Protein AF-A0A956ED53-F1 (afdb_monomer_lite)

Foldseek 3Di:
DDDDDDDDDDDDDDDDDDDPDPVPVVVVVVVVVVVVVVVVVVVVVVVVVVVVVVVVVVVVVVVVVVVVVVVVVVVVVVVVVVVVVVVVVVVVVVVVVVVVVVVVVVVVVVVVVVVVVVVVVVVVVVVVVVVVVVVVVVVVVVVVVVVVVVVVVVVVVVVVVVVVVVVVVVVVVVVVVVVVVVVVVVVVVVVVVVVVVVVVVVVVVVVVVVVVVVVVVVVVVVVVVVVVVVVVVVVPPPDDDPDDDDDPPPVPPPPPPVPVVVVVVVVVVVVVVVVVVVVVVVVVVVVVVVVVVVVVVVVVVVVVVVVVVVVVVVVVVVVVVVVVVVVVVVVVVVVVVVVVVVVVVVVVVVVVVVVVVVVVVVVVVVVVVVVVVVVVVVVVVVVVVVVVVVVVVVVVVVVVVVVVVVVVVVVVVVVVVVVVPPDDDDDDDDDDDDDDDDDDDDDDDDDDDDDDDDDDDDDDDDDDDDDDDDDDPDDDPDPPDPPPPPDPPPDQDPDQQSLLVVLVVLLVVDDPVLNVVVVLVVLLQQLQFLVVLVPDHDDPVLSCLLSPPVNPDDPDPVSRVVSQLSVLLSVLLVLLLVLLVPLPDADDPLNLVVSVCSNPVVCDDSVNRAWDQDDDPDPQQPAAADHQVCLVVQLVVLSCVRPDVVVVVVPDLLLNLLVSLLSQVSNLGHPPSSNVSSLSSSQSSQSSVVAHRQRQGSVCSNVVSVVSVDDSVSSSVSSVVSSVVVSVVSVVVSVVVVVVVVVVVD

Sequence (746 aa):
TTPKASKTAKVSKTAKVSKTAAKASKASANRARQAEAKAKAKAAAKEKAAKAKQAKQAKEQARAAAKAKAQLAKAAKEKAAKEKAARAKADALVKAKEKAAADRAREQERKAKAKERDRLLKEKAKVKQALLAEREKLKKLKEREKEQLAKQKEAERIAKQKAQELAKAQRDQAKLLAAKEREKLRALQAKEKEKLRLLKEKEKEKQRLIRDKERQDAARRKAAEAALKQKEKERLAKQKDKERLLKEKEKEKERLAKEKEKEKERLAKEKEKERLAKEKAKEKERQAKEREQKKLEQQKIRDQQKAAKEAERARLKAERERQKEEERKRREEERARMKAERERQKEEERKRREEERQRIKEEKERIKEELRRQKEEERRKKEAEREAYRKAKEAEQARIRAEKEAQRRALEVKIARQAGRSRGGSRPALAARAYRADAIPNQSGTSRNPDGSLANSSKFANLRLPDQLPRTEGEEIQPYRPPTVAPPPPPPPERLDERHSAIEARLAETSEEFRRDYKEKFEMSWIHHDSALEGVVYTFQELQTAIDPSITIVPDSSLQPVCEEIRRHKQAIDLVYEMAEKKRAPITLDHIKRIYLTLHPEEGDLKTVKYRKDIPQHRLYFHEYAPPDKIAYKVRQIIDWLNGPEPKKLRNPVRVAARAHYELLRVFPFPNDSGKVARLLMNLILLKSGYPPAIVHAAERQRYYEALKGNLSIIVRMVNDSITNGFQSIEKKLDEYETRKRSFNA

pLDDT: mean 77.18, std 18.73, range [29.59, 98.12]

Secondary structure (DSSP, 8-state):
--------------------SSHHHHHHHHHHHHHHHHHHHHHHHHHHHHHHHHHHHHHHHHHHHHHHHHHHHHHHHHHHHHHHHHHHHHHHHHHHHHHHHHHHHHHHHHHHHHHHHHHHHHHHHHHHHHHHHHHHHHHHHHHHHHHHHHHHHHHHHHHHHHHHHHHHHHHHHHHHHHHHHHHHHHHHHHHHHHHHHHHHHHHHHHHHHHHHHHHHHHHHHHHHHHHHHHHHHHHSSSS------S---SSSSSSSSSSHHHHHHHHHHHHHHHHHHHHHHHHHHHHHHHHHHHHHHHHHHHHHHHHHHHHHHHHHHHHHHHHHHHHHHHHHHHHHHHHHHHHHHHHHHHHHHHHHHHHHHHHHHHHHHHHHHHHHHHHHHHHHHHHHHHHHHHHHHHHHHHHHHHHHHHHHHHHHHHHTTSS--------------------------------------------------------------PPPPPPPPSSHHHHHHHHHHHHHTS-HHHHHHHHHHHHHHHHHHHHHHHT----HHHHHHHH-TT-SS-S-TTTHHHHHHHHHHHHHHHHHHHHHH-TTSPP-HHHHHHHHHHH-GGG--TTTPPPPSS----SS--S-PPPGGGHHHHHHHHHHHHHSHHHHHH--HHHHHHHHHHHHHHH--SSS-HHHHHHHHHHHHHHHTTPPP----GGGHHHHHHHHHS-HHHHHHHHHHHHHHHHHHHHHHHHHHHHHHHHHH-

Structure (mmCIF, N/CA/C/O backbone):
data_AF-A0A956ED53-F1
#
_entry.id   AF-A0A956ED53-F1
#
loop_
_atom_site.group_PDB
_atom_site.id
_atom_site.type_symbol
_atom_site.label_atom_id
_atom_site.label_alt_id
_atom_site.label_comp_id
_atom_site.label_asym_id
_atom_site.label_entity_id
_atom_site.label_seq_id
_atom_site.pdbx_PDB_ins_code
_atom_site.Cartn_x
_atom_site.Cartn_y
_atom_site.Cartn_z
_atom_site.occupancy
_atom_site.B_iso_or_equiv
_atom_site.auth_seq_id
_atom_site.auth_comp_id
_atom_site.auth_asym_id
_atom_site.auth_atom_id
_atom_site.pdbx_PDB_model_num
ATOM 1 N N . THR A 1 1 ? 37.758 38.773 -127.089 1.00 39.25 1 THR A N 1
ATOM 2 C CA . THR A 1 1 ? 38.539 39.989 -127.384 1.00 39.25 1 THR A CA 1
ATOM 3 C C . THR A 1 1 ? 39.974 39.594 -127.707 1.00 39.25 1 THR A C 1
ATOM 5 O O . THR A 1 1 ? 40.769 39.309 -126.827 1.00 39.25 1 THR A O 1
ATOM 8 N N . THR A 1 2 ? 40.288 39.446 -128.991 1.00 40.44 2 THR A N 1
ATOM 9 C CA . THR A 1 2 ? 41.670 39.428 -129.523 1.00 40.44 2 THR A CA 1
ATOM 10 C C . THR A 1 2 ? 42.233 40.872 -129.514 1.00 40.44 2 THR A C 1
ATOM 12 O O . THR A 1 2 ? 41.397 41.765 -129.368 1.00 40.44 2 THR A O 1
ATOM 15 N N . PRO A 1 3 ? 43.541 41.173 -129.746 1.00 52.25 3 PRO A N 1
ATOM 16 C CA . PRO A 1 3 ? 44.469 40.368 -130.564 1.00 52.25 3 PRO A CA 1
ATOM 17 C C . PRO A 1 3 ? 46.003 40.440 -130.268 1.00 52.25 3 PRO A C 1
ATOM 19 O O . PRO A 1 3 ? 46.458 41.299 -129.533 1.00 52.25 3 PRO A O 1
ATOM 22 N N . LYS A 1 4 ? 46.764 39.579 -130.990 1.00 36.25 4 LYS A N 1
ATOM 23 C CA . LYS A 1 4 ? 48.050 39.838 -131.721 1.00 36.25 4 LYS A CA 1
ATOM 24 C C . LYS A 1 4 ? 49.306 40.260 -130.905 1.00 36.25 4 LYS A C 1
ATOM 26 O O . LYS A 1 4 ? 49.194 40.867 -129.864 1.00 36.25 4 LYS A O 1
ATOM 31 N N . ALA A 1 5 ? 50.564 40.011 -131.294 1.00 36.94 5 ALA A N 1
ATOM 32 C CA . ALA A 1 5 ? 51.198 39.571 -132.543 1.00 36.94 5 ALA A CA 1
ATOM 33 C C . ALA A 1 5 ? 52.688 39.175 -132.291 1.00 36.94 5 ALA A C 1
ATOM 35 O O . ALA A 1 5 ? 53.310 39.670 -131.360 1.00 36.94 5 ALA A O 1
ATOM 36 N N . SER A 1 6 ? 53.213 38.231 -133.096 1.00 32.03 6 SER A N 1
ATOM 37 C CA . SER A 1 6 ? 54.400 38.308 -134.001 1.00 32.03 6 SER A CA 1
ATOM 38 C C . SER A 1 6 ? 55.787 38.067 -133.371 1.00 32.03 6 SER A C 1
ATOM 40 O O . SER A 1 6 ? 56.156 38.742 -132.424 1.00 32.03 6 SER A O 1
ATOM 42 N N . LYS A 1 7 ? 56.565 37.036 -133.774 1.00 31.48 7 LYS A N 1
ATOM 43 C CA . LYS A 1 7 ? 57.362 36.887 -135.034 1.00 31.48 7 LYS A CA 1
ATOM 44 C C . LYS A 1 7 ? 58.368 38.050 -135.197 1.00 31.48 7 LYS A C 1
ATOM 46 O O . LYS A 1 7 ? 57.955 39.181 -135.036 1.00 31.48 7 LYS A O 1
ATOM 51 N N . THR A 1 8 ? 59.652 37.937 -135.554 1.00 30.27 8 THR A N 1
ATOM 52 C CA . THR A 1 8 ? 60.545 36.901 -136.122 1.00 30.27 8 THR A CA 1
ATOM 53 C C . THR A 1 8 ? 61.928 37.563 -136.318 1.00 30.27 8 THR A C 1
ATOM 55 O O . THR A 1 8 ? 61.956 38.763 -136.541 1.00 30.27 8 THR A O 1
ATOM 58 N N . ALA A 1 9 ? 63.005 36.758 -136.308 1.00 30.14 9 ALA A N 1
ATOM 59 C CA . ALA A 1 9 ? 64.191 36.735 -137.203 1.00 30.14 9 ALA A CA 1
ATOM 60 C C . ALA A 1 9 ? 64.889 38.059 -137.635 1.00 30.14 9 ALA A C 1
ATOM 62 O O . ALA A 1 9 ? 64.239 39.022 -137.993 1.00 30.14 9 ALA A O 1
ATOM 63 N N . LYS A 1 10 ? 66.223 38.176 -137.736 1.00 29.61 10 LYS A N 1
ATOM 64 C CA . LYS A 1 10 ? 67.137 37.591 -138.755 1.00 29.61 10 LYS A CA 1
ATOM 65 C C . LYS A 1 10 ? 68.554 38.165 -138.470 1.00 29.61 10 LYS A C 1
ATOM 67 O O . LYS A 1 10 ? 68.650 39.318 -138.083 1.00 29.61 10 LYS A O 1
ATOM 72 N N . VAL A 1 11 ? 69.627 37.361 -138.425 1.00 29.59 11 VAL A N 1
ATOM 73 C CA . VAL A 1 11 ? 70.617 37.083 -139.507 1.00 29.59 11 VAL A CA 1
ATOM 74 C C . VAL A 1 11 ? 71.575 38.237 -139.850 1.00 29.59 11 VAL A C 1
ATOM 76 O O . VAL A 1 11 ? 71.117 39.224 -140.397 1.00 29.59 11 VAL A O 1
ATOM 79 N N . SER A 1 12 ? 72.892 38.009 -139.659 1.00 31.70 12 SER A N 1
ATOM 80 C CA . SER A 1 12 ? 74.006 38.111 -140.655 1.00 31.70 12 SER A CA 1
ATOM 81 C C . SER A 1 12 ? 75.367 38.256 -139.931 1.00 31.70 12 SER A C 1
ATOM 83 O O . SER A 1 12 ? 75.495 39.121 -139.076 1.00 31.70 12 SER A O 1
ATOM 85 N N . LYS A 1 13 ? 76.328 37.310 -140.033 1.00 32.25 13 LYS A N 1
ATOM 86 C CA . LYS A 1 13 ? 77.465 37.234 -141.005 1.00 32.25 13 LYS A CA 1
ATOM 87 C C . LYS A 1 13 ? 78.297 38.541 -141.032 1.00 32.25 13 LYS A C 1
ATOM 89 O O . LYS A 1 13 ? 77.709 39.577 -141.273 1.00 32.25 13 LYS A O 1
ATOM 94 N N . THR A 1 14 ? 79.612 38.576 -140.753 1.00 33.53 14 THR A N 1
ATOM 95 C CA . THR A 1 14 ? 80.738 37.967 -141.516 1.00 33.53 14 THR A CA 1
ATOM 96 C C . THR A 1 14 ? 82.118 38.102 -140.813 1.00 33.53 14 THR A C 1
ATOM 98 O O . THR A 1 14 ? 82.356 39.139 -140.214 1.00 33.53 14 THR A O 1
ATOM 101 N N . ALA A 1 15 ? 83.011 37.101 -141.017 1.00 32.97 15 ALA A N 1
ATOM 102 C CA . ALA A 1 15 ? 84.494 37.126 -141.232 1.00 32.97 15 ALA A CA 1
ATOM 103 C C . ALA A 1 15 ? 85.437 37.832 -140.201 1.00 32.97 15 ALA A C 1
ATOM 105 O O . ALA A 1 15 ? 85.071 38.833 -139.623 1.00 32.97 15 ALA A O 1
ATOM 106 N N . LYS A 1 16 ? 86.696 37.442 -139.910 1.00 33.62 16 LYS A N 1
ATOM 107 C CA . LYS A 1 16 ? 87.716 36.608 -140.584 1.00 33.62 16 LYS A CA 1
ATOM 108 C C . LYS A 1 16 ? 88.854 36.258 -139.571 1.00 33.62 16 LYS A C 1
ATOM 110 O O . LYS A 1 16 ? 89.314 37.138 -138.860 1.00 33.62 16 LYS A O 1
ATOM 115 N N . VAL A 1 17 ? 89.266 34.979 -139.527 1.00 34.56 17 VAL A N 1
ATOM 116 C CA . VAL A 1 17 ? 90.647 34.405 -139.439 1.00 34.56 17 VAL A CA 1
ATOM 117 C C . VAL A 1 17 ? 91.657 35.022 -138.435 1.00 34.56 17 VAL A C 1
ATOM 119 O O . VAL A 1 17 ? 92.123 36.135 -138.609 1.00 34.56 17 VAL A O 1
ATOM 122 N N . SER A 1 18 ? 92.106 34.311 -137.389 1.00 35.03 18 SER A N 1
ATOM 123 C CA . SER A 1 18 ? 93.326 33.467 -137.423 1.00 35.03 18 SER A CA 1
ATOM 124 C C . SER A 1 18 ? 93.526 32.688 -136.095 1.00 35.03 18 SER A C 1
ATOM 126 O O . SER A 1 18 ? 92.975 33.063 -135.063 1.00 35.03 18 SER A O 1
ATOM 128 N N . LYS A 1 19 ? 94.337 31.614 -136.116 1.00 38.78 19 LYS A N 1
ATOM 129 C CA . LYS A 1 19 ? 94.688 30.655 -135.028 1.00 38.78 19 LYS A CA 1
ATOM 130 C C . LYS A 1 19 ? 93.776 29.427 -134.867 1.00 38.78 19 LYS A C 1
ATOM 132 O O . LYS A 1 19 ? 93.128 29.195 -133.844 1.00 38.78 19 LYS A O 1
ATOM 137 N N . THR A 1 20 ? 93.811 28.572 -135.885 1.00 44.81 20 THR A N 1
ATOM 138 C CA . THR A 1 20 ? 93.318 27.188 -135.903 1.00 44.81 20 THR A CA 1
ATOM 139 C C . THR A 1 20 ? 94.485 26.206 -135.766 1.00 44.81 20 THR A C 1
ATOM 141 O O . THR A 1 20 ? 95.142 25.907 -136.751 1.00 44.81 20 THR A O 1
ATOM 144 N N . ALA A 1 21 ? 94.728 25.720 -134.542 1.00 42.47 21 ALA A N 1
ATOM 145 C CA . ALA A 1 21 ? 95.408 24.438 -134.261 1.00 42.47 21 ALA A CA 1
ATOM 146 C C . ALA A 1 21 ? 95.209 23.975 -132.795 1.00 42.47 21 ALA A C 1
ATOM 148 O O . ALA A 1 21 ? 95.173 22.784 -132.527 1.00 42.47 21 ALA A O 1
ATOM 149 N N . ALA A 1 22 ? 94.928 24.885 -131.847 1.00 47.44 22 ALA A N 1
ATOM 150 C CA . ALA A 1 22 ? 94.632 24.548 -130.438 1.00 47.44 22 ALA A CA 1
ATOM 151 C C . ALA A 1 22 ? 93.122 24.527 -130.072 1.00 47.44 22 ALA A C 1
ATOM 153 O O . ALA A 1 22 ? 92.750 24.379 -128.906 1.00 47.44 22 ALA A O 1
ATOM 154 N N . LYS A 1 23 ? 92.219 24.698 -131.054 1.00 49.03 23 LYS A N 1
ATOM 155 C CA . LYS A 1 23 ? 90.771 24.933 -130.835 1.00 49.03 23 LYS A CA 1
ATOM 156 C C . LYS A 1 23 ? 89.869 23.706 -131.073 1.00 49.03 23 LYS A C 1
ATOM 158 O O . LYS A 1 23 ? 88.719 23.723 -130.641 1.00 49.03 23 LYS A O 1
ATOM 163 N N . ALA A 1 24 ? 90.378 22.631 -131.684 1.00 49.97 24 ALA A N 1
ATOM 164 C CA . ALA A 1 24 ? 89.602 21.413 -131.969 1.00 49.97 24 ALA A CA 1
ATOM 165 C C . ALA A 1 24 ? 89.455 20.478 -130.745 1.00 49.97 24 ALA A C 1
ATOM 167 O O . ALA A 1 24 ? 88.377 19.933 -130.514 1.00 49.97 24 ALA A O 1
ATOM 168 N N . SER A 1 25 ? 90.474 20.389 -129.881 1.00 54.44 25 SER A N 1
ATOM 169 C CA . SER A 1 25 ? 90.423 19.604 -128.631 1.00 54.44 25 SER A CA 1
ATOM 170 C C . SER A 1 25 ? 89.506 20.240 -127.562 1.00 54.44 25 SER A C 1
ATOM 172 O O . SER A 1 25 ? 88.660 19.567 -126.968 1.00 54.44 25 SER A O 1
ATOM 174 N N . LYS A 1 26 ? 89.544 21.574 -127.395 1.00 54.44 26 LYS A N 1
ATOM 175 C CA . LYS A 1 26 ? 88.660 22.301 -126.454 1.00 54.44 26 LYS A CA 1
ATOM 176 C C . LYS A 1 26 ? 87.182 22.334 -126.879 1.00 54.44 26 LYS A C 1
ATOM 178 O O . LYS A 1 26 ? 86.311 22.371 -126.012 1.00 54.44 26 LYS A O 1
ATOM 183 N N . ALA A 1 27 ? 86.869 22.301 -128.178 1.00 57.34 27 ALA A N 1
ATOM 184 C CA . ALA A 1 27 ? 85.484 22.304 -128.669 1.00 57.34 27 ALA A CA 1
ATOM 185 C C . ALA A 1 27 ? 84.774 20.946 -128.485 1.00 57.34 27 ALA A C 1
ATOM 187 O O . ALA A 1 27 ? 83.581 20.918 -128.176 1.00 57.34 27 ALA A O 1
ATOM 188 N N . SER A 1 28 ? 85.512 19.836 -128.605 1.00 58.28 28 SER A N 1
ATOM 189 C CA . SER A 1 28 ? 85.033 18.480 -128.294 1.00 58.28 28 SER A CA 1
ATOM 190 C C . SER A 1 28 ? 84.739 18.319 -126.794 1.00 58.28 28 SER A C 1
ATOM 192 O O . SER A 1 28 ? 83.622 17.962 -126.409 1.00 58.28 28 SER A O 1
ATOM 194 N N . ALA A 1 29 ? 85.680 18.729 -125.934 1.00 60.97 29 ALA A N 1
ATOM 195 C CA . ALA A 1 29 ? 85.516 18.667 -124.481 1.00 60.97 29 ALA A CA 1
ATOM 196 C C . ALA A 1 29 ? 84.363 19.552 -123.958 1.00 60.97 29 ALA A C 1
ATOM 198 O O . ALA A 1 29 ? 83.630 19.146 -123.055 1.00 60.97 29 ALA A O 1
ATOM 199 N N . ASN A 1 30 ? 84.140 20.737 -124.542 1.00 62.12 30 ASN A N 1
ATOM 200 C CA . ASN A 1 30 ? 83.016 21.600 -124.156 1.00 62.12 30 ASN A CA 1
ATOM 201 C C . ASN A 1 30 ? 81.652 21.070 -124.621 1.00 62.12 30 ASN A C 1
ATOM 203 O O . ASN A 1 30 ? 80.672 21.225 -123.892 1.00 62.12 30 ASN A O 1
ATOM 207 N N . ARG A 1 31 ? 81.561 20.421 -125.790 1.00 63.47 31 ARG A N 1
ATOM 208 C CA . ARG A 1 31 ? 80.310 19.779 -126.235 1.00 63.47 31 ARG A CA 1
ATOM 209 C C . ARG A 1 31 ? 79.963 18.563 -125.375 1.00 63.47 31 ARG A C 1
ATOM 211 O O . ARG A 1 31 ? 78.801 18.419 -125.002 1.00 63.47 31 ARG A O 1
ATOM 218 N N . ALA A 1 32 ? 80.956 17.761 -124.986 1.00 63.97 32 ALA A N 1
ATOM 219 C CA . ALA A 1 32 ? 80.766 16.646 -124.058 1.00 63.97 32 ALA A CA 1
ATOM 220 C C . ALA A 1 32 ? 80.308 17.129 -122.667 1.00 63.97 32 ALA A C 1
ATOM 222 O O . ALA A 1 32 ? 79.296 16.652 -122.155 1.00 63.97 32 ALA A O 1
ATOM 223 N N . ARG A 1 33 ? 80.957 18.160 -122.102 1.00 67.38 33 ARG A N 1
ATOM 224 C CA . ARG A 1 33 ? 80.547 18.762 -120.816 1.00 67.38 33 ARG A CA 1
ATOM 225 C C . ARG A 1 33 ? 79.153 19.395 -120.865 1.00 67.38 33 ARG A C 1
ATOM 227 O O . ARG A 1 33 ? 78.397 19.270 -119.907 1.00 67.38 33 ARG A O 1
ATOM 234 N N . GLN A 1 34 ? 78.774 20.043 -121.970 1.00 66.81 34 GLN A N 1
ATOM 235 C CA . GLN A 1 34 ? 77.420 20.590 -122.133 1.00 66.81 34 GLN A CA 1
ATOM 236 C C . GLN A 1 34 ? 76.352 19.498 -122.300 1.00 66.81 34 GLN A C 1
ATOM 238 O O . GLN A 1 34 ? 75.239 19.661 -121.795 1.00 66.81 34 GLN A O 1
ATOM 243 N N . ALA A 1 35 ? 76.667 18.389 -122.974 1.00 70.50 35 ALA A N 1
ATOM 244 C CA . ALA A 1 35 ? 75.768 17.242 -123.084 1.00 70.50 35 ALA A CA 1
ATOM 245 C C . ALA A 1 35 ? 75.572 16.549 -121.725 1.00 70.50 35 ALA A C 1
ATOM 247 O O . ALA A 1 35 ? 74.437 16.278 -121.332 1.00 70.50 35 ALA A O 1
ATOM 248 N N . GLU A 1 36 ? 76.650 16.360 -120.962 1.00 70.44 36 GLU A N 1
ATOM 249 C CA . GLU A 1 36 ? 76.606 15.787 -119.615 1.00 70.44 36 GLU A CA 1
ATOM 250 C C . GLU A 1 36 ? 75.856 16.698 -118.627 1.00 70.44 36 GLU A C 1
ATOM 252 O O . GLU A 1 36 ? 75.020 16.227 -117.854 1.00 70.44 36 GLU A O 1
ATOM 257 N N . ALA A 1 37 ? 76.063 18.018 -118.700 1.00 74.06 37 ALA A N 1
ATOM 258 C CA . ALA A 1 37 ? 75.326 18.990 -117.894 1.00 74.06 37 ALA A CA 1
ATOM 259 C C . ALA A 1 37 ? 73.822 19.000 -118.225 1.00 74.06 37 ALA A C 1
ATOM 261 O O . ALA A 1 37 ? 72.991 19.031 -117.316 1.00 74.06 37 ALA A O 1
ATOM 262 N N . LYS A 1 38 ? 73.446 18.905 -119.510 1.00 73.19 38 LYS A N 1
ATOM 263 C CA . LYS A 1 38 ? 72.037 18.775 -119.924 1.00 73.19 38 LYS A CA 1
ATOM 264 C C . LYS A 1 38 ? 71.424 17.447 -119.473 1.00 73.19 38 LYS A C 1
ATOM 266 O O . LYS A 1 38 ? 70.271 17.438 -119.040 1.00 73.19 38 LYS A O 1
ATOM 271 N N . ALA A 1 39 ? 72.173 16.346 -119.523 1.00 73.94 39 ALA A N 1
ATOM 272 C CA . ALA A 1 39 ? 71.718 15.045 -119.034 1.00 73.94 39 ALA A CA 1
ATOM 273 C C . ALA A 1 39 ? 71.507 15.053 -117.509 1.00 73.94 39 ALA A C 1
ATOM 275 O O . ALA A 1 39 ? 70.443 14.646 -117.039 1.00 73.94 39 ALA A O 1
ATOM 276 N N . LYS A 1 40 ? 72.454 15.613 -116.742 1.00 74.75 40 LYS A N 1
ATOM 277 C CA . LYS A 1 40 ? 72.342 15.797 -115.284 1.00 74.75 40 LYS A CA 1
ATOM 278 C C . LYS A 1 40 ? 71.178 16.717 -114.906 1.00 74.75 40 LYS A C 1
ATOM 280 O O . LYS A 1 40 ? 70.416 16.388 -114.000 1.00 74.75 40 LYS A O 1
ATOM 285 N N . ALA A 1 41 ? 70.962 17.812 -115.637 1.00 75.06 41 ALA A N 1
ATOM 286 C CA . ALA A 1 41 ? 69.818 18.699 -115.418 1.00 75.06 41 ALA A CA 1
ATOM 287 C C . ALA A 1 41 ? 68.472 18.004 -115.702 1.00 75.06 41 ALA A C 1
ATOM 289 O O . ALA A 1 41 ? 67.520 18.155 -114.935 1.00 75.06 41 ALA A O 1
ATOM 290 N N . LYS A 1 42 ? 68.391 17.191 -116.765 1.00 73.94 42 LYS A N 1
ATOM 291 C CA . LYS A 1 42 ? 67.182 16.424 -117.109 1.00 73.94 42 LYS A CA 1
ATOM 292 C C . LYS A 1 42 ? 66.904 15.309 -116.092 1.00 73.94 42 LYS A C 1
ATOM 294 O O . LYS A 1 42 ? 65.746 15.097 -115.735 1.00 73.94 42 LYS A O 1
ATOM 299 N N . ALA A 1 43 ? 67.944 14.650 -115.577 1.00 74.62 43 ALA A N 1
ATOM 300 C CA . ALA A 1 43 ? 67.834 13.671 -114.496 1.00 74.62 43 ALA A CA 1
ATOM 301 C C . ALA A 1 43 ? 67.359 14.320 -113.183 1.00 74.62 43 ALA A C 1
ATOM 303 O O . ALA A 1 43 ? 66.390 13.851 -112.589 1.00 74.62 43 ALA A O 1
ATOM 304 N N . ALA A 1 44 ? 67.943 15.459 -112.793 1.00 75.88 44 ALA A N 1
ATOM 305 C CA . ALA A 1 44 ? 67.534 16.210 -111.605 1.00 75.88 44 ALA A CA 1
ATOM 306 C C . ALA A 1 44 ? 66.088 16.735 -111.703 1.00 75.88 44 ALA A C 1
ATOM 308 O O . ALA A 1 44 ? 65.345 16.717 -110.720 1.00 75.88 44 ALA A O 1
ATOM 309 N N . ALA A 1 45 ? 65.649 17.165 -112.891 1.00 74.62 45 ALA A N 1
ATOM 310 C CA . ALA A 1 45 ? 64.261 17.558 -113.129 1.00 74.62 45 ALA A CA 1
ATOM 311 C C . ALA A 1 45 ? 63.292 16.368 -112.998 1.00 74.62 45 ALA A C 1
ATOM 313 O O . ALA A 1 45 ? 62.226 16.501 -112.393 1.00 74.62 45 ALA A O 1
ATOM 314 N N . LYS A 1 46 ? 63.676 15.188 -113.505 1.00 75.75 46 LYS A N 1
ATOM 315 C CA . LYS A 1 46 ? 62.883 13.953 -113.396 1.00 75.75 46 LYS A CA 1
ATOM 316 C C . LYS A 1 46 ? 62.787 13.467 -111.944 1.00 75.75 46 LYS A C 1
ATOM 318 O O . LYS A 1 46 ? 61.712 13.064 -111.508 1.00 75.75 46 LYS A O 1
ATOM 323 N N . GLU A 1 47 ? 63.868 13.585 -111.175 1.00 77.62 47 GLU A N 1
ATOM 324 C CA . GLU A 1 47 ? 63.894 13.262 -109.744 1.00 77.62 47 GLU A CA 1
ATOM 325 C C . GLU A 1 47 ? 63.036 14.235 -108.917 1.00 77.62 47 GLU A C 1
ATOM 327 O O . GLU A 1 47 ? 62.243 13.802 -108.079 1.00 77.62 47 GLU A O 1
ATOM 332 N N . LYS A 1 48 ? 63.107 15.548 -109.189 1.00 77.56 48 LYS A N 1
ATOM 333 C CA . LYS A 1 48 ? 62.223 16.540 -108.549 1.00 77.56 48 LYS A CA 1
ATOM 334 C C . LYS A 1 48 ? 60.748 16.276 -108.861 1.00 77.56 48 LYS A C 1
ATOM 336 O O . LYS A 1 48 ? 59.918 16.352 -107.956 1.00 77.56 48 LYS A O 1
ATOM 341 N N . ALA A 1 49 ? 60.418 15.918 -110.103 1.00 76.94 49 ALA A N 1
ATOM 342 C CA . ALA A 1 49 ? 59.054 15.554 -110.485 1.00 76.94 49 ALA A CA 1
ATOM 343 C C . ALA A 1 49 ? 58.571 14.272 -109.777 1.00 76.94 49 ALA A C 1
ATOM 345 O O . ALA A 1 49 ? 57.433 14.220 -109.307 1.00 76.94 49 ALA A O 1
ATOM 346 N N . ALA A 1 50 ? 59.437 13.261 -109.633 1.00 77.50 50 ALA A N 1
ATOM 347 C CA . ALA A 1 50 ? 59.125 12.034 -108.900 1.00 77.50 50 ALA A CA 1
ATOM 348 C C . ALA A 1 50 ? 58.887 12.297 -107.402 1.00 77.50 50 ALA A C 1
ATOM 350 O O . ALA A 1 50 ? 57.875 11.851 -106.856 1.00 77.50 50 ALA A O 1
ATOM 351 N N . LYS A 1 51 ? 59.747 13.098 -106.756 1.00 80.00 51 LYS A N 1
ATOM 352 C CA . LYS A 1 51 ? 59.580 13.510 -105.350 1.00 80.00 51 LYS A CA 1
ATOM 353 C C . LYS A 1 51 ? 58.309 14.334 -105.136 1.00 80.00 51 LYS A C 1
ATOM 355 O O . LYS A 1 51 ? 57.599 14.114 -104.159 1.00 80.00 51 LYS A O 1
ATOM 360 N N . ALA A 1 52 ? 57.961 15.227 -106.066 1.00 79.25 52 ALA A N 1
ATOM 361 C CA . ALA A 1 52 ? 56.708 15.982 -106.006 1.00 79.25 52 ALA A CA 1
ATOM 362 C C . ALA A 1 52 ? 55.469 15.072 -106.124 1.00 79.25 52 ALA A C 1
ATOM 364 O O . ALA A 1 52 ? 54.483 15.269 -105.410 1.00 79.25 52 ALA A O 1
ATOM 365 N N . LYS A 1 53 ? 55.523 14.040 -106.979 1.00 79.69 53 LYS A N 1
ATOM 366 C CA . LYS A 1 53 ? 54.438 13.057 -107.132 1.00 79.69 53 LYS A CA 1
ATOM 367 C C . LYS A 1 53 ? 54.277 12.185 -105.879 1.00 79.69 53 LYS A C 1
ATOM 369 O O . LYS A 1 53 ? 53.152 12.017 -105.410 1.00 79.69 53 LYS A O 1
ATOM 374 N N . GLN A 1 54 ? 55.383 11.723 -105.288 1.00 78.00 54 GLN A N 1
ATOM 375 C CA . GLN A 1 54 ? 55.381 10.991 -104.014 1.00 78.00 54 GLN A CA 1
ATOM 376 C C . GLN A 1 54 ? 54.863 11.852 -102.852 1.00 78.00 54 GLN A C 1
ATOM 378 O O . GLN A 1 54 ? 54.027 11.395 -102.077 1.00 78.00 54 GLN A O 1
ATOM 383 N N . ALA A 1 55 ? 55.270 13.123 -102.762 1.00 80.44 55 ALA A N 1
ATOM 384 C CA . ALA A 1 55 ? 54.769 14.042 -101.737 1.00 80.44 55 ALA A CA 1
ATOM 385 C C . ALA A 1 55 ? 53.257 14.301 -101.871 1.00 80.44 55 ALA A C 1
ATOM 387 O O . ALA A 1 55 ? 52.545 14.383 -100.867 1.00 80.44 55 ALA A O 1
ATOM 388 N N . LYS A 1 56 ? 52.740 14.389 -103.107 1.00 81.25 56 LYS A N 1
ATOM 389 C CA . LYS A 1 56 ? 51.299 14.525 -103.363 1.00 81.25 56 LYS A CA 1
ATOM 390 C C . LYS A 1 56 ? 50.529 13.272 -102.925 1.00 81.25 56 LYS A C 1
ATOM 392 O O . LYS A 1 56 ? 49.530 13.414 -102.223 1.00 81.25 56 LYS A O 1
ATOM 397 N N . GLN A 1 57 ? 51.030 12.076 -103.248 1.00 81.25 57 GLN A N 1
ATOM 398 C CA . GLN A 1 57 ? 50.440 10.803 -102.807 1.00 81.25 57 GLN A CA 1
ATOM 399 C C . GLN A 1 57 ? 50.468 10.645 -101.278 1.00 81.25 57 GLN A C 1
ATOM 401 O O . GLN A 1 57 ? 49.450 10.299 -100.684 1.00 81.25 57 GLN A O 1
ATOM 406 N N . ALA A 1 58 ? 51.579 10.985 -100.618 1.00 81.06 58 ALA A N 1
ATOM 407 C CA . ALA A 1 58 ? 51.684 10.934 -99.158 1.00 81.06 58 ALA A CA 1
ATOM 408 C C . ALA A 1 58 ? 50.698 11.897 -98.468 1.00 81.06 58 ALA A C 1
ATOM 410 O O . ALA A 1 58 ? 50.063 11.547 -97.471 1.00 81.06 58 ALA A O 1
ATOM 411 N N . LYS A 1 59 ? 50.506 13.103 -99.021 1.00 82.81 59 LYS A N 1
ATOM 412 C CA . LYS A 1 59 ? 49.536 14.082 -98.503 1.00 82.81 59 LYS A CA 1
ATOM 413 C C . LYS A 1 59 ? 48.090 13.602 -98.657 1.00 82.81 59 LYS A C 1
ATOM 415 O O . LYS A 1 59 ? 47.253 13.881 -97.798 1.00 82.81 59 LYS A O 1
ATOM 420 N N . GLU A 1 60 ? 47.791 12.886 -99.734 1.00 83.56 60 GLU A N 1
ATOM 421 C CA . GLU A 1 60 ? 46.472 12.306 -99.987 1.00 83.56 60 GLU A CA 1
ATOM 422 C C . GLU A 1 60 ? 46.184 11.117 -99.058 1.00 83.56 60 GLU A C 1
ATOM 424 O O . GLU A 1 60 ? 45.131 11.085 -98.418 1.00 83.56 60 GLU A O 1
ATOM 429 N N . GLN A 1 61 ? 47.161 10.227 -98.858 1.00 82.44 61 GLN A N 1
ATOM 430 C CA . GLN A 1 61 ? 47.078 9.135 -97.880 1.00 82.44 61 GLN A CA 1
ATOM 431 C C . GLN A 1 61 ? 46.911 9.654 -96.443 1.00 82.44 61 GLN A C 1
ATOM 433 O O . GLN A 1 61 ? 46.066 9.154 -95.700 1.00 82.44 61 GLN A O 1
ATOM 438 N N . ALA A 1 62 ? 47.631 10.712 -96.057 1.00 82.44 62 ALA A N 1
ATOM 439 C CA . ALA A 1 62 ? 47.473 11.339 -94.744 1.00 82.44 62 ALA A CA 1
ATOM 440 C C . ALA A 1 62 ? 46.070 11.946 -94.547 1.00 82.44 62 ALA A C 1
ATOM 442 O O . ALA A 1 62 ? 45.476 11.816 -93.473 1.00 82.44 62 ALA A O 1
ATOM 443 N N . ARG A 1 63 ? 45.498 12.568 -95.590 1.00 83.81 63 ARG A N 1
ATOM 444 C CA . ARG A 1 63 ? 44.115 13.079 -95.564 1.00 83.81 63 ARG A CA 1
ATOM 445 C C . ARG A 1 63 ? 43.087 11.950 -95.454 1.00 83.81 63 ARG A C 1
ATOM 447 O O . ARG A 1 63 ? 42.121 12.098 -94.704 1.00 83.81 63 ARG A O 1
ATOM 454 N N . ALA A 1 64 ? 43.292 10.834 -96.151 1.00 84.50 64 ALA A N 1
ATOM 455 C CA . ALA A 1 64 ? 42.430 9.657 -96.051 1.00 84.50 64 ALA A CA 1
ATOM 456 C C . ALA A 1 64 ? 42.479 9.036 -94.642 1.00 84.50 64 ALA A C 1
ATOM 458 O O . ALA A 1 64 ? 41.434 8.802 -94.034 1.00 84.50 64 ALA A O 1
ATOM 459 N N . ALA A 1 65 ? 43.676 8.880 -94.068 1.00 82.06 65 ALA A N 1
ATOM 460 C CA . ALA A 1 65 ? 43.858 8.367 -92.710 1.00 82.06 65 ALA A CA 1
ATOM 461 C C . ALA A 1 65 ? 43.220 9.277 -91.641 1.00 82.06 65 ALA A C 1
ATOM 463 O O . ALA A 1 65 ? 42.608 8.789 -90.688 1.00 82.06 65 ALA A O 1
ATOM 464 N N . ALA A 1 66 ? 43.309 10.601 -91.807 1.00 83.88 66 ALA A N 1
ATOM 465 C CA . ALA A 1 66 ? 42.655 11.558 -90.915 1.00 83.88 66 ALA A CA 1
ATOM 466 C C . ALA A 1 66 ? 41.120 11.459 -90.981 1.00 83.88 66 ALA A C 1
ATOM 468 O O . ALA A 1 66 ? 40.461 11.453 -89.939 1.00 83.88 66 ALA A O 1
ATOM 469 N N . LYS A 1 67 ? 40.545 11.314 -92.186 1.00 86.38 67 LYS A N 1
ATOM 470 C CA . LYS A 1 67 ? 39.099 11.092 -92.364 1.00 86.38 67 LYS A CA 1
ATOM 471 C C . LYS A 1 67 ? 38.639 9.777 -91.726 1.00 86.38 67 LYS A C 1
ATOM 473 O O . LYS A 1 67 ? 37.636 9.782 -91.016 1.00 86.38 67 LYS A O 1
ATOM 478 N N . ALA A 1 68 ? 39.393 8.690 -91.898 1.00 84.50 68 ALA A N 1
ATOM 479 C CA . ALA A 1 68 ? 39.083 7.398 -91.282 1.00 84.50 68 ALA A CA 1
ATOM 480 C C . ALA A 1 68 ? 39.113 7.466 -89.742 1.00 84.50 68 ALA A C 1
ATOM 482 O O . ALA A 1 68 ? 38.183 7.008 -89.078 1.00 84.50 68 ALA A O 1
ATOM 483 N N . LYS A 1 69 ? 40.124 8.124 -89.154 1.00 84.12 69 LYS A N 1
ATOM 484 C CA . LYS A 1 69 ? 40.183 8.352 -87.697 1.00 84.12 69 LYS A CA 1
ATOM 485 C C . LYS A 1 69 ? 39.005 9.184 -87.185 1.00 84.12 69 LYS A C 1
ATOM 487 O O . LYS A 1 69 ? 38.456 8.869 -86.131 1.00 84.12 69 LYS A O 1
ATOM 492 N N . ALA A 1 70 ? 38.591 10.216 -87.920 1.00 84.56 70 ALA A N 1
ATOM 493 C CA . ALA A 1 70 ? 37.434 11.030 -87.549 1.00 84.56 70 ALA A CA 1
ATOM 494 C C . ALA A 1 70 ? 36.119 10.228 -87.591 1.00 84.56 70 ALA A C 1
ATOM 496 O O . ALA A 1 70 ? 35.287 10.367 -86.693 1.00 84.56 70 ALA A O 1
ATOM 497 N N . GLN A 1 71 ? 35.948 9.350 -88.586 1.00 85.31 71 GLN A N 1
ATOM 498 C CA . GLN A 1 71 ? 34.787 8.459 -88.677 1.00 85.31 71 GLN A CA 1
ATOM 499 C C . GLN A 1 71 ? 34.748 7.443 -87.527 1.00 85.31 71 GLN A C 1
ATOM 501 O O . GLN A 1 71 ? 33.707 7.298 -86.886 1.00 85.31 71 GLN A O 1
ATOM 506 N N . LEU A 1 72 ? 35.882 6.821 -87.189 1.00 81.88 72 LEU A N 1
ATOM 507 C CA . LEU A 1 72 ? 35.982 5.909 -86.042 1.00 81.88 72 LEU A CA 1
ATOM 508 C C . LEU A 1 72 ? 35.681 6.616 -84.713 1.00 81.88 72 LEU A C 1
ATOM 510 O O . LEU A 1 72 ? 34.949 6.084 -83.880 1.00 81.88 72 LEU A O 1
ATOM 514 N N . ALA A 1 73 ? 36.170 7.845 -84.527 1.00 84.12 73 ALA A N 1
ATOM 515 C CA . ALA A 1 73 ? 35.869 8.639 -83.337 1.00 84.12 73 ALA A CA 1
ATOM 516 C C . ALA A 1 73 ? 34.376 9.008 -83.238 1.00 84.12 73 ALA A C 1
ATOM 518 O O . ALA A 1 73 ? 33.810 9.006 -82.141 1.00 84.12 73 ALA A O 1
ATOM 519 N N . LYS A 1 74 ? 33.719 9.296 -84.371 1.00 85.69 74 LYS A N 1
ATOM 520 C CA . LYS A 1 74 ? 32.272 9.556 -84.420 1.00 85.69 74 LYS A CA 1
ATOM 521 C C . LYS A 1 74 ? 31.470 8.298 -84.066 1.00 85.69 74 LYS A C 1
ATOM 523 O O . LYS A 1 74 ? 30.595 8.374 -83.207 1.00 85.69 74 LYS A O 1
ATOM 528 N N . ALA A 1 75 ? 31.826 7.147 -84.639 1.00 84.94 75 ALA A N 1
ATOM 529 C CA . ALA A 1 75 ? 31.187 5.864 -84.340 1.00 84.94 75 ALA A CA 1
ATOM 530 C C . ALA A 1 75 ? 31.358 5.452 -82.865 1.00 84.94 75 ALA A C 1
ATOM 532 O O . ALA A 1 75 ? 30.406 5.002 -82.228 1.00 84.94 75 ALA A O 1
ATOM 533 N N . ALA A 1 76 ? 32.542 5.674 -82.282 1.00 83.75 76 ALA A N 1
ATOM 534 C CA . ALA A 1 76 ? 32.799 5.395 -80.869 1.00 83.75 76 ALA A CA 1
ATOM 535 C C . ALA A 1 76 ? 31.946 6.269 -79.931 1.00 83.75 76 ALA A C 1
ATOM 537 O O . ALA A 1 76 ? 31.376 5.762 -78.963 1.00 83.75 76 ALA A O 1
ATOM 538 N N . LYS A 1 77 ? 31.799 7.568 -80.235 1.00 83.56 77 LYS A N 1
ATOM 539 C CA . LYS A 1 77 ? 30.919 8.472 -79.472 1.00 83.56 77 LYS A CA 1
ATOM 540 C C . LYS A 1 77 ? 29.452 8.056 -79.561 1.00 83.56 77 LYS A C 1
ATOM 542 O O . LYS A 1 77 ? 28.752 8.085 -78.552 1.00 83.56 77 LYS A O 1
ATOM 547 N N . GLU A 1 78 ? 28.995 7.645 -80.741 1.00 87.00 78 GLU A N 1
ATOM 548 C CA . GLU A 1 78 ? 27.619 7.185 -80.934 1.00 87.00 78 GLU A CA 1
ATOM 549 C C . GLU A 1 78 ? 27.340 5.881 -80.171 1.00 87.00 78 GLU A C 1
ATOM 551 O O . GLU A 1 78 ? 26.308 5.759 -79.510 1.00 87.00 78 GLU A O 1
ATOM 556 N N . LYS A 1 79 ? 28.290 4.935 -80.173 1.00 85.44 79 LYS A N 1
ATOM 557 C CA . LYS A 1 79 ? 28.200 3.698 -79.385 1.00 85.44 79 LYS A CA 1
ATOM 558 C C . LYS A 1 79 ? 28.126 3.987 -77.881 1.00 85.44 79 LYS A C 1
ATOM 560 O O . LYS A 1 79 ? 27.242 3.463 -77.209 1.00 85.44 79 LYS A O 1
ATOM 565 N N . ALA A 1 80 ? 28.979 4.877 -77.371 1.00 84.31 80 ALA A N 1
ATOM 566 C CA . ALA A 1 80 ? 28.963 5.278 -75.963 1.00 84.31 80 ALA A CA 1
ATOM 567 C C . ALA A 1 80 ? 27.652 5.985 -75.563 1.00 84.31 80 ALA A C 1
ATOM 569 O O . ALA A 1 80 ? 27.132 5.766 -74.468 1.00 84.31 80 ALA A O 1
ATOM 570 N N . ALA A 1 81 ? 27.079 6.805 -76.452 1.00 85.38 81 ALA A N 1
ATOM 571 C CA . ALA A 1 81 ? 25.788 7.451 -76.218 1.00 85.38 81 ALA A CA 1
ATOM 572 C C . ALA A 1 81 ? 24.635 6.433 -76.156 1.00 85.38 81 ALA A C 1
ATOM 574 O O . ALA A 1 81 ? 23.801 6.510 -75.250 1.00 85.38 81 ALA A O 1
ATOM 575 N N . LYS A 1 82 ? 24.616 5.446 -77.065 1.00 85.69 82 LYS A N 1
ATOM 576 C CA . LYS A 1 82 ? 23.627 4.354 -77.061 1.00 85.69 82 LYS A CA 1
ATOM 577 C C . LYS A 1 82 ? 23.731 3.501 -75.796 1.00 85.69 82 LYS A C 1
ATOM 579 O O . LYS A 1 82 ? 22.711 3.202 -75.182 1.00 85.69 82 LYS A O 1
ATOM 584 N N . GLU A 1 83 ? 24.945 3.179 -75.357 1.00 84.94 83 GLU A N 1
ATOM 585 C CA . GLU A 1 83 ? 25.168 2.409 -74.129 1.00 84.94 83 GLU A CA 1
ATOM 586 C C . GLU A 1 83 ? 24.721 3.177 -72.874 1.00 84.94 83 GLU A C 1
ATOM 588 O O . GLU A 1 83 ? 24.040 2.623 -72.010 1.00 84.94 83 GLU A O 1
ATOM 593 N N . LYS A 1 84 ? 25.010 4.482 -72.797 1.00 84.88 84 LYS A N 1
ATOM 594 C CA . LYS A 1 84 ? 24.540 5.338 -71.697 1.00 84.88 84 LYS A CA 1
ATOM 595 C C . LYS A 1 84 ? 23.011 5.439 -71.657 1.00 84.88 84 LYS A C 1
ATOM 597 O O . LYS A 1 84 ? 22.425 5.383 -70.577 1.00 84.88 84 LYS A O 1
ATOM 602 N N . ALA A 1 85 ? 22.361 5.553 -72.817 1.00 85.12 85 ALA A N 1
ATOM 603 C CA . ALA A 1 85 ? 20.903 5.563 -72.913 1.00 85.12 85 ALA A CA 1
ATOM 604 C C . ALA A 1 85 ? 20.283 4.213 -72.508 1.00 85.12 85 ALA A C 1
ATOM 606 O O . ALA A 1 85 ? 19.250 4.192 -71.841 1.00 85.12 85 ALA A O 1
ATOM 607 N N . ALA A 1 86 ? 20.921 3.092 -72.862 1.00 85.81 86 ALA A N 1
ATOM 608 C CA . ALA A 1 86 ? 20.482 1.758 -72.456 1.00 85.81 86 ALA A CA 1
ATOM 609 C C . ALA A 1 86 ? 20.576 1.560 -70.933 1.00 85.81 86 ALA A C 1
ATOM 611 O O . ALA A 1 86 ? 19.612 1.104 -70.321 1.00 85.81 86 ALA A O 1
ATOM 612 N N . ARG A 1 87 ? 21.685 1.984 -70.308 1.00 84.06 87 ARG A N 1
ATOM 613 C CA . ARG A 1 87 ? 21.850 1.940 -68.843 1.00 84.06 87 ARG A CA 1
ATOM 614 C C . ARG A 1 87 ? 20.806 2.797 -68.121 1.00 84.06 87 ARG A C 1
ATOM 616 O O . ARG A 1 87 ? 20.139 2.306 -67.221 1.00 84.06 87 ARG A O 1
ATOM 623 N N . ALA A 1 88 ? 20.564 4.024 -68.588 1.00 85.62 88 ALA A N 1
ATOM 624 C CA . ALA A 1 88 ? 19.540 4.895 -68.003 1.00 85.62 88 ALA A CA 1
ATOM 625 C C . ALA A 1 88 ? 18.119 4.302 -68.100 1.00 85.62 88 ALA A C 1
ATOM 627 O O . ALA A 1 88 ? 17.326 4.435 -67.167 1.00 85.62 88 ALA A O 1
ATOM 628 N N . LYS A 1 89 ? 17.795 3.621 -69.209 1.00 87.25 89 LYS A N 1
ATOM 629 C CA . LYS A 1 89 ? 16.521 2.899 -69.356 1.00 87.25 89 LYS A CA 1
ATOM 630 C C . LYS A 1 89 ? 16.423 1.708 -68.401 1.00 87.25 89 LYS A C 1
ATOM 632 O O . LYS A 1 89 ? 15.361 1.511 -67.818 1.00 87.25 89 LYS A O 1
ATOM 637 N N . ALA A 1 90 ? 17.502 0.948 -68.214 1.00 83.81 90 ALA A N 1
ATOM 638 C CA . ALA A 1 90 ? 17.536 -0.165 -67.267 1.00 83.81 90 ALA A CA 1
ATOM 639 C C . ALA A 1 90 ? 17.325 0.313 -65.819 1.00 83.81 90 ALA A C 1
ATOM 641 O O . ALA A 1 90 ? 16.458 -0.216 -65.125 1.00 83.81 90 ALA A O 1
ATOM 642 N N . ASP A 1 91 ? 18.018 1.377 -65.403 1.00 85.31 91 ASP A N 1
ATOM 643 C CA . ASP A 1 91 ? 17.886 1.955 -64.059 1.00 85.31 91 ASP A CA 1
ATOM 644 C C . ASP A 1 91 ? 16.469 2.488 -63.791 1.00 85.31 91 ASP A C 1
ATOM 646 O O . ASP A 1 91 ? 15.918 2.314 -62.701 1.00 85.31 91 ASP A O 1
ATOM 650 N N . ALA A 1 92 ? 15.839 3.114 -64.792 1.00 85.81 92 ALA A N 1
ATOM 651 C CA . ALA A 1 92 ? 14.453 3.568 -64.690 1.00 85.81 92 ALA A CA 1
ATOM 652 C C . ALA A 1 92 ? 13.471 2.396 -64.516 1.00 85.81 92 ALA A C 1
ATOM 654 O O . ALA A 1 92 ? 12.506 2.498 -63.757 1.00 85.81 92 ALA A O 1
ATOM 655 N N . LEU A 1 93 ? 13.734 1.269 -65.182 1.00 87.31 93 LEU A N 1
ATOM 656 C CA . LEU A 1 93 ? 12.896 0.073 -65.130 1.00 87.31 93 LEU A CA 1
ATOM 657 C C . LEU A 1 93 ? 13.019 -0.646 -63.778 1.00 87.31 93 LEU A C 1
ATOM 659 O O . LEU A 1 93 ? 12.011 -1.097 -63.234 1.00 87.31 93 LEU A O 1
ATOM 663 N N . VAL A 1 94 ? 14.221 -0.685 -63.195 1.00 87.44 94 VAL A N 1
ATOM 664 C CA . VAL A 1 94 ? 14.446 -1.187 -61.828 1.00 87.44 94 VAL A CA 1
ATOM 665 C C . VAL A 1 94 ? 13.694 -0.326 -60.812 1.00 87.44 94 VAL A C 1
ATOM 667 O O . VAL A 1 94 ? 12.877 -0.855 -60.061 1.00 87.44 94 VAL A O 1
ATOM 670 N N . LYS A 1 95 ? 13.844 1.004 -60.869 1.00 87.31 95 LYS A N 1
ATOM 671 C CA . LYS A 1 95 ? 13.122 1.927 -59.972 1.00 87.31 95 LYS A CA 1
ATOM 672 C C . LYS A 1 95 ? 11.600 1.817 -60.102 1.00 87.31 95 LYS A C 1
ATOM 674 O O . LYS A 1 95 ? 10.882 1.908 -59.107 1.00 87.31 95 LYS A O 1
ATOM 679 N N . ALA A 1 96 ? 11.089 1.607 -61.315 1.00 86.94 96 ALA A N 1
ATOM 680 C CA . ALA A 1 96 ? 9.661 1.396 -61.542 1.00 86.94 96 ALA A CA 1
ATOM 681 C C . ALA A 1 96 ? 9.164 0.079 -60.919 1.00 86.94 96 ALA A C 1
ATOM 683 O O . ALA A 1 96 ? 8.098 0.060 -60.301 1.00 86.94 96 ALA A O 1
ATOM 684 N N . LYS A 1 97 ? 9.943 -1.006 -61.030 1.00 87.69 97 LYS A N 1
ATOM 685 C CA . LYS A 1 97 ? 9.629 -2.298 -60.399 1.00 87.69 97 LYS A CA 1
ATOM 686 C C . LYS A 1 97 ? 9.666 -2.218 -58.873 1.00 87.69 97 LYS A C 1
ATOM 688 O O . LYS A 1 97 ? 8.757 -2.734 -58.229 1.00 87.69 97 LYS A O 1
ATOM 693 N N . GLU A 1 98 ? 10.656 -1.537 -58.303 1.00 86.44 98 GLU A N 1
ATOM 694 C CA . GLU A 1 98 ? 10.758 -1.310 -56.855 1.00 86.44 98 GLU A CA 1
ATOM 695 C C . GLU A 1 98 ? 9.564 -0.513 -56.321 1.00 86.44 98 GLU A C 1
ATOM 697 O O . GLU A 1 98 ? 8.952 -0.901 -55.326 1.00 86.44 98 GLU A O 1
ATOM 702 N N . LYS A 1 99 ? 9.162 0.554 -57.024 1.00 88.38 99 LYS A N 1
ATOM 703 C CA . LYS A 1 99 ? 7.974 1.337 -56.664 1.00 88.38 99 LYS A CA 1
ATOM 704 C C . LYS A 1 99 ? 6.696 0.493 -56.722 1.00 88.38 99 LYS A C 1
ATOM 706 O O . LYS A 1 99 ? 5.915 0.507 -55.775 1.00 88.38 99 LYS A O 1
ATOM 711 N N . ALA A 1 100 ? 6.511 -0.292 -57.784 1.00 86.44 100 ALA A N 1
ATOM 712 C CA . ALA A 1 100 ? 5.354 -1.177 -57.919 1.00 86.44 100 ALA A CA 1
ATOM 713 C C . ALA A 1 100 ? 5.313 -2.271 -56.833 1.00 86.44 100 ALA A C 1
ATOM 715 O O . ALA A 1 100 ? 4.237 -2.617 -56.346 1.00 86.44 100 ALA A O 1
ATOM 716 N N . ALA A 1 101 ? 6.469 -2.802 -56.424 1.00 85.50 101 ALA A N 1
ATOM 717 C CA . ALA A 1 101 ? 6.565 -3.755 -55.320 1.00 85.50 101 ALA A CA 1
ATOM 718 C C . ALA A 1 101 ? 6.207 -3.105 -53.971 1.00 85.50 101 ALA A C 1
ATOM 720 O O . ALA A 1 101 ? 5.437 -3.679 -53.199 1.00 85.50 101 ALA A O 1
ATOM 721 N N . ALA A 1 102 ? 6.693 -1.887 -53.716 1.00 84.06 102 ALA A N 1
ATOM 722 C CA . ALA A 1 102 ? 6.371 -1.132 -52.506 1.00 84.06 102 ALA A CA 1
ATOM 723 C C . ALA A 1 102 ? 4.874 -0.788 -52.409 1.00 84.06 102 ALA A C 1
ATOM 725 O O . ALA A 1 102 ? 4.278 -0.909 -51.337 1.00 84.06 102 ALA A O 1
ATOM 726 N N . ASP A 1 103 ? 4.243 -0.412 -53.523 1.00 86.31 103 ASP A N 1
ATOM 727 C CA . ASP A 1 103 ? 2.810 -0.110 -53.558 1.00 86.31 103 ASP A CA 1
ATOM 728 C C . ASP A 1 103 ? 1.955 -1.370 -53.317 1.00 86.31 103 ASP A C 1
ATOM 730 O O . ASP A 1 103 ? 1.001 -1.324 -52.536 1.00 86.31 103 ASP A O 1
ATOM 734 N N . ARG A 1 104 ? 2.347 -2.530 -53.871 1.00 87.25 104 ARG A N 1
ATOM 735 C CA . ARG A 1 104 ? 1.694 -3.826 -53.588 1.00 87.25 104 ARG A CA 1
ATOM 736 C C . ARG A 1 104 ? 1.820 -4.239 -52.120 1.00 87.25 104 ARG A C 1
ATOM 738 O O . ARG A 1 104 ? 0.840 -4.702 -51.537 1.00 87.25 104 ARG A O 1
ATOM 745 N N . ALA A 1 105 ? 2.988 -4.042 -51.507 1.00 85.19 105 ALA A N 1
ATOM 746 C CA . ALA A 1 105 ? 3.198 -4.332 -50.088 1.00 85.19 105 ALA A CA 1
ATOM 747 C C . ALA A 1 105 ? 2.303 -3.456 -49.191 1.00 85.19 105 ALA A C 1
ATOM 749 O O . ALA A 1 105 ? 1.633 -3.963 -48.291 1.00 85.19 105 ALA A O 1
ATOM 750 N N . ARG A 1 106 ? 2.201 -2.154 -49.494 1.00 85.06 106 ARG A N 1
ATOM 751 C CA . ARG A 1 106 ? 1.306 -1.223 -48.782 1.00 85.06 106 ARG A CA 1
ATOM 752 C C . ARG A 1 106 ? -0.166 -1.606 -48.920 1.00 85.06 106 ARG A C 1
ATOM 754 O O . ARG A 1 106 ? -0.936 -1.460 -47.971 1.00 85.06 106 ARG A O 1
ATOM 761 N N . GLU A 1 107 ? -0.581 -2.092 -50.086 1.00 87.56 107 GLU A N 1
ATOM 762 C CA . GLU A 1 107 ? -1.954 -2.554 -50.301 1.00 87.56 107 GLU A CA 1
ATOM 763 C C . GLU A 1 107 ? -2.266 -3.831 -49.502 1.00 87.56 107 GLU A C 1
ATOM 765 O O . GLU A 1 107 ? -3.328 -3.929 -48.880 1.00 87.56 107 GLU A O 1
ATOM 770 N N . GLN A 1 108 ? -1.334 -4.788 -49.458 1.00 85.25 108 GLN A N 1
ATOM 771 C CA . GLN A 1 108 ? -1.467 -5.997 -48.640 1.00 85.25 108 GLN A CA 1
ATOM 772 C C . GLN A 1 108 ? -1.547 -5.664 -47.146 1.00 85.25 108 GLN A C 1
ATOM 774 O O . GLN A 1 108 ? -2.414 -6.191 -46.447 1.00 85.25 108 GLN A O 1
ATOM 779 N N . GLU A 1 109 ? -0.724 -4.729 -46.674 1.00 84.69 109 GLU A N 1
ATOM 780 C CA . GLU A 1 109 ? -0.749 -4.256 -45.289 1.00 84.69 109 GLU A CA 1
ATOM 781 C C . GLU A 1 109 ? -2.093 -3.594 -44.934 1.00 84.69 109 GLU A C 1
ATOM 783 O O . GLU A 1 109 ? -2.679 -3.879 -43.887 1.00 84.69 109 GLU A O 1
ATOM 788 N N . ARG A 1 110 ? -2.647 -2.763 -45.831 1.00 86.94 110 ARG A N 1
ATOM 789 C CA . ARG A 1 110 ? -3.982 -2.162 -45.650 1.00 86.94 110 ARG A CA 1
ATOM 790 C C . ARG A 1 110 ? -5.083 -3.220 -45.566 1.00 86.94 110 ARG A C 1
ATOM 792 O O . ARG A 1 110 ? -5.955 -3.118 -44.703 1.00 86.94 110 ARG A O 1
ATOM 799 N N . LYS A 1 111 ? -5.038 -4.249 -46.420 1.00 88.31 111 LYS A N 1
ATOM 800 C CA . LYS A 1 111 ? -6.004 -5.364 -46.399 1.00 88.31 111 LYS A CA 1
ATOM 801 C C . LYS A 1 111 ? -5.881 -6.207 -45.124 1.00 88.31 111 LYS A C 1
ATOM 803 O O . LYS A 1 111 ? -6.904 -6.605 -44.571 1.00 88.31 111 LYS A O 1
ATOM 808 N N . ALA A 1 112 ? -4.665 -6.443 -44.629 1.00 86.44 112 ALA A N 1
ATOM 809 C CA . ALA A 1 112 ? -4.435 -7.147 -43.366 1.00 86.44 112 ALA A CA 1
ATOM 810 C C . ALA A 1 112 ? -4.996 -6.360 -42.169 1.00 86.44 112 ALA A C 1
ATOM 812 O O . ALA A 1 112 ? -5.791 -6.903 -41.400 1.00 86.44 112 ALA A O 1
ATOM 813 N N . LYS A 1 113 ? -4.693 -5.057 -42.084 1.00 85.31 113 LYS A N 1
ATOM 814 C CA . LYS A 1 113 ? -5.218 -4.158 -41.040 1.00 85.31 113 LYS A CA 1
ATOM 815 C C . LYS A 1 113 ? -6.747 -4.060 -41.060 1.00 85.31 113 LYS A C 1
ATOM 817 O O . LYS A 1 113 ? -7.376 -4.019 -40.005 1.00 85.31 113 LYS A O 1
ATOM 822 N N . ALA A 1 114 ? -7.367 -4.062 -42.242 1.00 86.94 114 ALA A N 1
ATOM 823 C CA . ALA A 1 114 ? -8.825 -4.078 -42.368 1.00 86.94 114 ALA A CA 1
ATOM 824 C C . ALA A 1 114 ? -9.444 -5.380 -41.824 1.00 86.94 114 ALA A C 1
ATOM 826 O O . ALA A 1 114 ? -10.386 -5.324 -41.035 1.00 86.94 114 ALA A O 1
ATOM 827 N N . LYS A 1 115 ? -8.874 -6.546 -42.168 1.00 89.00 115 LYS A N 1
ATOM 828 C CA . LYS A 1 115 ? -9.327 -7.849 -41.645 1.00 89.00 115 LYS A CA 1
ATOM 829 C C . LYS A 1 115 ? -9.174 -7.952 -40.127 1.00 89.00 115 LYS A C 1
ATOM 831 O O . LYS A 1 115 ? -10.056 -8.482 -39.453 1.00 89.00 115 LYS A O 1
ATOM 836 N N . GLU A 1 116 ? -8.074 -7.438 -39.586 1.00 84.88 116 GLU A N 1
ATOM 837 C CA . GLU A 1 116 ? -7.833 -7.401 -38.144 1.00 84.88 116 GLU A CA 1
ATOM 838 C C . GLU A 1 116 ? -8.855 -6.510 -37.426 1.00 84.88 116 GLU A C 1
ATOM 840 O O . GLU A 1 116 ? -9.459 -6.930 -36.437 1.00 84.88 116 GLU A O 1
ATOM 845 N N . ARG A 1 117 ? -9.143 -5.321 -37.973 1.00 85.06 117 ARG A N 1
ATOM 846 C CA . ARG A 1 117 ? -10.178 -4.423 -37.446 1.00 85.06 117 ARG A CA 1
ATOM 847 C C . ARG A 1 117 ? -11.551 -5.095 -37.399 1.00 85.06 117 ARG A C 1
ATOM 849 O O . ARG A 1 117 ? -12.246 -4.986 -36.389 1.00 85.06 117 ARG A O 1
ATOM 856 N N . ASP A 1 118 ? -11.929 -5.815 -38.451 1.00 88.31 118 ASP A N 1
ATOM 857 C CA . ASP A 1 118 ? -13.214 -6.518 -38.506 1.00 88.31 118 ASP A CA 1
ATOM 858 C C . ASP A 1 118 ? -13.276 -7.690 -37.515 1.00 88.31 118 ASP A C 1
ATOM 860 O O . ASP A 1 118 ? -14.316 -7.924 -36.891 1.00 88.31 118 ASP A O 1
ATOM 864 N N . ARG A 1 119 ? -12.159 -8.399 -37.299 1.00 89.69 119 ARG A N 1
ATOM 865 C CA . ARG A 1 119 ? -12.051 -9.432 -36.255 1.00 89.69 119 ARG A CA 1
ATOM 866 C C . ARG A 1 119 ? -12.244 -8.829 -34.862 1.00 89.69 119 ARG A C 1
ATOM 868 O O . ARG A 1 119 ? -13.063 -9.338 -34.097 1.00 89.69 119 ARG A O 1
ATOM 875 N N . LEU A 1 120 ? -11.569 -7.717 -34.572 1.00 84.62 120 LEU A N 1
ATOM 876 C CA . LEU A 1 120 ? -11.687 -7.005 -33.297 1.00 84.62 120 LEU A CA 1
ATOM 877 C C . LEU A 1 120 ? -13.102 -6.459 -33.066 1.00 84.62 120 LEU A C 1
ATOM 879 O O . LEU A 1 120 ? -13.598 -6.491 -31.942 1.00 84.62 120 LEU A O 1
ATOM 883 N N . LEU A 1 121 ? -13.789 -5.987 -34.111 1.00 86.25 121 LEU A N 1
ATOM 884 C CA . LEU A 1 121 ? -15.184 -5.546 -34.010 1.00 86.25 121 LEU A CA 1
ATOM 885 C C . LEU A 1 121 ? -16.131 -6.705 -33.673 1.00 86.25 121 LEU A C 1
ATOM 887 O O . LEU A 1 121 ? -16.985 -6.558 -32.796 1.00 86.25 121 LEU A O 1
ATOM 891 N N . LYS A 1 122 ? -15.956 -7.872 -34.308 1.00 88.81 122 LYS A N 1
ATOM 892 C CA . LYS A 1 122 ? -16.739 -9.079 -33.990 1.00 88.81 122 LYS A CA 1
ATOM 893 C C . LYS A 1 122 ? -16.488 -9.559 -32.561 1.00 88.81 122 LYS A C 1
ATOM 895 O O . LYS A 1 122 ? -17.426 -9.950 -31.871 1.00 88.81 122 LYS A O 1
ATOM 900 N N . GLU A 1 123 ? -15.246 -9.502 -32.096 1.00 86.38 123 GLU A N 1
ATOM 901 C CA . GLU A 1 123 ? -14.886 -9.877 -30.728 1.00 86.38 123 GLU A CA 1
ATOM 902 C C . GLU A 1 123 ? -15.470 -8.904 -29.694 1.00 86.38 123 GLU A C 1
ATOM 904 O O . GLU A 1 123 ? -16.125 -9.333 -28.744 1.00 86.38 123 GLU A O 1
ATOM 909 N N . LYS A 1 124 ? -15.372 -7.590 -29.939 1.00 84.38 124 LYS A N 1
ATOM 910 C CA . LYS A 1 124 ? -16.027 -6.562 -29.113 1.00 84.38 124 LYS A CA 1
ATOM 911 C C . LYS A 1 124 ? -17.543 -6.757 -29.034 1.00 84.38 124 LYS A C 1
ATOM 913 O O . LYS A 1 124 ? -18.121 -6.578 -27.963 1.00 84.38 124 LYS A O 1
ATOM 918 N N . ALA A 1 125 ? -18.192 -7.149 -30.132 1.00 87.88 125 ALA A N 1
ATOM 919 C CA . ALA A 1 125 ? -19.624 -7.444 -30.138 1.00 87.88 125 ALA A CA 1
ATOM 920 C C . ALA A 1 125 ? -19.973 -8.663 -29.262 1.00 87.88 125 ALA A C 1
ATOM 922 O O . ALA A 1 125 ? -20.927 -8.596 -28.485 1.00 87.88 125 ALA A O 1
ATOM 923 N N . LYS A 1 126 ? -19.169 -9.736 -29.314 1.00 89.38 126 LYS A N 1
ATOM 924 C CA . LYS A 1 126 ? -19.337 -10.919 -28.448 1.00 89.38 126 LYS A CA 1
ATOM 925 C C . LYS A 1 126 ? -19.163 -10.576 -26.968 1.00 89.38 126 LYS A C 1
ATOM 927 O O . LYS A 1 126 ? -20.002 -10.949 -26.153 1.00 89.38 126 LYS A O 1
ATOM 932 N N . VAL A 1 127 ? -18.126 -9.810 -26.626 1.00 85.50 127 VAL A N 1
ATOM 933 C CA . VAL A 1 127 ? -17.883 -9.357 -25.245 1.00 85.50 127 VAL A CA 1
ATOM 934 C C . VAL A 1 127 ? -19.038 -8.485 -24.746 1.00 85.50 127 VAL A C 1
ATOM 936 O O . VAL A 1 127 ? -19.517 -8.672 -23.629 1.00 85.50 127 VAL A O 1
ATOM 939 N N . LYS A 1 128 ? -19.556 -7.579 -25.585 1.00 86.38 128 LYS A N 1
ATOM 940 C CA . LYS A 1 128 ? -20.719 -6.748 -25.241 1.00 86.38 128 LYS A CA 1
ATOM 941 C C . LYS A 1 128 ? -21.967 -7.591 -24.953 1.00 86.38 128 LYS A C 1
ATOM 943 O O . LYS A 1 128 ? -22.680 -7.296 -23.997 1.00 86.38 128 LYS A O 1
ATOM 948 N N . GLN A 1 129 ? -22.226 -8.638 -25.739 1.00 85.19 129 GLN A N 1
ATOM 949 C CA . GLN A 1 129 ? -23.343 -9.557 -25.485 1.00 85.19 129 GLN A CA 1
ATOM 950 C C . GLN A 1 129 ? -23.156 -10.359 -24.189 1.00 85.19 129 GLN A C 1
ATOM 952 O O . GLN A 1 129 ? -24.102 -10.479 -23.411 1.00 85.19 129 GLN A O 1
ATOM 957 N N . ALA A 1 130 ? -21.940 -10.837 -23.907 1.00 84.62 130 ALA A N 1
ATOM 958 C CA . ALA A 1 130 ? -21.632 -11.538 -22.659 1.00 84.62 130 ALA A CA 1
ATOM 959 C C . ALA A 1 130 ? -21.848 -10.643 -21.423 1.00 84.62 130 ALA A C 1
ATOM 961 O O . ALA A 1 130 ? -22.499 -11.062 -20.467 1.00 84.62 130 ALA A O 1
ATOM 962 N N . LEU A 1 131 ? -21.400 -9.383 -21.481 1.00 81.56 131 LEU A N 1
ATOM 963 C CA . LEU A 1 131 ? -21.600 -8.400 -20.408 1.00 81.56 131 LEU A CA 1
ATOM 964 C C . LEU A 1 131 ? -23.082 -8.078 -20.169 1.00 81.56 131 LEU A C 1
ATOM 966 O O . LEU A 1 131 ? -23.505 -7.909 -19.025 1.00 81.56 131 LEU A O 1
ATOM 970 N N . LEU A 1 132 ? -23.891 -8.002 -21.230 1.00 83.94 132 LEU A N 1
ATOM 971 C CA . LEU A 1 132 ? -25.338 -7.807 -21.097 1.00 83.94 132 LEU A CA 1
ATOM 972 C C . LEU A 1 132 ? -26.008 -9.010 -20.416 1.00 83.94 132 LEU A C 1
ATOM 974 O O . LEU A 1 132 ? -26.822 -8.818 -19.513 1.00 83.94 132 LEU A O 1
ATOM 978 N N . ALA A 1 133 ? -25.624 -10.235 -20.783 1.00 88.44 133 ALA A N 1
ATOM 979 C CA . ALA A 1 133 ? -26.135 -11.449 -20.149 1.00 88.44 133 ALA A CA 1
ATOM 980 C C . ALA A 1 133 ? -25.726 -11.553 -18.667 1.00 88.44 133 ALA A C 1
ATOM 982 O O . ALA A 1 133 ? -26.529 -11.949 -17.821 1.00 88.44 133 ALA A O 1
ATOM 983 N N . GLU A 1 134 ? -24.496 -11.166 -18.330 1.00 86.44 134 GLU A N 1
ATOM 984 C CA . GLU A 1 134 ? -24.013 -11.133 -16.948 1.00 86.44 134 GLU A CA 1
ATOM 985 C C . GLU A 1 134 ? -24.756 -10.085 -16.108 1.00 86.44 134 GLU A C 1
ATOM 987 O O . GLU A 1 134 ? -25.174 -10.367 -14.983 1.00 86.44 134 GLU A O 1
ATOM 992 N N . ARG A 1 135 ? -25.024 -8.903 -16.679 1.00 85.06 135 ARG A N 1
ATOM 993 C CA . ARG A 1 135 ? -25.810 -7.851 -16.020 1.00 85.06 135 ARG A CA 1
ATOM 994 C C . ARG A 1 135 ? -27.231 -8.312 -15.692 1.00 85.06 135 ARG A C 1
ATOM 996 O O . ARG A 1 135 ? -27.726 -8.005 -14.609 1.00 85.06 135 ARG A O 1
ATOM 1003 N N . GLU A 1 136 ? -27.873 -9.059 -16.586 1.00 89.44 136 GLU A N 1
ATOM 1004 C CA . GLU A 1 136 ? -29.196 -9.650 -16.343 1.00 89.44 136 GLU A CA 1
ATOM 1005 C C . GLU A 1 136 ? -29.161 -10.727 -15.246 1.00 89.44 136 GLU A C 1
ATOM 1007 O O . GLU A 1 136 ? -30.015 -10.735 -14.357 1.00 89.44 136 GLU A O 1
ATOM 1012 N N . LYS A 1 137 ? -28.132 -11.586 -15.222 1.00 87.38 137 LYS A N 1
ATOM 1013 C CA . LYS A 1 137 ? -27.934 -12.550 -14.122 1.00 87.38 137 LYS A CA 1
ATOM 1014 C C . LYS A 1 137 ? -27.754 -11.842 -12.777 1.00 87.38 137 LYS A C 1
ATOM 1016 O O . LYS A 1 137 ? -28.363 -12.246 -11.788 1.00 87.38 137 LYS A O 1
ATOM 1021 N N . LEU A 1 138 ? -26.975 -10.761 -12.748 1.00 80.94 138 LEU A N 1
ATOM 1022 C CA . LEU A 1 138 ? -26.726 -9.987 -11.534 1.00 80.94 138 LEU A CA 1
ATOM 1023 C C . LEU A 1 138 ? -27.992 -9.283 -11.025 1.00 80.94 138 LEU A C 1
ATOM 1025 O O . LEU A 1 138 ? -28.207 -9.219 -9.816 1.00 80.94 138 LEU A O 1
ATOM 1029 N N . LYS A 1 139 ? -28.853 -8.781 -11.922 1.00 85.69 139 LYS A N 1
ATOM 1030 C CA . LYS A 1 139 ? -30.162 -8.224 -11.537 1.00 85.69 139 LYS A CA 1
ATOM 1031 C C . LYS A 1 139 ? -31.025 -9.270 -10.831 1.00 85.69 139 LYS A C 1
ATOM 1033 O O . LYS A 1 139 ? -31.488 -9.007 -9.725 1.00 85.69 139 LYS A O 1
ATOM 1038 N N . LYS A 1 140 ? -31.154 -10.468 -11.414 1.00 88.62 140 LYS A N 1
ATOM 1039 C CA . LYS A 1 140 ? -31.922 -11.576 -10.816 1.00 88.62 140 LYS A CA 1
ATOM 1040 C C . LYS A 1 140 ? -31.366 -12.002 -9.455 1.00 88.62 140 LYS A C 1
ATOM 1042 O O . LYS A 1 140 ? -32.124 -12.329 -8.548 1.00 88.62 140 LYS A O 1
ATOM 1047 N N . LEU A 1 141 ? -30.043 -11.982 -9.293 1.00 83.31 141 LEU A N 1
ATOM 1048 C CA . LEU A 1 141 ? -29.391 -12.326 -8.028 1.00 83.31 141 LEU A CA 1
ATOM 1049 C C . LEU A 1 141 ? -29.679 -11.271 -6.946 1.00 83.31 141 LEU A C 1
ATOM 1051 O O . LEU A 1 141 ? -30.071 -11.626 -5.839 1.00 83.31 141 LEU A O 1
ATOM 1055 N N . LYS A 1 142 ? -29.614 -9.981 -7.298 1.00 83.75 142 LYS A N 1
ATOM 1056 C CA . LYS A 1 142 ? -29.982 -8.876 -6.397 1.00 83.75 142 LYS A CA 1
ATOM 1057 C C . LYS A 1 142 ? -31.456 -8.899 -5.990 1.00 83.75 142 LYS A C 1
ATOM 1059 O O . LYS A 1 142 ? -31.780 -8.522 -4.867 1.00 83.75 142 LYS A O 1
ATOM 1064 N N . GLU A 1 143 ? -32.356 -9.311 -6.879 1.00 86.88 143 GLU A N 1
ATOM 1065 C CA . GLU A 1 143 ? -33.774 -9.491 -6.538 1.00 86.88 143 GLU A CA 1
ATOM 1066 C C . GLU A 1 143 ? -33.973 -10.628 -5.531 1.00 86.88 143 GLU A C 1
ATOM 1068 O O . GLU A 1 143 ? -34.644 -10.426 -4.520 1.00 86.88 143 GLU A O 1
ATOM 1073 N N . ARG A 1 144 ? -33.304 -11.773 -5.728 1.00 87.44 144 ARG A N 1
ATOM 1074 C CA . ARG A 1 144 ? -33.329 -12.890 -4.767 1.00 87.44 144 ARG A CA 1
ATOM 1075 C C . ARG A 1 144 ? -32.762 -12.502 -3.401 1.00 87.44 144 ARG A C 1
ATOM 1077 O O . ARG A 1 144 ? -33.339 -12.863 -2.379 1.00 87.44 144 ARG A O 1
ATOM 1084 N N . GLU A 1 145 ? -31.669 -11.742 -3.363 1.00 85.62 145 GLU A N 1
ATOM 1085 C CA . GLU A 1 145 ? -31.095 -11.237 -2.107 1.00 85.62 145 GLU A CA 1
ATOM 1086 C C . GLU A 1 145 ? -32.049 -10.280 -1.382 1.00 85.62 145 GLU A C 1
ATOM 1088 O O . GLU A 1 145 ? -32.211 -10.372 -0.164 1.00 85.62 145 GLU A O 1
ATOM 1093 N N . LYS A 1 146 ? -32.726 -9.384 -2.115 1.00 84.88 146 LYS A N 1
ATOM 1094 C CA . LYS A 1 146 ? -33.752 -8.503 -1.535 1.00 84.88 146 LYS A CA 1
ATOM 1095 C C . LYS A 1 146 ? -34.913 -9.300 -0.945 1.00 84.88 146 LYS A C 1
ATOM 1097 O O . LYS A 1 146 ? -35.374 -8.964 0.145 1.00 84.88 146 LYS A O 1
ATOM 1102 N N . GLU A 1 147 ? -35.360 -10.347 -1.632 1.00 89.00 147 GLU A N 1
ATOM 1103 C CA . GLU A 1 147 ? -36.434 -11.219 -1.153 1.00 89.00 147 GLU A CA 1
ATOM 1104 C C . GLU A 1 147 ? -36.018 -11.993 0.110 1.00 89.00 147 GLU A C 1
ATOM 1106 O O . GLU A 1 147 ? -36.767 -12.045 1.086 1.00 89.00 147 GLU A O 1
ATOM 1111 N N . GLN A 1 148 ? -34.795 -12.532 0.148 1.00 85.00 148 GLN A N 1
ATOM 1112 C CA . GLN A 1 148 ? -34.257 -13.202 1.337 1.00 85.00 148 GLN A CA 1
ATOM 1113 C C . GLN A 1 148 ? -34.118 -12.245 2.525 1.00 85.00 148 GLN A C 1
ATOM 1115 O O . GLN A 1 148 ? -34.485 -12.598 3.646 1.00 85.00 148 GLN A O 1
ATOM 1120 N N . LEU A 1 149 ? -33.654 -11.016 2.287 1.00 80.94 149 LEU A N 1
ATOM 1121 C CA . LEU A 1 149 ? -33.546 -9.997 3.328 1.00 80.94 149 LEU A CA 1
ATOM 1122 C C . LEU A 1 149 ? -34.924 -9.579 3.863 1.00 80.94 149 LEU A C 1
ATOM 1124 O O . LEU A 1 149 ? -35.067 -9.328 5.059 1.00 80.94 149 LEU A O 1
ATOM 1128 N N . ALA A 1 150 ? -35.944 -9.513 3.002 1.00 85.19 150 ALA A N 1
ATOM 1129 C CA . ALA A 1 150 ? -37.317 -9.250 3.424 1.00 85.19 150 ALA A CA 1
ATOM 1130 C C . ALA A 1 150 ? -37.845 -10.372 4.335 1.00 85.19 150 ALA A C 1
ATOM 1132 O O . ALA A 1 150 ? -38.319 -10.079 5.433 1.00 85.19 150 ALA A O 1
ATOM 1133 N N . LYS A 1 151 ? -37.651 -11.642 3.946 1.00 89.44 151 LYS A N 1
ATOM 1134 C CA . LYS A 1 151 ? -38.027 -12.814 4.760 1.00 89.44 151 LYS A CA 1
ATOM 1135 C C . LYS A 1 151 ? -37.302 -12.844 6.111 1.00 89.44 151 LYS A C 1
ATOM 1137 O O . LYS A 1 151 ? -37.915 -13.139 7.133 1.00 89.44 151 LYS A O 1
ATOM 1142 N N . GLN A 1 152 ? -36.016 -12.485 6.147 1.00 82.25 152 GLN A N 1
ATOM 1143 C CA . GLN A 1 152 ? -35.251 -12.392 7.397 1.00 82.25 152 GLN A CA 1
ATOM 1144 C C . GLN A 1 152 ? -35.785 -11.299 8.329 1.00 82.25 152 GLN A C 1
ATOM 1146 O O . GLN A 1 152 ? -35.969 -11.545 9.519 1.00 82.25 152 GLN A O 1
ATOM 1151 N N . LYS A 1 153 ? -36.083 -10.107 7.796 1.00 87.38 153 LYS A N 1
ATOM 1152 C CA . LYS A 1 153 ? -36.655 -9.004 8.586 1.00 87.38 153 LYS A CA 1
ATOM 1153 C C . LYS A 1 153 ? -38.041 -9.338 9.133 1.00 87.38 153 LYS A C 1
ATOM 1155 O O . LYS A 1 153 ? -38.382 -8.924 10.239 1.00 87.38 153 LYS A O 1
ATOM 1160 N N . GLU A 1 154 ? -38.845 -10.068 8.370 1.00 87.88 154 GLU A N 1
ATOM 1161 C CA . GLU A 1 154 ? -40.154 -10.537 8.818 1.00 87.88 154 GLU A CA 1
ATOM 1162 C C . GLU A 1 154 ? -40.028 -11.568 9.949 1.00 87.88 154 GLU A C 1
ATOM 1164 O O . GLU A 1 154 ? -40.654 -11.406 10.997 1.00 87.88 154 GLU A O 1
ATOM 1169 N N . ALA A 1 155 ? -39.133 -12.550 9.805 1.00 84.75 155 ALA A N 1
ATOM 1170 C CA . ALA A 1 155 ? -38.834 -13.517 10.861 1.00 84.75 155 ALA A CA 1
ATOM 1171 C C . ALA A 1 155 ? -38.321 -12.839 12.147 1.00 84.75 155 ALA A C 1
ATOM 1173 O O . ALA A 1 155 ? -38.737 -13.197 13.249 1.00 84.75 155 ALA A O 1
ATOM 1174 N N . GLU A 1 156 ? -37.472 -11.816 12.019 1.00 86.25 156 GLU A N 1
ATOM 1175 C CA . GLU A 1 156 ? -36.970 -11.032 13.153 1.00 86.25 156 GLU A CA 1
ATOM 1176 C C . GLU A 1 156 ? -38.094 -10.258 13.863 1.00 86.25 156 GLU A C 1
ATOM 1178 O O . GLU A 1 156 ? -38.158 -10.243 15.096 1.00 86.25 156 GLU A O 1
ATOM 1183 N N . ARG A 1 157 ? -39.030 -9.658 13.110 1.00 88.38 157 ARG A N 1
ATOM 1184 C CA . ARG A 1 157 ? -40.210 -8.992 13.691 1.00 88.38 157 ARG A CA 1
ATOM 1185 C C . ARG A 1 157 ? -41.070 -9.968 14.490 1.00 88.38 157 ARG A C 1
ATOM 1187 O O . ARG A 1 157 ? -41.450 -9.638 15.613 1.00 88.38 157 ARG A O 1
ATOM 1194 N N . ILE A 1 158 ? -41.324 -11.158 13.946 1.00 88.06 158 ILE A N 1
ATOM 1195 C CA . ILE A 1 158 ? -42.099 -12.209 14.620 1.00 88.06 158 ILE A CA 1
ATOM 1196 C C . ILE A 1 158 ? -41.375 -12.679 15.891 1.00 88.06 158 ILE A C 1
ATOM 1198 O O . ILE A 1 158 ? -41.991 -12.797 16.950 1.00 88.06 158 ILE A O 1
ATOM 1202 N N . ALA A 1 159 ? -40.057 -12.890 15.828 1.00 83.75 159 ALA A N 1
ATOM 1203 C CA . ALA A 1 159 ? -39.259 -13.280 16.991 1.00 83.75 159 ALA A CA 1
ATOM 1204 C C . ALA A 1 159 ? -39.288 -12.210 18.097 1.00 83.75 159 ALA A C 1
ATOM 1206 O O . ALA A 1 159 ? -39.448 -12.533 19.276 1.00 83.75 159 ALA A O 1
ATOM 1207 N N . LYS A 1 160 ? -39.205 -10.928 17.724 1.00 85.75 160 LYS A N 1
ATOM 1208 C CA . LYS A 1 160 ? -39.274 -9.806 18.667 1.00 85.75 160 LYS A CA 1
ATOM 1209 C C . LYS A 1 160 ? -40.642 -9.699 19.346 1.00 85.75 160 LYS A C 1
ATOM 1211 O O . LYS A 1 160 ? -40.689 -9.433 20.545 1.00 85.75 160 LYS A O 1
ATOM 1216 N N . GLN A 1 161 ? -41.732 -9.938 18.615 1.00 88.31 161 GLN A N 1
ATOM 1217 C CA . GLN A 1 161 ? -43.084 -9.981 19.187 1.00 88.31 161 GLN A CA 1
ATOM 1218 C C . GLN A 1 161 ? -43.228 -11.130 20.191 1.00 88.31 161 GLN A C 1
ATOM 1220 O O . GLN A 1 161 ? -43.621 -10.889 21.332 1.00 88.31 161 GLN A O 1
ATOM 1225 N N . LYS A 1 162 ? -42.791 -12.344 19.830 1.00 89.88 162 LYS A N 1
ATOM 1226 C CA . LYS A 1 162 ? -42.802 -13.499 20.746 1.00 89.88 162 LYS A CA 1
ATOM 1227 C C . LYS A 1 162 ? -41.972 -13.256 22.011 1.00 89.88 162 LYS A C 1
ATOM 1229 O O . LYS A 1 162 ? -42.399 -13.605 23.108 1.00 89.88 162 LYS A O 1
ATOM 1234 N N . ALA A 1 163 ? -40.808 -12.617 21.886 1.00 82.56 163 ALA A N 1
ATOM 1235 C CA . ALA A 1 163 ? -39.974 -12.269 23.036 1.00 82.56 163 ALA A CA 1
ATOM 1236 C C . ALA A 1 163 ? -40.645 -11.237 23.963 1.00 82.56 163 ALA A C 1
ATOM 1238 O O . ALA A 1 163 ? -40.539 -11.339 25.186 1.00 82.56 163 ALA A O 1
ATOM 1239 N N . GLN A 1 164 ? -41.360 -10.257 23.400 1.00 84.31 164 GLN A N 1
ATOM 1240 C CA . GLN A 1 164 ? -42.121 -9.278 24.180 1.00 84.31 164 GLN A CA 1
ATOM 1241 C C . GLN A 1 164 ? -43.299 -9.919 24.923 1.00 84.31 164 GLN A C 1
ATOM 1243 O O . GLN A 1 164 ? -43.528 -9.593 26.089 1.00 84.31 164 GLN A O 1
ATOM 1248 N N . GLU A 1 165 ? -44.011 -10.851 24.288 1.00 87.56 165 GLU A N 1
ATOM 1249 C CA . GLU A 1 165 ? -45.089 -11.610 24.929 1.00 87.56 165 GLU A CA 1
ATOM 1250 C C . GLU A 1 165 ? -44.568 -12.498 26.061 1.00 87.56 165 GLU A C 1
ATOM 1252 O O . GLU A 1 165 ? -45.123 -12.471 27.161 1.00 87.56 165 GLU A O 1
ATOM 1257 N N . LEU A 1 166 ? -43.450 -13.199 25.847 1.00 85.56 166 LEU A N 1
ATOM 1258 C CA . LEU A 1 166 ? -42.815 -14.018 26.882 1.00 85.56 166 LEU A CA 1
ATOM 1259 C C . LEU A 1 166 ? -42.376 -13.169 28.085 1.00 85.56 166 LEU A C 1
ATOM 1261 O O . LEU A 1 166 ? -42.632 -13.531 29.233 1.00 85.56 166 LEU A O 1
ATOM 1265 N N . ALA A 1 167 ? -41.776 -12.002 27.837 1.00 83.81 167 ALA A N 1
ATOM 1266 C CA . ALA A 1 167 ? -41.375 -11.079 28.896 1.00 83.81 167 ALA A CA 1
ATOM 1267 C C . ALA A 1 167 ? -42.580 -10.519 29.674 1.00 83.81 167 ALA A C 1
ATOM 1269 O O . ALA A 1 167 ? -42.494 -10.302 30.886 1.00 83.81 167 ALA A O 1
ATOM 1270 N N . LYS A 1 168 ? -43.716 -10.288 29.000 1.00 88.00 168 LYS A N 1
ATOM 1271 C CA . LYS A 1 168 ? -44.968 -9.882 29.652 1.00 88.00 168 LYS A CA 1
ATOM 1272 C C . LYS A 1 168 ? -45.512 -11.009 30.537 1.00 88.00 168 LYS A C 1
ATOM 1274 O O . LYS A 1 168 ? -45.779 -10.761 31.711 1.00 88.00 168 LYS A O 1
ATOM 1279 N N . ALA A 1 169 ? -45.565 -12.239 30.025 1.00 85.94 169 ALA A N 1
ATOM 1280 C CA . ALA A 1 169 ? -46.013 -13.411 30.777 1.00 85.94 169 ALA A CA 1
ATOM 1281 C C . ALA A 1 169 ? -45.159 -13.659 32.035 1.00 85.94 169 ALA A C 1
ATOM 1283 O O . ALA A 1 169 ? -45.701 -13.856 33.121 1.00 85.94 169 ALA A O 1
ATOM 1284 N N . GLN A 1 170 ? -43.830 -13.552 31.924 1.00 85.19 170 GLN A N 1
ATOM 1285 C CA . GLN A 1 170 ? -42.917 -13.686 33.066 1.00 85.19 170 GLN A CA 1
ATOM 1286 C C . GLN A 1 170 ? -43.146 -12.604 34.133 1.00 85.19 170 GLN A C 1
ATOM 1288 O O . GLN A 1 170 ? -43.139 -12.898 35.330 1.00 85.19 170 GLN A O 1
ATOM 1293 N N . ARG A 1 171 ? -43.392 -11.350 33.726 1.00 83.81 171 ARG A N 1
ATOM 1294 C CA . ARG A 1 171 ? -43.710 -10.256 34.661 1.00 83.81 171 ARG A CA 1
ATOM 1295 C C . ARG A 1 171 ? -45.031 -10.487 35.385 1.00 83.81 171 ARG A C 1
ATOM 1297 O O . ARG A 1 171 ? -45.117 -10.213 36.581 1.00 83.81 171 ARG A O 1
ATOM 1304 N N . ASP A 1 172 ? -46.045 -10.971 34.683 1.00 86.00 172 ASP A N 1
ATOM 1305 C CA . ASP A 1 172 ? -47.358 -11.220 35.275 1.00 86.00 172 ASP A CA 1
ATOM 1306 C C . ASP A 1 172 ? -47.322 -12.435 36.219 1.00 86.00 172 ASP A C 1
ATOM 1308 O O . ASP A 1 172 ? -47.876 -12.375 37.319 1.00 86.00 172 ASP A O 1
ATOM 1312 N N . GLN A 1 173 ? -46.548 -13.474 35.885 1.00 84.94 173 GLN A N 1
ATOM 1313 C CA . GLN A 1 173 ? -46.281 -14.602 36.781 1.00 84.94 173 GLN A CA 1
ATOM 1314 C C . GLN A 1 173 ? -45.531 -14.166 38.053 1.00 84.94 173 GLN A C 1
ATOM 1316 O O . GLN A 1 173 ? -45.905 -14.564 39.158 1.00 84.94 173 GLN A O 1
ATOM 1321 N N . ALA A 1 174 ? -44.526 -13.293 37.929 1.00 82.75 174 ALA A N 1
ATOM 1322 C CA . ALA A 1 174 ? -43.797 -12.748 39.076 1.00 82.75 174 ALA A CA 1
ATOM 1323 C C . ALA A 1 174 ? -44.696 -11.898 39.993 1.00 82.75 174 ALA A C 1
ATOM 1325 O O . ALA A 1 174 ? -44.619 -12.011 41.218 1.00 82.75 174 ALA A O 1
ATOM 1326 N N . LYS A 1 175 ? -45.599 -11.086 39.423 1.00 85.81 175 LYS A N 1
ATOM 1327 C CA . LYS A 1 175 ? -46.590 -10.322 40.203 1.00 85.81 175 LYS A CA 1
ATOM 1328 C C . LYS A 1 175 ? -47.546 -11.236 40.966 1.00 85.81 175 LYS A C 1
ATOM 1330 O O . LYS A 1 175 ? -47.853 -10.950 42.122 1.00 85.81 175 LYS A O 1
ATOM 1335 N N . LEU A 1 176 ? -47.998 -12.326 40.343 1.00 85.75 176 LEU A N 1
ATOM 1336 C CA . LEU A 1 176 ? -48.890 -13.292 40.981 1.00 85.75 176 LEU A CA 1
ATOM 1337 C C . LEU A 1 176 ? -48.208 -13.995 42.164 1.00 85.75 176 LEU A C 1
ATOM 1339 O O . LEU A 1 176 ? -48.813 -14.136 43.226 1.00 85.75 176 LEU A O 1
ATOM 1343 N N . LEU A 1 177 ? -46.944 -14.398 42.006 1.00 83.31 177 LEU A N 1
ATOM 1344 C CA . LEU A 1 177 ? -46.159 -14.997 43.089 1.00 83.31 177 LEU A CA 1
ATOM 1345 C C . LEU A 1 177 ? -45.953 -14.010 44.246 1.00 83.31 177 LEU A C 1
ATOM 1347 O O . LEU A 1 177 ? -46.239 -14.351 45.393 1.00 83.31 177 LEU A O 1
ATOM 1351 N N . ALA A 1 178 ? -45.588 -12.760 43.948 1.00 82.19 178 ALA A N 1
ATOM 1352 C CA . ALA A 1 178 ? -45.432 -11.717 44.961 1.00 82.19 178 ALA A CA 1
ATOM 1353 C C . ALA A 1 178 ? -46.749 -11.392 45.698 1.00 82.19 178 ALA A C 1
ATOM 1355 O O . ALA A 1 178 ? -46.741 -11.089 46.893 1.00 82.19 178 ALA A O 1
ATOM 1356 N N . ALA A 1 179 ? -47.896 -11.460 45.014 1.00 85.12 179 ALA A N 1
ATOM 1357 C CA . ALA A 1 179 ? -49.206 -11.287 45.643 1.00 85.12 179 ALA A CA 1
ATOM 1358 C C . ALA A 1 179 ? -49.519 -12.428 46.628 1.00 85.12 179 ALA A C 1
ATOM 1360 O O . ALA A 1 179 ? -49.906 -12.155 47.766 1.00 85.12 179 ALA A O 1
ATOM 1361 N N . LYS A 1 180 ? -49.264 -13.684 46.232 1.00 87.19 180 LYS A N 1
ATOM 1362 C CA . LYS A 1 180 ? -49.436 -14.864 47.098 1.00 87.19 180 LYS A CA 1
ATOM 1363 C C . LYS A 1 180 ? -48.531 -14.816 48.332 1.00 87.19 180 LYS A C 1
ATOM 1365 O O . LYS A 1 180 ? -48.959 -15.174 49.426 1.00 87.19 180 LYS A O 1
ATOM 1370 N N . GLU A 1 181 ? -47.291 -14.350 48.191 1.00 83.06 181 GLU A N 1
ATOM 1371 C CA . GLU A 1 181 ? -46.377 -14.176 49.329 1.00 83.06 181 GLU A CA 1
ATOM 1372 C C . GLU A 1 181 ? -46.854 -13.096 50.305 1.00 83.06 181 GLU A C 1
ATOM 1374 O O . GLU A 1 181 ? -46.841 -13.305 51.520 1.00 83.06 181 GLU A O 1
ATOM 1379 N N . ARG A 1 182 ? -47.346 -11.961 49.793 1.00 84.06 182 ARG A N 1
ATOM 1380 C CA . ARG A 1 182 ? -47.923 -10.894 50.628 1.00 84.06 182 ARG A CA 1
ATOM 1381 C C . ARG A 1 182 ? -49.148 -11.370 51.404 1.00 84.06 182 ARG A C 1
ATOM 1383 O O . ARG A 1 182 ? -49.326 -10.975 52.554 1.00 84.06 182 ARG A O 1
ATOM 1390 N N . GLU A 1 183 ? -49.981 -12.206 50.796 1.00 85.56 183 GLU A N 1
ATOM 1391 C CA . GLU A 1 183 ? -51.148 -12.795 51.451 1.00 85.56 183 GLU A CA 1
ATOM 1392 C C . GLU A 1 183 ? -50.742 -13.762 52.573 1.00 85.56 183 GLU A C 1
ATOM 1394 O O . GLU A 1 183 ? -51.226 -13.633 53.699 1.00 85.56 183 GLU A O 1
ATOM 1399 N N . LYS A 1 184 ? -49.769 -14.648 52.317 1.00 85.62 184 LYS A N 1
ATOM 1400 C CA . LYS A 1 184 ? -49.200 -15.537 53.345 1.00 85.62 184 LYS A CA 1
ATOM 1401 C C . LYS A 1 184 ? -48.617 -14.757 54.525 1.00 85.62 184 LYS A C 1
ATOM 1403 O O . LYS A 1 184 ? -48.866 -15.112 55.676 1.00 85.62 184 LYS A O 1
ATOM 1408 N N . LEU A 1 185 ? -47.889 -13.670 54.257 1.00 81.94 185 LEU A N 1
ATOM 1409 C CA . LEU A 1 185 ? -47.316 -12.822 55.304 1.00 81.94 185 LEU A CA 1
ATOM 1410 C C . LEU A 1 185 ? -48.405 -12.140 56.148 1.00 81.94 185 LEU A C 1
ATOM 1412 O O . LEU A 1 185 ? -48.306 -12.107 57.373 1.00 81.94 185 LEU A O 1
ATOM 1416 N N . ARG A 1 186 ? -49.476 -11.645 55.514 1.00 83.50 186 ARG A N 1
ATOM 1417 C CA . ARG A 1 186 ? -50.632 -11.069 56.223 1.00 83.50 186 ARG A CA 1
ATOM 1418 C C . ARG A 1 186 ? -51.335 -12.101 57.105 1.00 83.50 186 ARG A C 1
ATOM 1420 O O . ARG A 1 186 ? -51.696 -11.775 58.233 1.00 83.50 186 ARG A O 1
ATOM 1427 N N . ALA A 1 187 ? -51.487 -13.336 56.627 1.00 81.06 187 ALA A N 1
ATOM 1428 C CA . ALA A 1 187 ? -52.083 -14.421 57.403 1.00 81.06 187 ALA A CA 1
ATOM 1429 C C . ALA A 1 187 ? -51.235 -14.787 58.636 1.00 81.06 187 ALA A C 1
ATOM 1431 O O . ALA A 1 187 ? -51.782 -14.980 59.721 1.00 81.06 187 ALA A O 1
ATOM 1432 N N . LEU A 1 188 ? -49.904 -14.822 58.504 1.00 80.94 188 LEU A N 1
ATOM 1433 C CA . LEU A 1 188 ? -48.995 -15.037 59.639 1.00 80.94 188 LEU A CA 1
ATOM 1434 C C . LEU A 1 188 ? -49.092 -13.906 60.672 1.00 80.94 188 LEU A C 1
ATOM 1436 O O . LEU A 1 188 ? -49.260 -14.174 61.860 1.00 80.94 188 LEU A O 1
ATOM 1440 N N . GLN A 1 189 ? -49.089 -12.650 60.221 1.00 79.75 189 GLN A N 1
ATOM 1441 C CA . GLN A 1 189 ? -49.241 -11.488 61.104 1.00 79.75 189 GLN A CA 1
ATOM 1442 C C . GLN A 1 189 ? -50.599 -11.462 61.822 1.00 79.75 189 GLN A C 1
ATOM 1444 O O . GLN A 1 189 ? -50.689 -11.003 62.962 1.00 79.75 189 GLN A O 1
ATOM 1449 N N . ALA A 1 190 ? -51.667 -11.947 61.182 1.00 82.81 190 ALA A N 1
ATOM 1450 C CA . ALA A 1 190 ? -52.977 -12.082 61.815 1.00 82.81 190 ALA A CA 1
ATOM 1451 C C . ALA A 1 190 ? -52.954 -13.132 62.939 1.00 82.81 190 ALA A C 1
ATOM 1453 O O . ALA A 1 190 ? -53.399 -12.836 64.049 1.00 82.81 190 ALA A O 1
ATOM 1454 N N . LYS A 1 191 ? -52.347 -14.303 62.691 1.00 84.75 191 LYS A N 1
ATOM 1455 C CA . LYS A 1 191 ? -52.179 -15.364 63.700 1.00 84.75 191 LYS A CA 1
ATOM 1456 C C . LYS A 1 191 ? -51.341 -14.905 64.898 1.00 84.75 191 LYS A C 1
ATOM 1458 O O . LYS A 1 191 ? -51.686 -15.197 66.041 1.00 84.75 191 LYS A O 1
ATOM 1463 N N . GLU A 1 192 ? -50.268 -14.147 64.669 1.00 82.31 192 GLU A N 1
ATOM 1464 C CA . GLU A 1 192 ? -49.461 -13.579 65.760 1.00 82.31 192 GLU A CA 1
ATOM 1465 C C . GLU A 1 192 ? -50.246 -12.567 66.605 1.00 82.31 192 GLU A C 1
ATOM 1467 O O . GLU A 1 192 ? -50.185 -12.603 67.837 1.00 82.31 192 GLU A O 1
ATOM 1472 N N . LYS A 1 193 ? -51.029 -11.689 65.963 1.00 82.56 193 LYS A N 1
ATOM 1473 C CA . LYS A 1 193 ? -51.893 -10.728 66.668 1.00 82.56 193 LYS A CA 1
ATOM 1474 C C . LYS A 1 193 ? -52.959 -11.423 67.514 1.00 82.56 193 LYS A C 1
ATOM 1476 O O . LYS A 1 193 ? -53.236 -10.970 68.625 1.00 82.56 193 LYS A O 1
ATOM 1481 N N . GLU A 1 194 ? -53.540 -12.506 67.011 1.00 84.31 194 GLU A N 1
ATOM 1482 C CA . GLU A 1 194 ? -54.522 -13.316 67.733 1.00 84.31 194 GLU A CA 1
ATOM 1483 C C . GLU A 1 194 ? -53.897 -14.007 68.954 1.00 84.31 194 GLU A C 1
ATOM 1485 O O . GLU A 1 194 ? -54.408 -13.881 70.069 1.00 84.31 194 GLU A O 1
ATOM 1490 N N . LYS A 1 195 ? -52.718 -14.622 68.783 1.00 83.38 195 LYS A N 1
ATOM 1491 C CA . LYS A 1 195 ? -51.949 -15.232 69.881 1.00 83.38 195 LYS A CA 1
ATOM 1492 C C . LYS A 1 195 ? -51.611 -14.216 70.979 1.00 83.38 195 LYS A C 1
ATOM 1494 O O . LYS A 1 195 ? -51.733 -14.520 72.166 1.00 83.38 195 LYS A O 1
ATOM 1499 N N . LEU A 1 196 ? -51.235 -12.992 70.598 1.00 81.94 196 LEU A N 1
ATOM 1500 C CA . LEU A 1 196 ? -50.956 -11.907 71.542 1.00 81.94 196 LEU A CA 1
ATOM 1501 C C . LEU A 1 196 ? -52.216 -11.439 72.290 1.00 81.94 196 LEU A C 1
ATOM 1503 O O . LEU A 1 196 ? -52.137 -11.084 73.467 1.00 81.94 196 LEU A O 1
ATOM 1507 N N . ARG A 1 197 ? -53.381 -11.436 71.631 1.00 83.69 197 ARG A N 1
ATOM 1508 C CA . ARG A 1 197 ? -54.672 -11.125 72.268 1.00 83.69 197 ARG A CA 1
ATOM 1509 C C . ARG A 1 197 ? -55.026 -12.149 73.346 1.00 83.69 197 ARG A C 1
ATOM 1511 O O . ARG A 1 197 ? -55.300 -11.744 74.473 1.00 83.69 197 ARG A O 1
ATOM 1518 N N . LEU A 1 198 ? -54.929 -13.438 73.022 1.00 81.44 198 LEU A N 1
ATOM 1519 C CA . LEU A 1 198 ? -55.177 -14.548 73.950 1.00 81.44 198 LEU A CA 1
ATOM 1520 C C . LEU A 1 198 ? -54.253 -14.506 75.176 1.00 81.44 198 LEU A C 1
ATOM 1522 O O . LEU A 1 198 ? -54.700 -14.733 76.298 1.00 81.44 198 LEU A O 1
ATOM 1526 N N . LEU A 1 199 ? -52.975 -14.164 74.988 1.00 78.56 199 LEU A N 1
ATOM 1527 C CA . LEU A 1 199 ? -52.032 -13.985 76.100 1.00 78.56 199 LEU A CA 1
ATOM 1528 C C . LEU A 1 199 ? -52.457 -12.852 77.043 1.00 78.56 199 LEU A C 1
ATOM 1530 O O . LEU A 1 199 ? -52.486 -13.047 78.257 1.00 78.56 199 LEU A O 1
ATOM 1534 N N . LYS A 1 200 ? -52.849 -11.696 76.494 1.00 83.00 200 LYS A N 1
ATOM 1535 C CA . LYS A 1 200 ? -53.326 -10.553 77.292 1.00 83.00 200 LYS A CA 1
ATOM 1536 C C . LYS A 1 200 ? -54.620 -10.858 78.045 1.00 83.00 200 LYS A C 1
ATOM 1538 O O . LYS A 1 200 ? -54.856 -10.294 79.110 1.00 83.00 200 LYS A O 1
ATOM 1543 N N . GLU A 1 201 ? -55.478 -11.706 77.492 1.00 83.19 201 GLU A N 1
ATOM 1544 C CA . GLU A 1 201 ? -56.730 -12.109 78.131 1.00 83.19 201 GLU A CA 1
ATOM 1545 C C . GLU A 1 201 ? -56.484 -13.056 79.311 1.00 83.19 201 GLU A C 1
ATOM 1547 O O . GLU A 1 201 ? -56.946 -12.773 80.416 1.00 83.19 201 GLU A O 1
ATOM 1552 N N . LYS A 1 202 ? -55.630 -14.074 79.127 1.00 82.56 202 LYS A N 1
ATOM 1553 C CA . LYS A 1 202 ? -55.170 -14.957 80.215 1.00 82.56 202 LYS A CA 1
ATOM 1554 C C . LYS A 1 202 ? -54.482 -14.187 81.343 1.00 82.56 202 LYS A C 1
ATOM 1556 O O . LYS A 1 202 ? -54.657 -14.497 82.520 1.00 82.56 202 LYS A O 1
ATOM 1561 N N . GLU A 1 203 ? -53.709 -13.159 81.002 1.00 79.50 203 GLU A N 1
ATOM 1562 C CA . GLU A 1 203 ? -53.042 -12.308 81.988 1.00 79.50 203 GLU A CA 1
ATOM 1563 C C . GLU A 1 203 ? -54.047 -11.477 82.805 1.00 79.50 203 GLU A C 1
ATOM 1565 O O . GLU A 1 203 ? -53.945 -11.404 84.033 1.00 79.50 203 GLU A O 1
ATOM 1570 N N . LYS A 1 204 ? -55.076 -10.919 82.153 1.00 81.62 204 LYS A N 1
ATOM 1571 C CA . LYS A 1 204 ? -56.177 -10.222 82.838 1.00 81.62 204 LYS A CA 1
ATOM 1572 C C . LYS A 1 204 ? -56.974 -11.154 83.746 1.00 81.62 204 LYS A C 1
ATOM 1574 O O . LYS A 1 204 ? -57.362 -10.737 84.835 1.00 81.62 204 LYS A O 1
ATOM 1579 N N . GLU A 1 205 ? -57.222 -12.385 83.316 1.00 80.88 205 GLU A N 1
ATOM 1580 C CA . GLU A 1 205 ? -57.931 -13.397 84.102 1.00 80.88 205 GLU A CA 1
ATOM 1581 C C . GLU A 1 205 ? -57.136 -13.794 85.353 1.00 80.88 205 GLU A C 1
ATOM 1583 O O . GLU A 1 205 ? -57.665 -13.755 86.465 1.00 80.88 205 GLU A O 1
ATOM 1588 N N . LYS A 1 206 ? -55.824 -14.018 85.211 1.00 78.62 206 LYS A N 1
ATOM 1589 C CA . LYS A 1 206 ? -54.917 -14.263 86.343 1.00 78.62 206 LYS A CA 1
ATOM 1590 C C . LYS A 1 206 ? -54.935 -13.108 87.353 1.00 78.62 206 LYS A C 1
ATOM 1592 O O . LYS A 1 206 ? -54.990 -13.341 88.558 1.00 78.62 206 LYS A O 1
ATOM 1597 N N . GLN A 1 207 ? -54.955 -11.859 86.880 1.00 75.38 207 GLN A N 1
ATOM 1598 C CA . GLN A 1 207 ? -55.065 -10.673 87.742 1.00 75.38 207 GLN A CA 1
ATOM 1599 C C . GLN A 1 207 ? -56.432 -10.519 88.431 1.00 75.38 207 GLN A C 1
ATOM 1601 O O . GLN A 1 207 ? -56.519 -9.835 89.454 1.00 75.38 207 GLN A O 1
ATOM 1606 N N . ARG A 1 208 ? -57.509 -11.093 87.880 1.00 78.38 208 ARG A N 1
ATOM 1607 C CA . ARG A 1 208 ? -58.820 -11.142 88.551 1.00 78.38 208 ARG A CA 1
ATOM 1608 C C . ARG A 1 208 ? -58.802 -12.171 89.676 1.00 78.38 208 ARG A C 1
ATOM 1610 O O . ARG A 1 208 ? -59.146 -11.825 90.798 1.00 78.38 208 ARG A O 1
ATOM 1617 N N . LEU A 1 209 ? -58.270 -13.363 89.406 1.00 76.12 209 LEU A N 1
ATOM 1618 C CA . LEU A 1 209 ? -58.152 -14.438 90.395 1.00 76.12 209 LEU A CA 1
ATOM 1619 C C . LEU A 1 209 ? -57.315 -14.029 91.619 1.00 76.12 209 LEU A C 1
ATOM 1621 O O . LEU A 1 209 ? -57.672 -14.349 92.750 1.00 76.12 209 LEU A O 1
ATOM 1625 N N . ILE A 1 210 ? -56.227 -13.280 91.402 1.00 75.56 210 ILE A N 1
ATOM 1626 C CA . ILE A 1 210 ? -55.403 -12.728 92.491 1.00 75.56 210 ILE A CA 1
ATOM 1627 C C . ILE A 1 210 ? -56.221 -11.753 93.351 1.00 75.56 210 ILE A C 1
ATOM 1629 O O . ILE A 1 210 ? -56.236 -11.885 94.572 1.00 75.56 210 ILE A O 1
ATOM 1633 N N . ARG A 1 211 ? -56.959 -10.826 92.725 1.00 75.19 211 ARG A N 1
ATOM 1634 C CA . ARG A 1 211 ? -57.806 -9.857 93.442 1.00 75.19 211 ARG A CA 1
ATOM 1635 C C . ARG A 1 211 ? -58.934 -10.518 94.232 1.00 75.19 211 ARG A C 1
ATOM 1637 O O . ARG A 1 211 ? -59.262 -10.055 95.322 1.00 75.19 211 ARG A O 1
ATOM 1644 N N . ASP A 1 212 ? -59.522 -11.587 93.707 1.00 75.75 212 ASP A N 1
ATOM 1645 C CA . ASP A 1 212 ? -60.585 -12.315 94.403 1.00 75.75 212 ASP A CA 1
ATOM 1646 C C . ASP A 1 212 ? -60.037 -13.115 95.594 1.00 75.75 212 ASP A C 1
ATOM 1648 O O . ASP A 1 212 ? -60.660 -13.128 96.659 1.00 75.75 212 ASP A O 1
ATOM 1652 N N . LYS A 1 213 ? -58.827 -13.680 95.476 1.00 76.56 213 LYS A N 1
ATOM 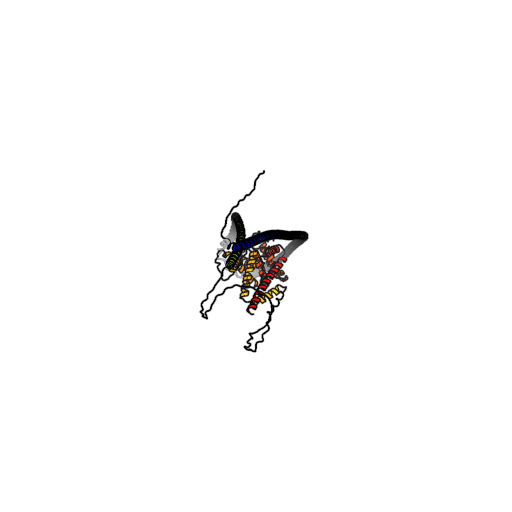1653 C CA . LYS A 1 213 ? -58.123 -14.324 96.595 1.00 76.56 213 LYS A CA 1
ATOM 1654 C C . LYS A 1 213 ? -57.773 -13.324 97.703 1.00 76.56 213 LYS A C 1
ATOM 1656 O O . LYS A 1 213 ? -58.075 -13.571 98.867 1.00 76.56 213 LYS A O 1
ATOM 1661 N N . GLU A 1 214 ? -57.241 -12.154 97.345 1.00 75.12 214 GLU A N 1
ATOM 1662 C CA . GLU A 1 214 ? -56.957 -11.069 98.299 1.00 75.12 214 GLU A CA 1
ATOM 1663 C C . GLU A 1 214 ? -58.223 -10.584 99.024 1.00 75.12 214 GLU A C 1
ATOM 1665 O O . GLU A 1 214 ? -58.192 -10.309 100.226 1.00 75.12 214 GLU A O 1
ATOM 1670 N N . ARG A 1 215 ? -59.364 -10.521 98.322 1.00 74.00 215 ARG A N 1
ATOM 1671 C CA . ARG A 1 215 ? -60.665 -10.189 98.925 1.00 74.00 215 ARG A CA 1
ATOM 1672 C C . ARG A 1 215 ? -61.143 -11.255 99.911 1.00 74.00 215 ARG A C 1
ATOM 1674 O O . ARG A 1 215 ? -61.640 -10.894 100.979 1.00 74.00 215 ARG A O 1
ATOM 1681 N N . GLN A 1 216 ? -60.987 -12.540 99.591 1.00 68.69 216 GLN A N 1
ATOM 1682 C CA . GLN A 1 216 ? -61.344 -13.639 100.496 1.00 68.69 216 GLN A CA 1
ATOM 1683 C C . GLN A 1 216 ? -60.454 -13.670 101.747 1.00 68.69 216 GLN A C 1
ATOM 1685 O O . GLN A 1 216 ? -60.962 -13.831 102.859 1.00 68.69 216 GLN A O 1
ATOM 1690 N N . ASP A 1 217 ? -59.151 -13.431 101.595 1.00 69.44 217 ASP A N 1
ATOM 1691 C CA . ASP A 1 217 ? -58.211 -13.371 102.718 1.00 69.44 217 ASP A CA 1
ATOM 1692 C C . ASP A 1 217 ? -58.475 -12.150 103.619 1.00 69.44 217 ASP A C 1
ATOM 1694 O O . ASP A 1 217 ? -58.437 -12.254 104.849 1.00 69.44 217 ASP A O 1
ATOM 1698 N N . ALA A 1 218 ? -58.839 -11.001 103.037 1.00 71.69 218 ALA A N 1
ATOM 1699 C CA . ALA A 1 218 ? -59.263 -9.821 103.790 1.00 71.69 218 ALA A CA 1
ATOM 1700 C C . ALA A 1 218 ? -60.577 -10.050 104.564 1.00 71.69 218 ALA A C 1
ATOM 1702 O O . ALA A 1 218 ? -60.712 -9.585 105.698 1.00 71.69 218 ALA A O 1
ATOM 1703 N N . ALA A 1 219 ? -61.533 -10.789 103.990 1.00 71.19 219 ALA A N 1
ATOM 1704 C CA . ALA A 1 219 ? -62.777 -11.153 104.669 1.00 71.19 219 ALA A CA 1
ATOM 1705 C C . ALA A 1 219 ? -62.529 -12.100 105.858 1.00 71.19 219 ALA A C 1
ATOM 1707 O O . ALA A 1 219 ? -63.083 -11.885 106.937 1.00 71.19 219 ALA A O 1
ATOM 1708 N N . ARG A 1 220 ? -61.630 -13.086 105.708 1.00 67.94 220 ARG A N 1
ATOM 1709 C CA . ARG A 1 220 ? -61.216 -13.990 106.799 1.00 67.94 220 ARG A CA 1
ATOM 1710 C C . ARG A 1 220 ? -60.530 -13.246 107.947 1.00 67.94 220 ARG A C 1
ATOM 1712 O O . ARG A 1 220 ? -60.829 -13.515 109.107 1.00 67.94 220 ARG A O 1
ATOM 1719 N N . ARG A 1 221 ? -59.670 -12.267 107.639 1.00 67.75 221 ARG A N 1
ATOM 1720 C CA . ARG A 1 221 ? -59.027 -11.406 108.651 1.00 67.75 221 ARG A CA 1
ATOM 1721 C C . ARG A 1 221 ? -60.042 -10.565 109.426 1.00 67.75 221 ARG A C 1
ATOM 1723 O O . ARG A 1 221 ? -59.970 -10.515 110.649 1.00 67.75 221 ARG A O 1
ATOM 1730 N N . LYS A 1 222 ? -61.026 -9.971 108.739 1.00 68.38 222 LYS A N 1
ATOM 1731 C CA . LYS A 1 222 ? -62.106 -9.209 109.391 1.00 68.38 222 LYS A CA 1
ATOM 1732 C C . LYS A 1 222 ? -62.995 -10.083 110.284 1.00 68.38 222 LYS A C 1
ATOM 1734 O O . LYS A 1 222 ? -63.382 -9.637 111.360 1.00 68.38 222 LYS A O 1
ATOM 1739 N N . ALA A 1 223 ? -63.286 -11.320 109.878 1.00 65.38 223 ALA A N 1
ATOM 1740 C CA . ALA A 1 223 ? -64.043 -12.267 110.699 1.00 65.38 223 ALA A CA 1
ATOM 1741 C C . ALA A 1 223 ? -63.271 -12.699 111.964 1.00 65.38 223 ALA A C 1
ATOM 1743 O O . ALA A 1 223 ? -63.855 -12.780 113.044 1.00 65.38 223 ALA A O 1
ATOM 1744 N N . ALA A 1 224 ? -61.953 -12.902 111.859 1.00 62.81 224 ALA A N 1
ATOM 1745 C CA . ALA A 1 224 ? -61.095 -13.220 113.003 1.00 62.81 224 ALA A CA 1
ATOM 1746 C C . ALA A 1 224 ? -60.969 -12.047 113.997 1.00 62.81 224 ALA A C 1
ATOM 1748 O O . ALA A 1 224 ? -61.019 -12.253 115.209 1.00 62.81 224 ALA A O 1
ATOM 1749 N N . GLU A 1 225 ? -60.869 -10.810 113.497 1.00 65.69 225 GLU A N 1
ATOM 1750 C CA . GLU A 1 225 ? -60.809 -9.601 114.331 1.00 65.69 225 GLU A CA 1
ATOM 1751 C C . GLU A 1 225 ? -62.137 -9.341 115.072 1.00 65.69 225 GLU A C 1
ATOM 1753 O O . GLU A 1 225 ? -62.139 -8.928 116.234 1.00 65.69 225 GLU A O 1
ATOM 1758 N N . ALA A 1 226 ? -63.276 -9.634 114.434 1.00 64.25 226 ALA A N 1
ATOM 1759 C CA . ALA A 1 226 ? -64.593 -9.547 115.066 1.00 64.25 226 ALA A CA 1
ATOM 1760 C C . ALA A 1 226 ? -64.764 -10.573 116.204 1.00 64.25 226 ALA A C 1
ATOM 1762 O O . ALA A 1 226 ? -65.272 -10.220 117.269 1.00 64.25 226 ALA A O 1
ATOM 1763 N N . ALA A 1 227 ? -64.266 -11.802 116.029 1.00 61.94 227 ALA A N 1
ATOM 1764 C CA . ALA A 1 227 ? -64.299 -12.841 117.063 1.00 61.94 227 ALA A CA 1
ATOM 1765 C C . ALA A 1 227 ? -63.411 -12.510 118.283 1.00 61.94 227 ALA A C 1
ATOM 1767 O O . ALA A 1 227 ? -63.753 -12.859 119.414 1.00 61.94 227 ALA A O 1
ATOM 1768 N N . LEU A 1 228 ? -62.299 -11.793 118.077 1.00 59.34 228 LEU A N 1
ATOM 1769 C CA . LEU A 1 228 ? -61.419 -11.302 119.148 1.00 59.34 228 LEU A CA 1
ATOM 1770 C C . LEU A 1 228 ? -62.079 -10.180 119.967 1.00 59.34 228 LEU A C 1
ATOM 1772 O O . LEU A 1 228 ? -62.079 -10.236 121.197 1.00 59.34 228 LEU A O 1
ATOM 1776 N N . LYS A 1 229 ? -62.751 -9.229 119.303 1.00 61.28 229 LYS A N 1
ATOM 1777 C CA . LYS A 1 229 ? -63.502 -8.144 119.970 1.00 61.28 229 LYS A CA 1
ATOM 1778 C C . LYS A 1 229 ? -64.725 -8.641 120.748 1.00 61.28 229 LYS A C 1
ATOM 1780 O O . LYS A 1 229 ? -65.143 -7.991 121.705 1.00 61.28 229 LYS A O 1
ATOM 1785 N N . GLN A 1 230 ? -65.295 -9.784 120.366 1.00 53.97 230 GLN A N 1
ATOM 1786 C CA . GLN A 1 230 ? -66.413 -10.408 121.079 1.00 53.97 230 GLN A CA 1
ATOM 1787 C C . GLN A 1 230 ? -65.947 -11.126 122.362 1.00 53.97 230 GLN A C 1
ATOM 1789 O O . GLN A 1 230 ? -66.655 -11.079 123.361 1.00 53.97 230 GLN A O 1
ATOM 1794 N N . LYS A 1 231 ? -64.714 -11.663 122.382 1.00 56.44 231 LYS A N 1
ATOM 1795 C CA . LYS A 1 231 ? -64.072 -12.244 123.580 1.00 56.44 231 LYS A CA 1
ATOM 1796 C C . LYS A 1 231 ? -63.521 -11.201 124.567 1.00 56.44 231 LYS A C 1
ATOM 1798 O O . LYS A 1 231 ? -63.476 -11.465 125.765 1.00 56.44 231 LYS A O 1
ATOM 1803 N N . GLU A 1 232 ? -63.124 -10.013 124.103 1.00 56.16 232 GLU A N 1
ATOM 1804 C CA . GLU A 1 232 ? -62.686 -8.913 124.986 1.00 56.16 232 GLU A CA 1
ATOM 1805 C C . GLU A 1 232 ? -63.855 -8.189 125.672 1.00 56.16 232 GLU A C 1
ATOM 1807 O O . GLU A 1 232 ? -63.746 -7.818 126.841 1.00 56.16 232 GLU A O 1
ATOM 1812 N N . LYS A 1 233 ? -65.005 -8.055 124.994 1.00 54.03 233 LYS A N 1
ATOM 1813 C CA . LYS A 1 233 ? -66.224 -7.454 125.571 1.00 54.03 233 LYS A CA 1
ATOM 1814 C C . LYS A 1 233 ? -66.869 -8.291 126.684 1.00 54.03 233 LYS A C 1
ATOM 1816 O O . LYS A 1 233 ? -67.645 -7.747 127.461 1.00 54.03 233 LYS A O 1
ATOM 1821 N N . GLU A 1 234 ? -66.516 -9.569 126.803 1.00 49.78 234 GLU A N 1
ATOM 1822 C CA . GLU A 1 234 ? -67.020 -10.481 127.840 1.00 49.78 234 GLU A CA 1
ATOM 1823 C C . GLU A 1 234 ? -66.113 -10.528 129.094 1.00 49.78 234 GLU A C 1
ATOM 1825 O O . GLU A 1 234 ? -66.565 -10.893 130.177 1.00 49.78 234 GLU A O 1
ATOM 1830 N N . ARG A 1 235 ? -64.846 -10.079 128.997 1.00 47.25 235 ARG A N 1
ATOM 1831 C CA . ARG A 1 235 ? -63.896 -10.021 130.134 1.00 47.25 235 ARG A CA 1
ATOM 1832 C C . ARG A 1 235 ? -63.902 -8.696 130.902 1.00 47.25 235 ARG A C 1
ATOM 1834 O O . ARG A 1 235 ? -63.387 -8.655 132.015 1.00 47.25 235 ARG A O 1
ATOM 1841 N N . LEU A 1 236 ? -64.505 -7.636 130.360 1.00 47.44 236 LEU A N 1
ATOM 1842 C CA . LEU A 1 236 ? -64.492 -6.288 130.949 1.00 47.44 236 LEU A CA 1
ATOM 1843 C C . LEU A 1 236 ? -65.876 -5.839 131.466 1.00 47.44 236 LEU A C 1
ATOM 1845 O O . LEU A 1 236 ? -66.244 -4.676 131.343 1.00 47.44 236 LEU A O 1
ATOM 1849 N N . ALA A 1 237 ? -66.653 -6.770 132.033 1.00 46.31 237 ALA A N 1
ATOM 1850 C CA . ALA A 1 237 ? -67.977 -6.518 132.623 1.00 46.31 237 ALA A CA 1
ATOM 1851 C C . ALA A 1 237 ? -68.108 -7.027 134.078 1.00 46.31 237 ALA A C 1
ATOM 1853 O O . ALA A 1 237 ? -69.203 -7.342 134.541 1.00 46.31 237 ALA A O 1
ATOM 1854 N N . LYS A 1 238 ? -66.990 -7.107 134.819 1.00 45.34 238 LYS A N 1
ATOM 1855 C CA . LYS A 1 238 ? -66.953 -7.361 136.274 1.00 45.34 238 LYS A CA 1
ATOM 1856 C C . LYS A 1 238 ? -65.807 -6.607 136.965 1.00 45.34 238 LYS A C 1
ATOM 1858 O O . LYS A 1 238 ? -64.947 -7.228 137.572 1.00 45.34 238 LYS A O 1
ATOM 1863 N N . GLN A 1 239 ? -65.804 -5.276 136.919 1.00 33.88 239 GLN A N 1
ATOM 1864 C CA . GLN A 1 239 ? -65.311 -4.475 138.049 1.00 33.88 239 GLN A CA 1
ATOM 1865 C C . GLN A 1 239 ? -65.745 -3.014 137.913 1.00 33.88 239 GLN A C 1
ATOM 1867 O O . GLN A 1 239 ? -65.325 -2.278 137.029 1.00 33.88 239 GLN A O 1
ATOM 1872 N N . LYS A 1 240 ? -66.669 -2.696 138.812 1.00 34.94 240 LYS A N 1
ATOM 1873 C CA . LYS A 1 240 ? -67.344 -1.444 139.132 1.00 34.94 240 LYS A CA 1
ATOM 1874 C C . LYS A 1 240 ? -66.511 -0.170 138.970 1.00 34.94 240 LYS A C 1
ATOM 1876 O O . LYS A 1 240 ? -65.400 -0.073 139.476 1.00 34.94 240 LYS A O 1
ATOM 1881 N N . ASP A 1 241 ? -67.171 0.839 138.409 1.00 31.34 241 ASP A N 1
ATOM 1882 C CA . ASP A 1 241 ? -67.586 2.050 139.129 1.00 31.34 241 ASP A CA 1
ATOM 1883 C C . ASP A 1 241 ? -66.799 2.392 140.404 1.00 31.34 241 ASP A C 1
ATOM 1885 O O . ASP A 1 241 ? -67.161 2.008 141.518 1.00 31.34 241 ASP A O 1
ATOM 1889 N N . LYS A 1 242 ? -65.763 3.205 140.214 1.00 31.16 242 LYS A N 1
ATOM 1890 C CA . LYS A 1 242 ? -65.289 4.254 141.125 1.00 31.16 242 LYS A CA 1
ATOM 1891 C C . LYS A 1 242 ? -64.414 5.133 140.230 1.00 31.16 242 LYS A C 1
ATOM 1893 O O . LYS A 1 242 ? -63.338 4.731 139.831 1.00 31.16 242 LYS A O 1
ATOM 1898 N N . GLU A 1 243 ? -64.883 6.232 139.671 1.00 31.48 243 GLU A N 1
ATOM 1899 C CA . GLU A 1 243 ? -65.238 7.427 140.404 1.00 31.48 243 GLU A CA 1
ATOM 1900 C C . GLU A 1 243 ? -65.803 8.398 139.369 1.00 31.48 243 GLU A C 1
ATOM 1902 O O . GLU A 1 243 ? -65.173 8.732 138.363 1.00 31.48 243 GLU A O 1
ATOM 1907 N N . ARG A 1 244 ? -67.045 8.814 139.602 1.00 31.55 244 ARG A N 1
ATOM 1908 C CA . ARG A 1 244 ? -67.557 10.026 138.991 1.00 31.55 244 ARG A CA 1
ATOM 1909 C C . ARG A 1 244 ? -66.693 11.184 139.482 1.00 31.55 244 ARG A C 1
ATOM 1911 O O . ARG A 1 244 ? -66.407 11.264 140.669 1.00 31.55 244 ARG A O 1
ATOM 1918 N N . LEU A 1 245 ? -66.486 12.132 138.571 1.00 30.31 245 LEU A N 1
ATOM 1919 C CA . LEU A 1 245 ? -66.352 13.562 138.848 1.00 30.31 245 LEU A CA 1
ATOM 1920 C C . LEU A 1 245 ? -64.936 14.155 138.814 1.00 30.31 245 LEU A C 1
ATOM 1922 O O . LEU A 1 245 ? -64.485 14.748 139.780 1.00 30.31 245 LEU A O 1
ATOM 1926 N N . LEU A 1 246 ? -64.333 14.215 137.625 1.00 35.03 246 LEU A N 1
ATOM 1927 C CA . LEU A 1 246 ? -63.687 15.461 137.205 1.00 35.03 246 LEU A CA 1
ATOM 1928 C C . LEU A 1 246 ? -64.027 15.767 135.743 1.00 35.03 246 LEU A C 1
ATOM 1930 O O . LEU A 1 246 ? -63.399 15.292 134.804 1.00 35.03 246 LEU A O 1
ATOM 1934 N N . LYS A 1 247 ? -65.007 16.663 135.611 1.00 37.09 247 LYS A N 1
ATOM 1935 C CA . LYS A 1 247 ? -65.082 17.679 134.558 1.00 37.09 247 LYS A CA 1
ATOM 1936 C C . LYS A 1 247 ? -65.453 17.172 133.167 1.00 37.09 247 LYS A C 1
ATOM 1938 O O . LYS A 1 247 ? -64.677 17.133 132.221 1.00 37.09 247 LYS A O 1
ATOM 1943 N N . GLU A 1 248 ? -66.758 17.011 133.024 1.00 45.84 248 GLU A N 1
ATOM 1944 C CA . GLU A 1 248 ? -67.594 17.916 132.222 1.00 45.84 248 GLU A CA 1
ATOM 1945 C C . GLU A 1 248 ? -66.972 19.316 131.949 1.00 45.84 248 GLU A C 1
ATOM 1947 O O . GLU A 1 248 ? -67.439 20.328 132.459 1.00 45.84 248 GLU A O 1
ATOM 1952 N N . LYS A 1 249 ? -65.878 19.392 131.171 1.00 43.91 249 LYS A N 1
ATOM 1953 C CA . LYS A 1 249 ? -65.365 20.641 130.567 1.00 43.91 249 LYS A CA 1
ATOM 1954 C C . LYS A 1 249 ? -64.754 20.496 129.163 1.00 43.91 249 LYS A C 1
ATOM 1956 O O . LYS A 1 249 ? -64.143 21.443 128.683 1.00 43.91 249 LYS A O 1
ATOM 1961 N N . GLU A 1 250 ? -64.983 19.394 128.444 1.00 44.16 250 GLU A N 1
ATOM 1962 C CA . GLU A 1 250 ? -64.532 19.272 127.037 1.00 44.16 250 GLU A CA 1
ATOM 1963 C C . GLU A 1 250 ? -65.582 18.726 126.054 1.00 44.16 250 GLU A C 1
ATOM 1965 O O . GLU A 1 250 ? -65.282 18.470 124.892 1.00 44.16 250 GLU A O 1
ATOM 1970 N N . LYS A 1 251 ? -66.858 18.627 126.450 1.00 49.34 251 LYS A N 1
ATOM 1971 C CA . LYS A 1 251 ? -67.958 18.239 125.542 1.00 49.34 251 LYS A CA 1
ATOM 1972 C C . LYS A 1 251 ? -68.697 19.429 124.932 1.00 49.34 251 LYS A C 1
ATOM 1974 O O . LYS A 1 251 ? -69.915 19.420 124.832 1.00 49.34 251 LYS A O 1
ATOM 1979 N N . GLU A 1 252 ? -67.942 20.413 124.454 1.00 49.28 252 GLU A N 1
ATOM 1980 C CA . GLU A 1 252 ? -68.502 21.432 123.550 1.00 49.28 252 GLU A CA 1
ATOM 1981 C C . GLU A 1 252 ? -67.489 22.029 122.554 1.00 49.28 252 GLU A C 1
ATOM 1983 O O . GLU A 1 252 ? -67.884 22.614 121.551 1.00 49.28 252 GLU A O 1
ATOM 1988 N N . LYS A 1 253 ? -66.175 21.805 122.729 1.00 48.78 253 LYS A N 1
ATOM 1989 C CA . LYS A 1 253 ? -65.140 22.345 121.823 1.00 48.78 253 LYS A CA 1
ATOM 1990 C C . LYS A 1 253 ? -64.715 21.440 120.657 1.00 48.78 253 LYS A C 1
ATOM 1992 O O . LYS A 1 253 ? -64.021 21.918 119.767 1.00 48.78 253 LYS A O 1
ATOM 1997 N N . GLU A 1 254 ? -65.171 20.187 120.573 1.00 50.50 254 GLU A N 1
ATOM 1998 C CA . GLU A 1 254 ? -64.737 19.253 119.509 1.00 50.50 254 GLU A CA 1
ATOM 1999 C C . GLU A 1 254 ? -65.830 18.869 118.490 1.00 50.50 254 GLU A C 1
ATOM 2001 O O . GLU A 1 254 ? -65.663 17.929 117.714 1.00 50.50 254 GLU A O 1
ATOM 2006 N N . ARG A 1 255 ? -66.960 19.590 118.446 1.00 52.66 255 ARG A N 1
ATOM 2007 C CA . ARG A 1 255 ? -67.997 19.371 117.414 1.00 52.66 255 ARG A CA 1
ATOM 2008 C C . ARG A 1 255 ? -68.012 20.400 116.282 1.00 52.66 255 ARG A C 1
ATOM 2010 O O . ARG A 1 255 ? -68.651 20.140 115.274 1.00 52.66 255 ARG A O 1
ATOM 2017 N N . LEU A 1 256 ? -67.228 21.483 116.366 1.00 52.19 256 LEU A N 1
ATOM 2018 C CA . LEU A 1 256 ? -67.133 22.490 115.292 1.00 52.19 256 LEU A CA 1
ATOM 2019 C C . LEU A 1 256 ? -65.793 22.510 114.520 1.00 52.19 256 LEU A C 1
ATOM 2021 O O . LEU A 1 256 ? -65.648 23.284 113.574 1.00 52.19 256 LEU A O 1
ATOM 2025 N N . ALA A 1 257 ? -64.817 21.667 114.883 1.00 55.91 257 ALA A N 1
ATOM 2026 C CA . ALA A 1 257 ? -63.482 21.659 114.262 1.00 55.91 257 ALA A CA 1
ATOM 2027 C C . ALA A 1 257 ? -63.296 20.597 113.155 1.00 55.91 257 ALA A C 1
ATOM 2029 O O . ALA A 1 257 ? -62.513 20.809 112.236 1.00 55.91 257 ALA A O 1
ATOM 2030 N N . LYS A 1 258 ? -64.047 19.487 113.171 1.00 53.78 258 LYS A N 1
ATOM 2031 C CA . LYS A 1 258 ? -63.855 18.364 112.223 1.00 53.78 258 LYS A CA 1
ATOM 2032 C C . LYS A 1 258 ? -64.694 18.431 110.940 1.00 53.78 258 LYS A C 1
ATOM 2034 O O . LYS A 1 258 ? -64.496 17.609 110.044 1.00 53.78 258 LYS A O 1
ATOM 2039 N N . GLU A 1 259 ? -65.587 19.412 110.818 1.00 55.91 259 GLU A N 1
ATOM 2040 C CA . GLU A 1 259 ? -66.419 19.611 109.619 1.00 55.91 259 GLU A CA 1
ATOM 2041 C C . GLU A 1 259 ? -65.799 20.629 108.639 1.00 55.91 259 GLU A C 1
ATOM 2043 O O . GLU A 1 259 ? -65.797 20.401 107.432 1.00 55.91 259 GLU A O 1
ATOM 2048 N N . LYS A 1 260 ? -65.113 21.670 109.140 1.00 53.53 260 LYS A N 1
ATOM 2049 C CA . LYS A 1 260 ? -64.433 22.693 108.311 1.00 53.53 260 LYS A CA 1
ATOM 2050 C C . LYS A 1 260 ? -63.104 22.237 107.682 1.00 53.53 260 LYS A C 1
ATOM 2052 O O . LYS A 1 260 ? -62.620 22.870 106.744 1.00 53.53 260 LYS A O 1
ATOM 2057 N N . GLU A 1 261 ? -62.506 21.151 108.168 1.00 57.38 261 GLU A N 1
ATOM 2058 C CA . GLU A 1 261 ? -61.228 20.622 107.662 1.00 57.38 261 GLU A CA 1
ATOM 2059 C C . GLU A 1 261 ? -61.418 19.689 106.448 1.00 57.38 261 GLU A C 1
ATOM 2061 O O . GLU A 1 261 ? -60.676 19.769 105.469 1.00 57.38 261 GLU A O 1
ATOM 2066 N N . LYS A 1 262 ? -62.490 18.883 106.437 1.00 57.94 262 LYS A N 1
ATOM 2067 C CA . LYS A 1 262 ? -62.791 17.936 105.344 1.00 57.94 262 LYS A CA 1
ATOM 2068 C C . LYS A 1 262 ? -63.355 18.603 104.083 1.00 57.94 262 LYS A C 1
ATOM 2070 O O . LYS A 1 262 ? -63.211 18.057 102.988 1.00 57.94 262 LYS A O 1
ATOM 2075 N N . GLU A 1 263 ? -63.958 19.783 104.214 1.00 57.84 263 GLU A N 1
ATOM 2076 C CA . GLU A 1 263 ? -64.465 20.573 103.083 1.00 57.84 263 GLU A CA 1
ATOM 2077 C C . GLU A 1 263 ? -63.345 21.377 102.388 1.00 57.84 263 GLU A C 1
ATOM 2079 O O . GLU A 1 263 ? -63.268 21.407 101.157 1.00 57.84 263 GLU A O 1
ATOM 2084 N N . LYS A 1 264 ? -62.384 21.921 103.153 1.00 58.97 264 LYS A N 1
ATOM 2085 C CA . LYS A 1 264 ? -61.193 22.606 102.610 1.00 58.97 264 LYS A CA 1
ATOM 2086 C C . LYS A 1 264 ? -60.261 21.669 101.832 1.00 58.97 264 LYS A C 1
ATOM 2088 O O . LYS A 1 264 ? -59.713 22.071 100.806 1.00 58.97 264 LYS A O 1
ATOM 2093 N N . GLU A 1 265 ? -60.110 20.417 102.263 1.00 60.88 265 GLU A N 1
ATOM 2094 C CA . GLU A 1 265 ? -59.229 19.444 101.600 1.00 60.88 265 GLU A CA 1
ATOM 2095 C C . GLU A 1 265 ? -59.801 18.922 100.263 1.00 60.88 265 GLU A C 1
ATOM 2097 O O . GLU A 1 265 ? -59.051 18.655 99.318 1.00 60.88 265 GLU A O 1
ATOM 2102 N N . ARG A 1 266 ? -61.133 18.821 100.134 1.00 62.66 266 ARG A N 1
ATOM 2103 C CA . ARG A 1 266 ? -61.795 18.430 98.874 1.00 62.66 266 ARG A CA 1
ATOM 2104 C C . ARG A 1 266 ? -61.718 19.534 97.818 1.00 62.66 266 ARG A C 1
ATOM 2106 O O . ARG A 1 266 ? -61.363 19.247 96.675 1.00 62.66 266 ARG A O 1
ATOM 2113 N N . LEU A 1 267 ? -61.936 20.788 98.221 1.00 58.50 267 LEU A N 1
ATOM 2114 C CA . LEU A 1 267 ? -61.850 21.947 97.327 1.00 58.50 267 LEU A CA 1
ATOM 2115 C C . LEU A 1 267 ? -60.406 22.226 96.852 1.00 58.50 267 LEU A C 1
ATOM 2117 O O . LEU A 1 267 ? -60.202 22.731 95.748 1.00 58.50 267 LEU A O 1
ATOM 2121 N N . ALA A 1 268 ? -59.394 21.881 97.659 1.00 63.19 268 ALA A N 1
ATOM 2122 C CA . ALA A 1 268 ? -57.981 22.019 97.292 1.00 63.19 268 ALA A CA 1
ATOM 2123 C C . ALA A 1 268 ? -57.536 20.980 96.242 1.00 63.19 268 ALA A C 1
ATOM 2125 O O . ALA A 1 268 ? -56.904 21.345 95.250 1.00 63.19 268 ALA A O 1
ATOM 2126 N N . LYS A 1 269 ? -57.929 19.706 96.397 1.00 63.72 269 LYS A N 1
ATOM 2127 C CA . LYS A 1 269 ? -57.563 18.620 95.461 1.00 63.72 269 LYS A CA 1
ATOM 2128 C C . LYS A 1 269 ? -58.249 18.736 94.095 1.00 63.72 269 LYS A C 1
ATOM 2130 O O . LYS A 1 269 ? -57.701 18.283 93.089 1.00 63.72 269 LYS A O 1
ATOM 2135 N N . GLU A 1 270 ? -59.435 19.337 94.037 1.00 65.44 270 GLU A N 1
ATOM 2136 C CA . GLU A 1 270 ? -60.149 19.593 92.780 1.00 65.44 270 GLU A CA 1
ATOM 2137 C C . GLU A 1 270 ? -59.528 20.762 91.999 1.00 65.44 270 GLU A C 1
ATOM 2139 O O . GLU A 1 270 ? -59.217 20.616 90.814 1.00 65.44 270 GLU A O 1
ATOM 2144 N N . LYS A 1 271 ? -59.205 21.871 92.682 1.00 67.12 271 LYS A N 1
ATOM 2145 C CA . LYS A 1 271 ? -58.503 23.021 92.083 1.00 67.12 271 LYS A CA 1
ATOM 2146 C C . LYS A 1 271 ? -57.087 22.672 91.610 1.00 67.12 271 LYS A C 1
ATOM 2148 O O . LYS A 1 271 ? -56.636 23.196 90.592 1.00 67.12 271 LYS A O 1
ATOM 2153 N N . GLU A 1 272 ? -56.384 21.772 92.297 1.00 66.31 272 GLU A N 1
ATOM 2154 C CA . GLU A 1 272 ? -55.058 21.297 91.882 1.00 66.31 272 GLU A CA 1
ATOM 2155 C C . GLU A 1 272 ? -55.123 20.424 90.614 1.00 66.31 272 GLU A C 1
ATOM 2157 O O . GLU A 1 272 ? -54.358 20.643 89.672 1.00 66.31 272 GLU A O 1
ATOM 2162 N N . LYS A 1 273 ? -56.093 19.501 90.523 1.00 67.75 273 LYS A N 1
ATOM 2163 C CA . LYS A 1 273 ? -56.325 18.701 89.305 1.00 67.75 273 LYS A CA 1
ATOM 2164 C C . LYS A 1 273 ? -56.726 19.565 88.109 1.00 67.75 273 LYS A C 1
ATOM 2166 O O . LYS A 1 273 ? -56.265 19.308 86.996 1.00 67.75 273 LYS A O 1
ATOM 2171 N N . GLU A 1 274 ? -57.539 20.595 88.327 1.00 69.00 274 GLU A N 1
ATOM 2172 C CA . GLU A 1 274 ? -57.945 21.529 87.276 1.00 69.00 274 GLU A CA 1
ATOM 2173 C C . GLU A 1 274 ? -56.771 22.397 86.786 1.00 69.00 274 GLU A C 1
ATOM 2175 O O . GLU A 1 274 ? -56.608 22.585 85.577 1.00 69.00 274 GLU A O 1
ATOM 2180 N N . ARG A 1 275 ? -55.898 22.871 87.691 1.00 73.12 275 ARG A N 1
ATOM 2181 C CA . ARG A 1 275 ? -54.666 23.592 87.318 1.00 73.12 275 ARG A CA 1
ATOM 2182 C C . ARG A 1 275 ? -53.721 22.711 86.504 1.00 73.12 275 ARG A C 1
ATOM 2184 O O . ARG A 1 275 ? -53.288 23.136 85.435 1.00 73.12 275 ARG A O 1
ATOM 2191 N N . LEU A 1 276 ? -53.486 21.471 86.939 1.00 67.62 276 LEU A N 1
ATOM 2192 C CA . LEU A 1 276 ? -52.607 20.531 86.237 1.00 67.62 276 LEU A CA 1
ATOM 2193 C C . LEU A 1 276 ? -53.166 20.127 84.857 1.00 67.62 276 LEU A C 1
ATOM 2195 O O . LEU A 1 276 ? -52.410 19.911 83.909 1.00 67.62 276 LEU A O 1
ATOM 2199 N N . ALA A 1 277 ? -54.493 20.036 84.718 1.00 71.62 277 ALA A N 1
ATOM 2200 C CA . ALA A 1 277 ? -55.153 19.775 83.439 1.00 71.62 277 ALA A CA 1
ATOM 2201 C C . ALA A 1 277 ? -55.068 20.979 82.483 1.00 71.62 277 ALA A C 1
ATOM 2203 O O . ALA A 1 277 ? -54.753 20.801 81.304 1.00 71.62 277 ALA A O 1
ATOM 2204 N N . LYS A 1 278 ? -55.283 22.204 82.986 1.00 72.06 278 LYS A N 1
ATOM 2205 C CA . LYS A 1 278 ? -55.139 23.448 82.209 1.00 72.06 278 LYS A CA 1
ATOM 2206 C C . LYS A 1 278 ? -53.694 23.687 81.763 1.00 72.06 278 LYS A C 1
ATOM 2208 O O . LYS A 1 278 ? -53.474 24.144 80.644 1.00 72.06 278 LYS A O 1
ATOM 2213 N N . GLU A 1 279 ? -52.714 23.345 82.592 1.00 72.44 279 GLU A N 1
ATOM 2214 C CA . GLU A 1 279 ? -51.291 23.451 82.255 1.00 72.44 279 GLU A CA 1
ATOM 2215 C C . GLU A 1 279 ? -50.884 22.443 81.169 1.00 72.44 279 GLU A C 1
ATOM 2217 O O . GLU A 1 279 ? -50.342 22.842 80.138 1.00 72.44 279 GLU A O 1
ATOM 2222 N N . LYS A 1 280 ? -51.275 21.167 81.306 1.00 74.06 280 LYS A N 1
ATOM 2223 C CA . LYS A 1 280 ? -51.039 20.135 80.277 1.00 74.06 280 LYS A CA 1
ATOM 2224 C C . LYS A 1 280 ? -51.744 20.435 78.950 1.00 74.06 280 LYS A C 1
ATOM 2226 O O . LYS A 1 280 ? -51.234 20.073 77.889 1.00 74.06 280 LYS A O 1
ATOM 2231 N N . ALA A 1 281 ? -52.912 21.079 78.982 1.00 74.06 281 ALA A N 1
ATOM 2232 C CA . ALA A 1 281 ? -53.607 21.522 77.773 1.00 74.06 281 ALA A CA 1
ATOM 2233 C C . ALA A 1 281 ? -52.852 22.665 77.069 1.00 74.06 281 ALA A C 1
ATOM 2235 O O . ALA A 1 281 ? -52.617 22.584 75.863 1.00 74.06 281 ALA A O 1
ATOM 2236 N N . LYS A 1 282 ? -52.393 23.676 77.822 1.00 75.00 282 LYS A N 1
ATOM 2237 C CA . LYS A 1 282 ? -51.577 24.783 77.289 1.00 75.00 282 LYS A CA 1
ATOM 2238 C C . LYS A 1 282 ? -50.231 24.308 76.739 1.00 75.00 282 LYS A C 1
ATOM 2240 O O . LYS A 1 282 ? -49.775 24.812 75.715 1.00 75.00 282 LYS A O 1
ATOM 2245 N N . GLU A 1 283 ? -49.602 23.328 77.381 1.00 73.06 283 GLU A N 1
ATOM 2246 C CA . GLU A 1 283 ? -48.345 22.743 76.907 1.00 73.06 283 GLU A CA 1
ATOM 2247 C C . GLU A 1 283 ? -48.532 21.979 75.587 1.00 73.06 283 GLU A C 1
ATOM 2249 O O . GLU A 1 283 ? -47.767 22.179 74.643 1.00 73.06 283 GLU A O 1
ATOM 2254 N N . LYS A 1 284 ? -49.600 21.178 75.462 1.00 75.62 284 LYS A N 1
ATOM 2255 C CA . LYS A 1 284 ? -49.945 20.505 74.198 1.00 75.62 284 LYS A CA 1
ATOM 2256 C C . LYS A 1 284 ? -50.249 21.491 73.071 1.00 75.62 284 LYS A C 1
ATOM 2258 O O . LYS A 1 284 ? -49.849 21.245 71.936 1.00 75.62 284 LYS A O 1
ATOM 2263 N N . GLU A 1 285 ? -50.920 22.602 73.369 1.00 75.56 285 GLU A N 1
ATOM 2264 C CA . GLU A 1 285 ? -51.200 23.651 72.385 1.00 75.56 285 GLU A CA 1
ATOM 2265 C C . GLU A 1 285 ? -49.914 24.354 71.916 1.00 75.56 285 GLU A C 1
ATOM 2267 O O . GLU A 1 285 ? -49.725 24.561 70.716 1.00 75.56 285 GLU A O 1
ATOM 2272 N N . ARG A 1 286 ? -48.981 24.654 72.833 1.00 77.88 286 ARG A N 1
ATOM 2273 C CA . ARG A 1 286 ? -47.653 25.196 72.486 1.00 77.88 286 ARG A CA 1
ATOM 2274 C C . ARG A 1 286 ? -46.856 24.227 71.612 1.00 77.88 286 ARG A C 1
ATOM 2276 O O . ARG A 1 286 ? -46.348 24.632 70.571 1.00 77.88 286 ARG A O 1
ATOM 2283 N N . GLN A 1 287 ? -46.819 22.944 71.974 1.00 73.38 287 GLN A N 1
ATOM 2284 C CA . GLN A 1 287 ? -46.138 21.911 71.186 1.00 73.38 287 GLN A CA 1
ATOM 2285 C C . GLN A 1 287 ? -46.784 21.699 69.804 1.00 73.38 287 GLN A C 1
ATOM 2287 O O . GLN A 1 287 ? -46.086 21.386 68.838 1.00 73.38 287 GLN A O 1
ATOM 2292 N N . ALA A 1 288 ? -48.104 21.874 69.677 1.00 77.00 288 ALA A N 1
ATOM 2293 C CA . ALA A 1 288 ? -48.793 21.818 68.390 1.00 77.00 288 ALA A CA 1
ATOM 2294 C C . ALA A 1 288 ? -48.410 23.005 67.488 1.00 77.00 288 ALA A C 1
ATOM 2296 O O . ALA A 1 288 ? -48.025 22.781 66.339 1.00 77.00 288 ALA A O 1
ATOM 2297 N N . LYS A 1 289 ? -48.417 24.235 68.024 1.00 80.50 289 LYS A N 1
ATOM 2298 C CA . LYS A 1 289 ? -48.010 25.451 67.294 1.00 80.50 289 LYS A CA 1
ATOM 2299 C C . LYS A 1 289 ? -46.541 25.407 66.864 1.00 80.50 289 LYS A C 1
ATOM 2301 O O . LYS A 1 289 ? -46.221 25.758 65.733 1.00 80.50 289 LYS A O 1
ATOM 2306 N N . GLU A 1 290 ? -45.652 24.897 67.714 1.00 79.56 290 GLU A N 1
ATOM 2307 C CA . GLU A 1 290 ? -44.229 24.742 67.383 1.00 79.56 290 GLU A CA 1
ATOM 2308 C C . GLU A 1 290 ? -44.001 23.708 66.263 1.00 79.56 290 GLU A C 1
ATOM 2310 O O . GLU A 1 290 ? -43.200 23.923 65.352 1.00 79.56 290 GLU A O 1
ATOM 2315 N N . ARG A 1 291 ? -44.738 22.587 66.274 1.00 79.06 291 ARG A N 1
ATOM 2316 C CA . ARG A 1 291 ? -44.688 21.587 65.190 1.00 79.06 291 ARG A CA 1
ATOM 2317 C C . ARG A 1 291 ? -45.223 22.139 63.873 1.00 79.06 291 ARG A C 1
ATOM 2319 O O . ARG A 1 291 ? -44.717 21.767 62.817 1.00 79.06 291 ARG A O 1
ATOM 2326 N N . GLU A 1 292 ? -46.241 22.990 63.922 1.00 80.75 292 GLU A N 1
ATOM 2327 C CA . GLU A 1 292 ? -46.800 23.648 62.743 1.00 80.75 292 GLU A CA 1
ATOM 2328 C C . GLU A 1 292 ? -45.825 24.678 62.156 1.00 80.75 292 GLU A C 1
ATOM 2330 O O . GLU A 1 292 ? -45.553 24.642 60.955 1.00 80.75 292 GLU A O 1
ATOM 2335 N N . GLN A 1 293 ? -45.190 25.496 63.001 1.00 78.19 293 GLN A N 1
ATOM 2336 C CA . GLN A 1 293 ? -44.133 26.420 62.577 1.00 78.19 293 GLN A CA 1
ATOM 2337 C C . GLN A 1 293 ? -42.938 25.685 61.958 1.00 78.19 293 GLN A C 1
ATOM 2339 O O . GLN A 1 293 ? -42.509 26.038 60.861 1.00 78.19 293 GLN A O 1
ATOM 2344 N N . LYS A 1 294 ? -42.467 24.594 62.581 1.00 81.25 294 LYS A N 1
ATOM 2345 C CA . LYS A 1 294 ? -41.384 23.757 62.032 1.00 81.25 294 LYS A CA 1
ATOM 2346 C C . LYS A 1 294 ? -41.746 23.125 60.683 1.00 81.25 294 LYS A C 1
ATOM 2348 O O . LYS A 1 294 ? -40.885 22.999 59.813 1.00 81.25 294 LYS A O 1
ATOM 2353 N N . LYS A 1 295 ? -43.012 22.740 60.474 1.00 82.19 295 LYS A N 1
ATOM 2354 C CA . LYS A 1 295 ? -43.491 22.239 59.172 1.00 82.19 295 LYS A CA 1
ATOM 2355 C C . LYS A 1 295 ? -43.501 23.338 58.110 1.00 82.19 295 LYS A C 1
ATOM 2357 O O . LYS A 1 295 ? -43.045 23.089 56.996 1.00 82.19 295 LYS A O 1
ATOM 2362 N N . LEU A 1 296 ? -43.978 24.534 58.454 1.00 81.81 296 LEU A N 1
ATOM 2363 C CA . LEU A 1 296 ? -44.011 25.679 57.543 1.00 81.81 296 LEU A CA 1
ATOM 2364 C C . LEU A 1 296 ? -42.592 26.115 57.141 1.00 81.81 296 LEU A C 1
ATOM 2366 O O . LEU A 1 296 ? -42.330 26.399 55.974 1.00 81.81 296 LEU A O 1
ATOM 2370 N N . GLU A 1 297 ? -41.658 26.115 58.089 1.00 81.06 297 GLU A N 1
ATOM 2371 C CA . GLU A 1 297 ? -40.250 26.433 57.849 1.00 81.06 297 GLU A CA 1
ATOM 2372 C C . GLU A 1 297 ? -39.563 25.374 56.971 1.00 81.06 297 GLU A C 1
ATOM 2374 O O . GLU A 1 297 ? -38.920 25.716 55.977 1.00 81.06 297 GLU A O 1
ATOM 2379 N N . GLN A 1 298 ? -39.788 24.080 57.236 1.00 80.06 298 GLN A N 1
ATOM 2380 C CA . GLN A 1 298 ? -39.306 23.006 56.358 1.00 80.06 298 GLN A CA 1
ATOM 2381 C C . GLN A 1 298 ? -39.882 23.090 54.940 1.00 80.06 298 GLN A C 1
ATOM 2383 O O . GLN A 1 298 ? -39.190 22.753 53.976 1.00 80.06 298 GLN A O 1
ATOM 2388 N N . GLN A 1 299 ? -41.133 23.529 54.791 1.00 80.81 299 GLN A N 1
ATOM 2389 C CA . GLN A 1 299 ? -41.748 23.725 53.483 1.00 80.81 299 GLN A CA 1
ATOM 2390 C C . GLN A 1 299 ? -41.103 24.898 52.732 1.00 80.81 299 GLN A C 1
ATOM 2392 O O . GLN A 1 299 ? -40.689 24.718 51.589 1.00 80.81 299 GLN A O 1
ATOM 2397 N N . LYS A 1 300 ? -40.884 26.041 53.398 1.00 87.94 300 LYS A N 1
ATOM 2398 C CA . LYS A 1 300 ? -40.167 27.192 52.818 1.00 87.94 300 LYS A CA 1
ATOM 2399 C C . LYS A 1 300 ? -38.754 26.827 52.359 1.00 87.94 300 LYS A C 1
ATOM 2401 O O . LYS A 1 300 ? -38.368 27.189 51.251 1.00 87.94 300 LYS A O 1
ATOM 2406 N N . ILE A 1 301 ? -38.008 26.058 53.157 1.00 82.88 301 ILE A N 1
ATOM 2407 C CA . ILE A 1 301 ? -36.659 25.593 52.789 1.00 82.88 301 ILE A CA 1
ATOM 2408 C C . ILE A 1 301 ? -36.711 24.681 51.552 1.00 82.88 301 ILE A C 1
ATOM 2410 O O . ILE A 1 301 ? -35.892 24.821 50.643 1.00 82.88 301 ILE A O 1
ATOM 2414 N N . ARG A 1 302 ? -37.682 23.762 51.472 1.00 81.62 302 ARG A N 1
ATOM 2415 C CA . ARG A 1 302 ? -37.847 22.879 50.302 1.00 81.62 302 ARG A CA 1
ATOM 2416 C C . ARG A 1 302 ? -38.198 23.653 49.036 1.00 81.62 302 ARG A C 1
ATOM 2418 O O . ARG A 1 302 ? -37.675 23.324 47.972 1.00 81.62 302 ARG A O 1
ATOM 2425 N N . ASP A 1 303 ? -39.052 24.662 49.144 1.00 82.69 303 ASP A N 1
ATOM 2426 C CA . ASP A 1 303 ? -39.463 25.475 48.000 1.00 82.69 303 ASP A CA 1
ATOM 2427 C C . ASP A 1 303 ? -38.321 26.392 47.533 1.00 82.69 303 ASP A C 1
ATOM 2429 O O . ASP A 1 303 ? -38.052 26.463 46.333 1.00 82.69 303 ASP A O 1
ATOM 2433 N N . GLN A 1 304 ? -37.538 26.962 48.457 1.00 81.12 304 GLN A N 1
ATOM 2434 C CA . GLN A 1 304 ? -36.300 27.686 48.135 1.00 81.12 304 GLN A CA 1
ATOM 2435 C C . GLN A 1 304 ? -35.259 26.788 47.448 1.00 81.12 304 GLN A C 1
ATOM 2437 O O . GLN A 1 304 ? -34.658 27.188 46.453 1.00 81.12 304 GLN A O 1
ATOM 2442 N N . GLN A 1 305 ? -35.074 25.549 47.915 1.00 81.19 305 GLN A N 1
ATOM 2443 C CA . GLN A 1 305 ? -34.154 24.593 47.285 1.00 81.19 305 GLN A CA 1
ATOM 2444 C C . GLN A 1 305 ? -34.606 24.162 45.883 1.00 81.19 305 GLN A C 1
ATOM 2446 O O . GLN A 1 305 ? -33.766 23.933 45.010 1.00 81.19 305 GLN A O 1
ATOM 2451 N N . LYS A 1 306 ? -35.917 24.039 45.644 1.00 83.62 306 LYS A N 1
ATOM 2452 C CA . LYS A 1 306 ? -36.459 23.761 44.305 1.00 83.62 306 LYS A CA 1
ATOM 2453 C C . LYS A 1 306 ? -36.260 24.950 43.368 1.00 83.62 306 LYS A C 1
ATOM 2455 O O . LYS A 1 306 ? -35.732 24.750 42.277 1.00 83.62 306 LYS A O 1
ATOM 2460 N N . ALA A 1 307 ? -36.585 26.162 43.820 1.00 84.06 307 ALA A N 1
ATOM 2461 C CA . ALA A 1 307 ? -36.390 27.387 43.048 1.00 84.06 307 ALA A CA 1
ATOM 2462 C C . ALA A 1 307 ? -34.908 27.617 42.697 1.00 84.06 307 ALA A C 1
ATOM 2464 O O . ALA A 1 307 ? -34.586 27.936 41.555 1.00 84.06 307 ALA A O 1
ATOM 2465 N N . ALA A 1 308 ? -33.988 27.366 43.636 1.00 83.81 308 ALA A N 1
ATOM 2466 C CA . ALA A 1 308 ? -32.549 27.463 43.391 1.00 83.81 308 ALA A CA 1
ATOM 2467 C C . ALA A 1 308 ? -32.063 26.457 42.331 1.00 83.81 308 ALA A C 1
ATOM 2469 O O . ALA A 1 308 ? -31.342 26.834 41.408 1.00 83.81 308 ALA A O 1
ATOM 2470 N N . LYS A 1 309 ? -32.507 25.193 42.405 1.00 83.31 309 LYS A N 1
ATOM 2471 C CA . LYS A 1 309 ? -32.165 24.159 41.408 1.00 83.31 309 LYS A CA 1
ATOM 2472 C C . LYS A 1 309 ? -32.741 24.457 40.025 1.00 83.31 309 LYS A C 1
ATOM 2474 O O . LYS A 1 309 ? -32.128 24.117 39.014 1.00 83.31 309 LYS A O 1
ATOM 2479 N N . GLU A 1 310 ? -33.924 25.055 39.960 1.00 83.00 310 GLU A N 1
ATOM 2480 C CA . GLU A 1 310 ? -34.545 25.451 38.696 1.00 83.00 310 GLU A CA 1
ATOM 2481 C C . GLU A 1 310 ? -33.825 26.652 38.066 1.00 83.00 310 GLU A C 1
ATOM 2483 O O . GLU A 1 310 ? -33.503 26.616 36.877 1.00 83.00 310 GLU A O 1
ATOM 2488 N N . ALA A 1 311 ? -33.454 27.651 38.873 1.00 83.62 311 ALA A N 1
ATOM 2489 C CA . ALA A 1 311 ? -32.650 28.790 38.435 1.00 83.62 311 ALA A CA 1
ATOM 2490 C C . ALA A 1 311 ? -31.254 28.368 37.937 1.00 83.62 311 ALA A C 1
ATOM 2492 O O . ALA A 1 311 ? -30.784 28.863 36.912 1.00 83.62 311 ALA A O 1
ATOM 2493 N N . GLU A 1 312 ? -30.603 27.417 38.611 1.00 83.19 312 GLU A N 1
ATOM 2494 C CA . GLU A 1 312 ? -29.315 26.857 38.187 1.00 83.19 312 GLU A CA 1
ATOM 2495 C C . GLU A 1 312 ? -29.430 26.122 36.840 1.00 83.19 312 GLU A C 1
ATOM 2497 O O . GLU A 1 312 ? -28.638 26.356 35.925 1.00 83.19 312 GLU A O 1
ATOM 2502 N N . ARG A 1 313 ? -30.470 25.295 36.663 1.00 82.06 313 ARG A N 1
ATOM 2503 C CA . ARG A 1 313 ? -30.747 24.616 35.384 1.00 82.06 313 ARG A CA 1
ATOM 2504 C C . ARG A 1 313 ? -31.023 25.604 34.252 1.00 82.06 313 ARG A C 1
ATOM 2506 O O . ARG A 1 313 ? -30.562 25.375 33.132 1.00 82.06 313 ARG A O 1
ATOM 2513 N N . ALA A 1 314 ? -31.744 26.690 34.529 1.00 84.06 314 ALA A N 1
ATOM 2514 C CA . ALA A 1 314 ? -32.007 27.744 33.554 1.00 84.06 314 ALA A CA 1
ATOM 2515 C C . ALA A 1 314 ? -30.717 28.477 33.146 1.00 84.06 314 ALA A C 1
ATOM 2517 O O . ALA A 1 314 ? -30.482 28.672 31.952 1.00 84.06 314 ALA A O 1
ATOM 2518 N N . ARG A 1 315 ? -29.835 28.796 34.105 1.00 86.25 315 ARG A N 1
ATOM 2519 C CA . ARG A 1 315 ? -28.517 29.397 33.832 1.00 86.25 315 ARG A CA 1
ATOM 2520 C C . ARG A 1 315 ? -27.634 28.484 32.984 1.00 86.25 315 ARG A C 1
ATOM 2522 O O . ARG A 1 315 ? -27.121 28.927 31.962 1.00 86.25 315 ARG A O 1
ATOM 2529 N N . LEU A 1 316 ? -27.536 27.202 33.339 1.00 81.94 316 LEU A N 1
ATOM 2530 C CA . LEU A 1 316 ? -26.728 26.228 32.597 1.00 81.94 316 LEU A CA 1
ATOM 2531 C C . LEU A 1 316 ? -27.251 26.007 31.166 1.00 81.94 316 LEU A C 1
ATOM 2533 O O . LEU A 1 316 ? -26.480 25.771 30.234 1.00 81.94 316 LEU A O 1
ATOM 2537 N N . LYS A 1 317 ? -28.574 26.081 30.969 1.00 83.62 317 LYS A N 1
ATOM 2538 C CA . LYS A 1 317 ? -29.188 26.016 29.637 1.00 83.62 317 LYS A CA 1
ATOM 2539 C C . LYS A 1 317 ? -28.856 27.262 28.808 1.00 83.62 317 LYS A C 1
ATOM 2541 O O . LYS A 1 317 ? -28.450 27.109 27.659 1.00 83.62 317 LYS A O 1
ATOM 2546 N N . ALA A 1 318 ? -28.968 28.455 29.394 1.00 84.81 318 ALA A N 1
ATOM 2547 C CA . ALA A 1 318 ? -28.640 29.715 28.726 1.00 84.81 318 ALA A CA 1
ATOM 2548 C C . ALA A 1 318 ? -27.149 29.807 28.354 1.00 84.81 318 ALA A C 1
ATOM 2550 O O . ALA A 1 318 ? -26.808 30.242 27.256 1.00 84.81 318 ALA A O 1
ATOM 2551 N N . GLU A 1 319 ? -26.252 29.338 29.223 1.00 82.88 319 GLU A N 1
ATOM 2552 C CA . GLU A 1 319 ? -24.813 29.285 28.948 1.00 82.88 319 GLU A CA 1
ATOM 2553 C C . GLU A 1 319 ? -24.486 28.330 27.790 1.00 82.88 319 GLU A C 1
ATOM 2555 O O . GLU A 1 319 ? -23.751 28.690 26.871 1.00 82.88 319 GLU A O 1
ATOM 2560 N N . ARG A 1 320 ? -25.108 27.143 27.760 1.00 80.19 320 ARG A N 1
ATOM 2561 C CA . ARG A 1 320 ? -24.967 26.194 26.642 1.00 80.19 320 ARG A CA 1
ATOM 2562 C C . ARG A 1 320 ? -25.500 26.746 25.322 1.00 80.19 320 ARG A C 1
ATOM 2564 O O . ARG A 1 320 ? -24.971 26.398 24.270 1.00 80.19 320 ARG A O 1
ATOM 2571 N N . GLU A 1 321 ? -26.557 27.551 25.347 1.00 80.62 321 GLU A N 1
ATOM 2572 C CA . GLU A 1 321 ? -27.081 28.204 24.142 1.00 80.62 321 GLU A CA 1
ATOM 2573 C C . GLU A 1 321 ? -26.136 29.301 23.638 1.00 80.62 321 GLU A C 1
ATOM 2575 O O . GLU A 1 321 ? -25.833 29.315 22.445 1.00 80.62 321 GLU A O 1
ATOM 2580 N N . ARG A 1 322 ? -25.563 30.117 24.534 1.00 83.81 322 ARG A N 1
ATOM 2581 C CA . ARG A 1 322 ? -24.530 31.110 24.180 1.00 83.81 322 ARG A CA 1
ATOM 2582 C C . ARG A 1 322 ? -23.282 30.460 23.582 1.00 83.81 322 ARG A C 1
ATOM 2584 O O . ARG A 1 322 ? -22.834 30.875 22.518 1.00 83.81 322 ARG A O 1
ATOM 2591 N N . GLN A 1 323 ? -22.784 29.382 24.191 1.00 78.44 323 GLN A N 1
ATOM 2592 C CA . GLN A 1 323 ? -21.633 28.632 23.669 1.00 78.44 323 GLN A CA 1
ATOM 2593 C C . GLN A 1 323 ? -21.909 28.039 22.278 1.00 78.44 323 GLN A C 1
ATOM 2595 O O . GLN A 1 323 ? -21.049 28.082 21.400 1.00 78.44 323 GLN A O 1
ATOM 2600 N N . LYS A 1 324 ? -23.124 27.525 22.036 1.00 79.94 324 LYS A N 1
ATOM 2601 C CA . LYS A 1 324 ? -23.529 27.030 20.709 1.00 79.94 324 LYS A CA 1
ATOM 2602 C C . LYS A 1 324 ? -23.620 28.146 19.670 1.00 79.94 324 LYS A C 1
ATOM 2604 O O . LYS A 1 324 ? -23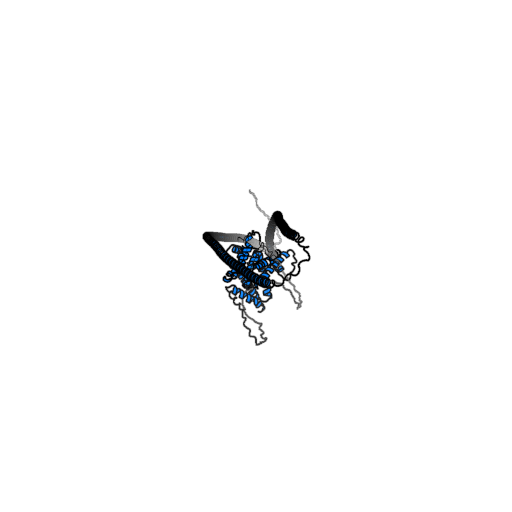.327 27.903 18.500 1.00 79.94 324 LYS A O 1
ATOM 2609 N N . GLU A 1 325 ? -24.058 29.340 20.061 1.00 79.00 325 GLU A N 1
ATOM 2610 C CA . GLU A 1 325 ? -24.134 30.489 19.158 1.00 79.00 325 GLU A CA 1
ATOM 2611 C C . GLU A 1 325 ? -22.738 31.011 18.791 1.00 79.00 325 GLU A C 1
ATOM 2613 O O . GLU A 1 325 ? -22.455 31.216 17.610 1.00 79.00 325 GLU A O 1
ATOM 2618 N N . GLU A 1 326 ? -21.836 31.137 19.767 1.00 83.06 326 GLU A N 1
ATOM 2619 C CA . GLU A 1 326 ? -20.432 31.491 19.527 1.00 83.06 326 GLU A CA 1
ATOM 2620 C C . GLU A 1 326 ? -19.720 30.453 18.651 1.00 83.06 326 GLU A C 1
ATOM 2622 O O . GLU A 1 326 ? -18.992 30.811 17.724 1.00 83.06 326 GLU A O 1
ATOM 2627 N N . GLU A 1 327 ? -19.972 29.161 18.874 1.00 79.25 327 GLU A N 1
ATOM 2628 C CA . GLU A 1 327 ? -19.421 28.097 18.035 1.00 79.25 327 GLU A CA 1
ATOM 2629 C C . GLU A 1 327 ? -19.970 28.156 16.599 1.00 79.25 327 GLU A C 1
ATOM 2631 O O . GLU A 1 327 ? -19.221 27.940 15.642 1.00 79.25 327 GLU A O 1
ATOM 2636 N N . ARG A 1 328 ? -21.258 28.489 16.409 1.00 79.69 328 ARG A N 1
ATOM 2637 C CA . ARG A 1 328 ? -21.821 28.718 15.065 1.00 79.69 328 ARG A CA 1
ATOM 2638 C C . ARG A 1 328 ? -21.148 29.901 14.373 1.00 79.69 328 ARG A C 1
ATOM 2640 O O . ARG A 1 328 ? -20.756 29.732 13.221 1.00 79.69 328 ARG A O 1
ATOM 2647 N N . LYS A 1 329 ? -20.951 31.029 15.067 1.00 84.81 329 LYS A N 1
ATOM 2648 C CA . LYS A 1 329 ? -20.263 32.212 14.516 1.00 84.81 329 LYS A CA 1
ATOM 2649 C C . LYS A 1 329 ? -18.818 31.894 14.126 1.00 84.81 329 LYS A C 1
ATOM 2651 O O . LYS A 1 329 ? -18.431 32.148 12.991 1.00 84.81 329 LYS A O 1
ATOM 2656 N N . ARG A 1 330 ? -18.058 31.201 14.985 1.00 83.81 330 ARG A N 1
ATOM 2657 C CA . ARG A 1 330 ? -16.687 30.752 14.662 1.00 83.81 330 ARG A CA 1
ATOM 2658 C C . ARG A 1 330 ? -16.637 29.829 13.444 1.00 83.81 330 ARG A C 1
ATOM 2660 O O . ARG A 1 330 ? -15.785 30.003 12.580 1.00 83.81 330 ARG A O 1
ATOM 2667 N N . ARG A 1 331 ? -17.561 28.867 13.339 1.00 77.25 331 ARG A N 1
ATOM 2668 C CA . ARG A 1 331 ? -17.644 27.960 12.178 1.00 77.25 331 ARG A CA 1
ATOM 2669 C C . ARG A 1 331 ? -18.013 28.695 10.890 1.00 77.25 331 ARG A C 1
ATOM 2671 O O . ARG A 1 331 ? -17.598 28.275 9.812 1.00 77.25 331 ARG A O 1
ATOM 2678 N N . GLU A 1 332 ? -18.823 29.742 10.976 1.00 76.69 332 GLU A N 1
ATOM 2679 C CA . GLU A 1 332 ? -19.203 30.566 9.828 1.00 76.69 332 GLU A CA 1
ATOM 2680 C C . GLU A 1 332 ? -18.036 31.443 9.355 1.00 76.69 332 GLU A C 1
ATOM 2682 O O . GLU A 1 332 ? -17.726 31.452 8.163 1.00 76.69 332 GLU A O 1
ATOM 2687 N N . GLU A 1 333 ? -17.305 32.061 10.284 1.00 83.25 333 GLU A N 1
ATOM 2688 C CA . GLU A 1 333 ? -16.068 32.798 10.000 1.00 83.25 333 GLU A CA 1
ATOM 2689 C C . GLU A 1 333 ? -14.972 31.895 9.413 1.00 83.25 333 GLU A C 1
ATOM 2691 O O . GLU A 1 333 ? -14.323 32.259 8.433 1.00 83.25 333 GLU A O 1
ATOM 2696 N N . GLU A 1 334 ? -14.787 30.689 9.954 1.00 79.12 334 GLU A N 1
ATOM 2697 C CA . GLU A 1 334 ? -13.828 29.705 9.437 1.00 79.12 334 GLU A CA 1
ATOM 2698 C C . GLU A 1 334 ? -14.195 29.264 8.012 1.00 79.12 334 GLU A C 1
ATOM 2700 O O . GLU A 1 334 ? -13.339 29.212 7.127 1.00 79.12 334 GLU A O 1
ATOM 2705 N N . ARG A 1 335 ? -15.486 29.024 7.739 1.00 77.25 335 ARG A N 1
ATOM 2706 C CA . ARG A 1 335 ? -15.976 28.728 6.382 1.00 77.25 335 ARG A CA 1
ATOM 2707 C C . ARG A 1 335 ? -15.746 29.893 5.422 1.00 77.25 335 ARG A C 1
ATOM 2709 O O . ARG A 1 335 ? -15.385 29.647 4.271 1.00 77.25 335 ARG A O 1
ATOM 2716 N N . ALA A 1 336 ? -15.935 31.132 5.873 1.00 81.62 336 ALA A N 1
ATOM 2717 C CA . ALA A 1 336 ? -15.677 32.322 5.068 1.00 81.62 336 ALA A CA 1
ATOM 2718 C C . ALA A 1 336 ? -14.180 32.471 4.741 1.00 81.62 336 ALA A C 1
ATOM 2720 O O . ALA A 1 336 ? -13.830 32.681 3.579 1.00 81.62 336 ALA A O 1
ATOM 2721 N N . ARG A 1 337 ? -13.293 32.259 5.723 1.00 85.44 337 ARG A N 1
ATOM 2722 C CA . ARG A 1 337 ? -11.831 32.264 5.527 1.00 85.44 337 ARG A CA 1
ATOM 2723 C C . ARG A 1 337 ? -11.379 31.172 4.560 1.00 85.44 337 ARG A C 1
ATOM 2725 O O . ARG A 1 337 ? -10.693 31.471 3.589 1.00 85.44 337 ARG A O 1
ATOM 2732 N N . MET A 1 338 ? -11.854 29.941 4.750 1.00 76.50 338 MET A N 1
ATOM 2733 C CA . MET A 1 338 ? -11.554 28.811 3.861 1.00 76.50 338 MET A CA 1
ATOM 2734 C C . MET A 1 338 ? -12.047 29.045 2.429 1.00 76.50 338 MET A C 1
ATOM 2736 O O . MET A 1 338 ? -11.414 28.611 1.466 1.00 76.50 338 MET A O 1
ATOM 2740 N N . LYS A 1 339 ? -13.187 29.724 2.256 1.00 80.06 339 LYS A N 1
ATOM 2741 C CA . LYS A 1 339 ? -13.687 30.097 0.928 1.00 80.06 339 LYS A CA 1
ATOM 2742 C C . LYS A 1 339 ? -12.790 31.152 0.270 1.00 80.06 339 LYS A C 1
ATOM 2744 O O . LYS A 1 339 ? -12.438 30.973 -0.893 1.00 80.06 339 LYS A O 1
ATOM 2749 N N . ALA A 1 340 ? -12.384 32.185 1.009 1.00 83.38 340 ALA A N 1
ATOM 2750 C CA . ALA A 1 340 ? -11.491 33.232 0.512 1.00 83.38 340 ALA A CA 1
ATOM 2751 C C . ALA A 1 340 ? -10.096 32.689 0.152 1.00 83.38 340 ALA A C 1
ATOM 2753 O O . ALA A 1 340 ? -9.540 33.036 -0.887 1.00 83.38 340 ALA A O 1
ATOM 2754 N N . GLU A 1 341 ? -9.547 31.784 0.961 1.00 80.19 341 GLU A N 1
ATOM 2755 C CA . GLU A 1 341 ? -8.262 31.135 0.690 1.00 80.19 341 GLU A CA 1
ATOM 2756 C C . GLU A 1 341 ? -8.320 30.248 -0.561 1.00 80.19 341 GLU A C 1
ATOM 2758 O O . GLU A 1 341 ? -7.445 30.324 -1.421 1.00 80.19 341 GLU A O 1
ATOM 2763 N N . ARG A 1 342 ? -9.404 29.480 -0.738 1.00 78.00 342 ARG A N 1
ATOM 2764 C CA . ARG A 1 342 ? -9.635 28.695 -1.962 1.00 78.00 342 ARG A CA 1
ATOM 2765 C C . ARG A 1 342 ? -9.756 29.563 -3.211 1.00 78.00 342 ARG A C 1
ATOM 2767 O O . ARG A 1 342 ? -9.377 29.118 -4.291 1.00 78.00 342 ARG A O 1
ATOM 2774 N N . GLU A 1 343 ? -10.325 30.760 -3.103 1.00 78.56 343 GLU A N 1
ATOM 2775 C CA . GLU A 1 343 ? -10.390 31.701 -4.225 1.00 78.56 343 GLU A CA 1
ATOM 2776 C C . GLU A 1 343 ? -9.006 32.262 -4.567 1.00 78.56 343 GLU A C 1
ATOM 2778 O O . GLU A 1 343 ? -8.639 32.247 -5.742 1.00 78.56 343 GLU A O 1
ATOM 2783 N N . ARG A 1 344 ? -8.190 32.614 -3.564 1.00 85.19 344 ARG A N 1
ATOM 2784 C CA . ARG A 1 344 ? -6.790 33.032 -3.769 1.00 85.19 344 ARG A CA 1
ATOM 2785 C C . ARG A 1 344 ? -5.942 31.935 -4.411 1.00 85.19 344 ARG A C 1
ATOM 2787 O O . ARG A 1 344 ? -5.278 32.187 -5.410 1.00 85.19 344 ARG A O 1
ATOM 2794 N N . GLN A 1 345 ? -6.037 30.699 -3.919 1.00 78.62 345 GLN A N 1
ATOM 2795 C CA . GLN A 1 345 ? -5.317 29.552 -4.488 1.00 78.62 345 GLN A CA 1
ATOM 2796 C C . GLN A 1 345 ? -5.721 29.279 -5.944 1.00 78.62 345 GLN A C 1
ATOM 2798 O O . GLN A 1 345 ? -4.872 28.982 -6.780 1.00 78.62 345 GLN A O 1
ATOM 2803 N N . LYS A 1 346 ? -7.010 29.424 -6.284 1.00 79.50 346 LYS A N 1
ATOM 2804 C CA . LYS A 1 346 ? -7.479 29.308 -7.675 1.00 79.50 346 LYS A CA 1
ATOM 2805 C C . LYS A 1 346 ? -6.936 30.421 -8.567 1.00 79.50 346 LYS A C 1
ATOM 2807 O O . LYS A 1 346 ? -6.696 30.173 -9.748 1.00 79.50 346 LYS A O 1
ATOM 2812 N N . GLU A 1 347 ? -6.786 31.635 -8.047 1.00 81.56 347 GLU A N 1
ATOM 2813 C CA . GLU A 1 347 ? -6.213 32.753 -8.796 1.00 81.56 347 GLU A CA 1
ATOM 2814 C C . GLU A 1 347 ? -4.707 32.562 -9.029 1.00 81.56 347 GLU A C 1
ATOM 2816 O O . GLU A 1 347 ? -4.233 32.728 -10.152 1.00 81.56 347 GLU A O 1
ATOM 2821 N N . GLU A 1 348 ? -3.966 32.120 -8.013 1.00 82.19 348 GLU A N 1
ATOM 2822 C CA . GLU A 1 348 ? -2.547 31.772 -8.144 1.00 82.19 348 GLU A CA 1
ATOM 2823 C C . GLU A 1 348 ? -2.326 30.597 -9.102 1.00 82.19 348 GLU A C 1
ATOM 2825 O O . GLU A 1 348 ? -1.428 30.641 -9.940 1.00 82.19 348 GLU A O 1
ATOM 2830 N N . GLU A 1 349 ? -3.170 29.563 -9.048 1.00 77.81 349 GLU A N 1
ATOM 2831 C CA . GLU A 1 349 ? -3.096 28.435 -9.980 1.00 77.81 349 GLU A CA 1
ATOM 2832 C C . GLU A 1 349 ? -3.378 28.878 -11.425 1.00 77.81 349 GLU A C 1
ATOM 2834 O O . GLU A 1 349 ? -2.734 28.399 -12.361 1.00 77.81 349 GLU A O 1
ATOM 2839 N N . ARG A 1 350 ? -4.309 29.822 -11.630 1.00 80.81 350 ARG A N 1
ATOM 2840 C CA . ARG A 1 350 ? -4.545 30.424 -12.952 1.00 80.81 350 ARG A CA 1
ATOM 2841 C C . ARG A 1 350 ? -3.310 31.172 -13.452 1.00 80.81 350 ARG A C 1
ATOM 2843 O O . ARG A 1 350 ? -2.906 30.915 -14.583 1.00 80.81 350 ARG A O 1
ATOM 2850 N N . LYS A 1 351 ? -2.676 31.995 -12.609 1.00 87.88 351 LYS A N 1
ATOM 2851 C CA . LYS A 1 351 ? -1.434 32.714 -12.953 1.00 87.88 351 LYS A CA 1
ATOM 2852 C C . LYS A 1 351 ? -0.297 31.747 -13.297 1.00 87.88 351 LYS A C 1
ATOM 2854 O O . LYS A 1 351 ? 0.289 31.858 -14.368 1.00 87.88 351 LYS A O 1
ATOM 2859 N N . ARG A 1 352 ? -0.074 30.706 -12.485 1.00 84.31 352 ARG A N 1
ATOM 2860 C CA . ARG A 1 352 ? 0.941 29.668 -12.762 1.00 84.31 352 ARG A CA 1
ATOM 2861 C C . ARG A 1 352 ? 0.694 28.932 -14.079 1.00 84.31 352 ARG A C 1
ATOM 2863 O O . ARG A 1 352 ? 1.631 28.691 -14.830 1.00 84.31 352 ARG A O 1
ATOM 2870 N N . ARG A 1 353 ? -0.562 28.594 -14.392 1.00 76.75 353 ARG A N 1
ATOM 2871 C CA . ARG A 1 353 ? -0.921 27.947 -15.667 1.00 76.75 353 ARG A CA 1
ATOM 2872 C C . ARG A 1 353 ? -0.719 28.870 -16.869 1.00 76.75 353 ARG A C 1
ATOM 2874 O O . ARG A 1 353 ? -0.432 28.379 -17.959 1.00 76.75 353 ARG A O 1
ATOM 2881 N N . GLU A 1 354 ? -0.912 30.176 -16.710 1.00 80.81 354 GLU A N 1
ATOM 2882 C CA . GLU A 1 354 ? -0.627 31.159 -17.760 1.00 80.81 354 GLU A CA 1
ATOM 2883 C C . GLU A 1 354 ? 0.881 31.320 -17.984 1.00 80.81 354 GLU A C 1
ATOM 2885 O O . GLU A 1 354 ? 1.327 31.257 -19.132 1.00 80.81 354 GLU A O 1
ATOM 2890 N N . GLU A 1 355 ? 1.671 31.399 -16.913 1.00 87.38 355 GLU A N 1
ATOM 2891 C CA . GLU A 1 355 ? 3.139 31.425 -16.974 1.00 87.38 355 GLU A CA 1
ATOM 2892 C C . GLU A 1 355 ? 3.713 30.140 -17.592 1.00 87.38 355 GLU A C 1
ATOM 2894 O O . GLU A 1 355 ? 4.582 30.190 -18.461 1.00 87.38 355 GLU A O 1
ATOM 2899 N N . GLU A 1 356 ? 3.197 28.969 -17.214 1.00 80.25 356 GLU A N 1
ATOM 2900 C CA . GLU A 1 356 ? 3.607 27.682 -17.786 1.00 80.25 356 GLU A CA 1
ATOM 2901 C C . GLU A 1 356 ? 3.283 27.605 -19.286 1.00 80.25 356 GLU A C 1
ATOM 2903 O O . GLU A 1 356 ? 4.111 27.178 -20.093 1.00 80.25 356 GLU A O 1
ATOM 2908 N N . ARG A 1 357 ? 2.105 28.092 -19.700 1.00 79.06 357 ARG A N 1
ATOM 2909 C CA . ARG A 1 357 ? 1.744 28.193 -21.125 1.00 79.06 357 ARG A CA 1
ATOM 2910 C C . ARG A 1 357 ? 2.685 29.119 -21.890 1.00 79.06 357 ARG A C 1
ATOM 2912 O O . ARG A 1 357 ? 2.993 28.818 -23.045 1.00 79.06 357 ARG A O 1
ATOM 2919 N N . GLN A 1 358 ? 3.132 30.215 -21.280 1.00 84.50 358 GLN A N 1
ATOM 2920 C CA . GLN A 1 358 ? 4.120 31.114 -21.878 1.00 84.50 358 GLN A CA 1
ATOM 2921 C C . GLN A 1 358 ? 5.485 30.429 -22.011 1.00 84.50 358 GLN A C 1
ATOM 2923 O O . GLN A 1 358 ? 6.031 30.411 -23.113 1.00 84.50 358 GLN A O 1
ATOM 2928 N N . ARG A 1 359 ? 5.968 29.747 -20.967 1.00 87.69 359 ARG A N 1
ATOM 2929 C CA . ARG A 1 359 ? 7.228 28.981 -21.010 1.00 87.69 359 ARG A CA 1
ATOM 2930 C C . ARG A 1 359 ? 7.221 27.906 -22.095 1.00 87.69 359 ARG A C 1
ATOM 2932 O O . ARG A 1 359 ? 8.144 27.842 -22.898 1.00 87.69 359 ARG A O 1
ATOM 2939 N N . ILE A 1 360 ? 6.144 27.124 -22.195 1.00 80.50 360 ILE A N 1
ATOM 2940 C CA . ILE A 1 360 ? 5.996 26.093 -23.237 1.00 80.50 360 ILE A CA 1
ATOM 2941 C C . ILE A 1 360 ? 5.984 26.720 -24.639 1.00 80.50 360 ILE A C 1
ATOM 2943 O O . ILE A 1 360 ? 6.482 26.129 -25.600 1.00 80.50 360 ILE A O 1
ATOM 2947 N N . LYS A 1 361 ? 5.391 27.909 -24.796 1.00 85.12 361 LYS A N 1
ATOM 2948 C CA . LYS A 1 361 ? 5.372 28.622 -26.079 1.00 85.12 361 LYS A CA 1
ATOM 2949 C C . LYS A 1 361 ? 6.775 29.098 -26.468 1.00 85.12 361 LYS A C 1
ATOM 2951 O O . LYS A 1 361 ? 7.162 28.923 -27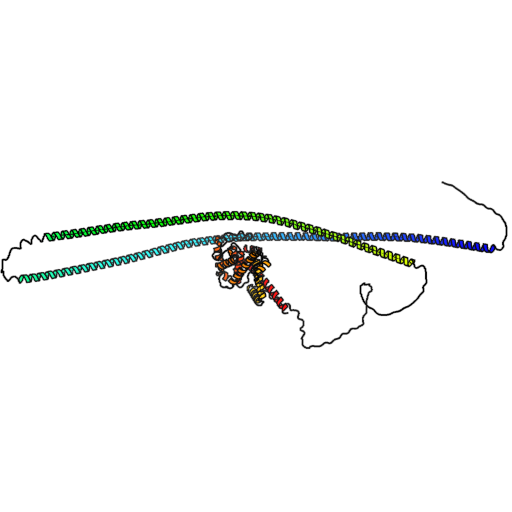.621 1.00 85.12 361 LYS A O 1
ATOM 2956 N N . GLU A 1 362 ? 7.530 29.647 -25.522 1.00 88.75 362 GLU A N 1
ATOM 2957 C CA . GLU A 1 362 ? 8.916 30.081 -25.729 1.00 88.75 362 GLU A CA 1
ATOM 2958 C C . GLU A 1 362 ? 9.847 28.903 -26.030 1.00 88.75 362 GLU A C 1
ATOM 2960 O O . GLU A 1 362 ? 10.637 28.967 -26.968 1.00 88.75 362 GLU A O 1
ATOM 2965 N N . GLU A 1 363 ? 9.711 27.796 -25.303 1.00 84.38 363 GLU A N 1
ATOM 2966 C CA . GLU A 1 363 ? 10.489 26.575 -25.525 1.00 84.38 363 GLU A CA 1
ATOM 2967 C C . GLU A 1 363 ? 10.229 25.982 -26.918 1.00 84.38 363 GLU A C 1
ATOM 2969 O O . GLU A 1 363 ? 11.164 25.637 -27.641 1.00 84.38 363 GLU A O 1
ATOM 2974 N N . LYS A 1 364 ? 8.964 25.946 -27.359 1.00 83.75 364 LYS A N 1
ATOM 2975 C CA . LYS A 1 364 ? 8.612 25.507 -28.719 1.00 83.75 364 LYS A CA 1
ATOM 2976 C C . LYS A 1 364 ? 9.228 26.387 -29.802 1.00 83.75 364 LYS A C 1
ATOM 2978 O O . LYS A 1 364 ? 9.654 25.858 -30.830 1.00 83.75 364 LYS A O 1
ATOM 2983 N N . GLU A 1 365 ? 9.273 27.703 -29.604 1.00 87.50 365 GLU A N 1
ATOM 2984 C CA . GLU A 1 365 ? 9.932 28.602 -30.555 1.00 87.50 365 GLU A CA 1
ATOM 2985 C C . GLU A 1 365 ? 11.460 28.429 -30.531 1.00 87.50 365 GLU A C 1
ATOM 2987 O O . GLU A 1 365 ? 12.059 28.366 -31.604 1.00 87.50 365 GLU A O 1
ATOM 2992 N N . ARG A 1 366 ? 12.082 28.201 -29.364 1.00 89.12 366 ARG A N 1
ATOM 2993 C CA . ARG A 1 366 ? 13.518 27.870 -29.265 1.00 89.12 366 ARG A CA 1
ATOM 2994 C C . ARG A 1 366 ? 13.871 26.585 -30.015 1.00 89.12 366 ARG A C 1
ATOM 2996 O O . ARG A 1 366 ? 14.774 26.597 -30.846 1.00 89.12 366 ARG A O 1
ATOM 3003 N N . ILE A 1 367 ? 13.114 25.506 -29.805 1.00 84.81 367 ILE A N 1
ATOM 3004 C CA . ILE A 1 367 ? 13.321 24.220 -30.499 1.00 84.81 367 ILE A CA 1
ATOM 3005 C C . ILE A 1 367 ? 13.167 24.388 -32.018 1.00 84.81 367 ILE A C 1
ATOM 3007 O O . ILE A 1 367 ? 13.918 23.824 -32.815 1.00 84.81 367 ILE A O 1
ATOM 3011 N N . LYS A 1 368 ? 12.187 25.184 -32.450 1.00 85.50 368 LYS A N 1
ATOM 3012 C CA . LYS A 1 368 ? 11.949 25.469 -33.868 1.00 85.50 368 LYS A CA 1
ATOM 3013 C C . LYS A 1 368 ? 13.070 26.308 -34.483 1.00 85.50 368 LYS A C 1
ATOM 3015 O O . LYS A 1 368 ? 13.412 26.082 -35.646 1.00 85.50 368 LYS A O 1
ATOM 3020 N N . GLU A 1 369 ? 13.638 27.252 -33.738 1.00 87.38 369 GLU A N 1
ATOM 3021 C CA . GLU A 1 369 ? 14.801 28.033 -34.161 1.00 87.38 369 GLU A CA 1
ATOM 3022 C C . GLU A 1 369 ? 16.058 27.158 -34.253 1.00 87.38 369 GLU A C 1
ATOM 3024 O O . GLU A 1 369 ? 16.771 27.205 -35.256 1.00 87.38 369 GLU A O 1
ATOM 3029 N N . GLU A 1 370 ? 16.284 26.283 -33.276 1.00 84.44 370 GLU A N 1
ATOM 3030 C CA . GLU A 1 370 ? 17.403 25.341 -33.275 1.00 84.44 370 GLU A CA 1
ATOM 3031 C C . GLU A 1 370 ? 17.325 24.365 -34.458 1.00 84.44 370 GLU A C 1
ATOM 3033 O O . GLU A 1 370 ? 18.298 24.188 -35.192 1.00 84.44 370 GLU A O 1
ATOM 3038 N N . LEU A 1 371 ? 16.134 23.833 -34.752 1.00 84.00 371 LEU A N 1
ATOM 3039 C CA . LEU A 1 371 ? 15.909 22.989 -35.927 1.00 84.00 371 LEU A CA 1
ATOM 3040 C C . LEU A 1 371 ? 16.157 23.745 -37.245 1.00 84.00 371 LEU A C 1
ATOM 3042 O O . LEU A 1 371 ? 16.612 23.157 -38.231 1.00 84.00 371 LEU A O 1
ATOM 3046 N N . ARG A 1 372 ? 15.856 25.051 -37.297 1.00 86.25 372 ARG A N 1
ATOM 3047 C CA . ARG A 1 372 ? 16.187 25.896 -38.457 1.00 86.25 372 ARG A CA 1
ATOM 3048 C C . ARG A 1 372 ? 17.699 26.065 -38.601 1.00 86.25 372 ARG A C 1
ATOM 3050 O O . ARG A 1 372 ? 18.191 25.902 -39.717 1.00 86.25 372 ARG A O 1
ATOM 3057 N N . ARG A 1 373 ? 18.421 26.312 -37.502 1.00 85.88 373 ARG A N 1
ATOM 3058 C CA . ARG A 1 373 ? 19.890 26.425 -37.491 1.00 85.88 373 ARG A CA 1
ATOM 3059 C C . ARG A 1 373 ? 20.560 25.125 -37.931 1.00 85.88 373 ARG A C 1
ATOM 3061 O O . ARG A 1 373 ? 21.393 25.161 -38.830 1.00 85.88 373 ARG A O 1
ATOM 3068 N N . GLN A 1 374 ? 20.120 23.977 -37.414 1.00 83.12 374 GLN A N 1
ATOM 3069 C CA . GLN A 1 374 ? 20.636 22.662 -37.820 1.00 83.12 374 GLN A CA 1
ATOM 3070 C C . GLN A 1 374 ? 20.428 22.394 -39.318 1.00 83.12 374 GLN A C 1
ATOM 3072 O O . GLN A 1 374 ? 21.347 21.954 -40.008 1.00 83.12 374 GLN A O 1
ATOM 3077 N N . LYS A 1 375 ? 19.248 22.723 -39.864 1.00 86.06 375 LYS A N 1
ATOM 3078 C CA . LYS A 1 375 ? 18.981 22.600 -41.309 1.00 86.06 375 LYS A CA 1
ATOM 3079 C C . LYS A 1 375 ? 19.826 23.553 -42.152 1.00 86.06 375 LYS A C 1
ATOM 3081 O O . LYS A 1 375 ? 20.157 23.236 -43.294 1.00 86.06 375 LYS A O 1
ATOM 3086 N N . GLU A 1 376 ? 20.138 24.741 -41.647 1.00 86.25 376 GLU A N 1
ATOM 3087 C CA . GLU A 1 376 ? 21.021 25.679 -42.337 1.00 86.25 376 GLU A CA 1
ATOM 3088 C C . GLU A 1 376 ? 22.474 25.198 -42.323 1.00 86.25 376 GLU A C 1
ATOM 3090 O O . GLU A 1 376 ? 23.120 25.194 -43.369 1.00 86.25 376 GLU A O 1
ATOM 3095 N N . GLU A 1 377 ? 22.956 24.701 -41.187 1.00 84.88 377 GLU A N 1
ATOM 3096 C CA . GLU A 1 377 ? 24.291 24.122 -41.056 1.00 84.88 377 GLU A CA 1
ATOM 3097 C C . GLU A 1 377 ? 24.458 22.874 -41.935 1.00 84.88 377 GLU A C 1
ATOM 3099 O O . GLU A 1 377 ? 25.468 22.724 -42.620 1.00 84.88 377 GLU A O 1
ATOM 3104 N N . GLU A 1 378 ? 23.441 22.010 -42.010 1.00 85.56 378 GLU A N 1
ATOM 3105 C CA . GLU A 1 378 ? 23.439 20.851 -42.907 1.00 85.56 378 GLU A CA 1
ATOM 3106 C C . GLU A 1 378 ? 23.509 21.274 -44.384 1.00 85.56 378 GLU A C 1
ATOM 3108 O O . GLU A 1 378 ? 24.233 20.667 -45.178 1.00 85.56 378 GLU A O 1
ATOM 3113 N N . ARG A 1 379 ? 22.798 22.345 -44.768 1.00 86.50 379 ARG A N 1
ATOM 3114 C CA . ARG A 1 379 ? 22.897 22.912 -46.123 1.00 86.50 379 ARG A CA 1
ATOM 3115 C C . ARG A 1 379 ? 24.297 23.455 -46.401 1.00 86.50 379 ARG A C 1
ATOM 3117 O O . ARG A 1 379 ? 24.844 23.134 -47.453 1.00 86.50 379 ARG A O 1
ATOM 3124 N N . ARG A 1 380 ? 24.897 24.181 -45.452 1.00 87.06 380 ARG A N 1
ATOM 3125 C CA . ARG A 1 380 ? 26.276 24.690 -45.565 1.00 87.06 380 ARG A CA 1
ATOM 3126 C C . ARG A 1 380 ? 27.297 23.558 -45.683 1.00 87.06 380 ARG A C 1
ATOM 3128 O O . ARG A 1 380 ? 28.172 23.626 -46.538 1.00 87.06 380 ARG A O 1
ATOM 3135 N N . LYS A 1 381 ? 27.152 22.478 -44.906 1.00 87.25 381 LYS A N 1
ATOM 3136 C CA . LYS A 1 381 ? 28.011 21.282 -45.005 1.00 87.25 381 LYS A CA 1
ATOM 3137 C C . LYS A 1 381 ? 27.909 20.621 -46.380 1.00 87.25 381 LYS A C 1
ATOM 3139 O O . LYS A 1 381 ? 28.933 20.341 -46.994 1.00 87.25 381 LYS A O 1
ATOM 3144 N N . LYS A 1 382 ? 26.692 20.444 -46.908 1.00 85.56 382 LYS A N 1
ATOM 3145 C CA . LYS A 1 382 ? 26.477 19.888 -48.258 1.00 85.56 382 LYS A CA 1
ATOM 3146 C C . LYS A 1 382 ? 27.032 20.785 -49.363 1.00 85.56 382 LYS A C 1
ATOM 3148 O O . LYS A 1 382 ? 27.459 20.286 -50.402 1.00 85.56 382 LYS A O 1
ATOM 3153 N N . GLU A 1 383 ? 26.994 22.100 -49.183 1.00 87.50 383 GLU A N 1
ATOM 3154 C CA . GLU A 1 383 ? 27.563 23.051 -50.138 1.00 87.50 383 GLU A CA 1
ATOM 3155 C C . GLU A 1 383 ? 29.097 23.032 -50.112 1.00 87.50 383 GLU A C 1
ATOM 3157 O O . GLU A 1 383 ? 29.709 22.871 -51.167 1.00 87.50 383 GLU A O 1
ATOM 3162 N N . ALA A 1 384 ? 29.702 23.043 -48.921 1.00 87.38 384 ALA A N 1
ATOM 3163 C CA . ALA A 1 384 ? 31.146 22.902 -48.739 1.00 87.38 384 ALA A CA 1
ATOM 3164 C C . ALA A 1 384 ? 31.676 21.566 -49.291 1.00 87.38 384 ALA A C 1
ATOM 3166 O O . ALA A 1 384 ? 32.714 21.529 -49.947 1.00 87.38 384 ALA A O 1
ATOM 3167 N N . GLU A 1 385 ? 30.941 20.467 -49.103 1.00 86.88 385 GLU A N 1
ATOM 3168 C CA . GLU A 1 385 ? 31.285 19.158 -49.669 1.00 86.88 385 GLU A CA 1
ATOM 3169 C C . GLU A 1 385 ? 31.260 19.176 -51.207 1.00 86.88 385 GLU A C 1
ATOM 3171 O O . GLU A 1 385 ? 32.173 18.672 -51.867 1.00 86.88 385 GLU A O 1
ATOM 3176 N N . ARG A 1 386 ? 30.246 19.816 -51.807 1.00 88.00 386 ARG A N 1
ATOM 3177 C CA . ARG A 1 386 ? 30.161 19.990 -53.267 1.00 88.00 386 ARG A CA 1
ATOM 3178 C C . ARG A 1 386 ? 31.294 20.858 -53.803 1.00 88.00 386 ARG A C 1
ATOM 3180 O O . ARG A 1 386 ? 31.792 20.582 -54.894 1.00 88.00 386 ARG A O 1
ATOM 3187 N N . GLU A 1 387 ? 31.680 21.899 -53.078 1.00 88.50 387 GLU A N 1
ATOM 3188 C CA . GLU A 1 387 ? 32.788 22.776 -53.450 1.00 88.50 387 GLU A CA 1
ATOM 3189 C C . GLU A 1 387 ? 34.134 22.046 -53.356 1.00 88.50 387 GLU A C 1
ATOM 3191 O O . GLU A 1 387 ? 34.907 22.057 -54.317 1.00 88.50 387 GLU A O 1
ATOM 3196 N N . ALA A 1 388 ? 34.370 21.308 -52.268 1.00 86.50 388 ALA A N 1
ATOM 3197 C CA . ALA A 1 388 ? 35.546 20.460 -52.103 1.00 86.50 388 ALA A CA 1
ATOM 3198 C C . ALA A 1 388 ? 35.653 19.416 -53.225 1.00 86.50 388 ALA A C 1
ATOM 3200 O O . ALA A 1 388 ? 36.724 19.236 -53.807 1.00 86.50 388 ALA A O 1
ATOM 3201 N N . TYR A 1 389 ? 34.533 18.792 -53.605 1.00 86.56 389 TYR A N 1
ATOM 3202 C CA . TYR A 1 389 ? 34.485 17.854 -54.726 1.00 86.56 389 TYR A CA 1
ATOM 3203 C C . TYR A 1 389 ? 34.840 18.516 -56.068 1.00 86.56 389 TYR A C 1
ATOM 3205 O O . TYR A 1 389 ? 35.601 17.951 -56.859 1.00 86.56 389 TYR A O 1
ATOM 3213 N N . ARG A 1 390 ? 34.335 19.730 -56.337 1.00 88.69 390 ARG A N 1
ATOM 3214 C CA . ARG A 1 390 ? 34.702 20.489 -57.549 1.00 88.69 390 ARG A CA 1
ATOM 3215 C C . ARG A 1 390 ? 36.192 20.815 -57.566 1.00 88.69 390 ARG A C 1
ATOM 3217 O O . ARG A 1 390 ? 36.843 20.563 -58.577 1.00 88.69 390 ARG A O 1
ATOM 3224 N N . LYS A 1 391 ? 36.732 21.298 -56.445 1.00 89.44 391 LYS A N 1
ATOM 3225 C CA . LYS A 1 391 ? 38.148 21.656 -56.301 1.00 89.44 391 LYS A CA 1
ATOM 3226 C C . LYS A 1 391 ? 39.065 20.441 -56.465 1.00 89.44 391 LYS A C 1
ATOM 3228 O O . LYS A 1 391 ? 40.078 20.530 -57.153 1.00 89.44 391 LYS A O 1
ATOM 3233 N N . ALA A 1 392 ? 38.686 19.288 -55.913 1.00 86.69 392 ALA A N 1
ATOM 3234 C CA . ALA A 1 392 ? 39.419 18.034 -56.091 1.00 86.69 392 ALA A CA 1
ATOM 3235 C C . ALA A 1 392 ? 39.441 17.588 -57.562 1.00 86.69 392 ALA A C 1
ATOM 3237 O O . ALA A 1 392 ? 40.491 17.227 -58.091 1.00 86.69 392 ALA A O 1
ATOM 3238 N N . LYS A 1 393 ? 38.297 17.680 -58.249 1.00 90.50 393 LYS A N 1
ATOM 3239 C CA . LYS A 1 393 ? 38.187 17.334 -59.671 1.00 90.50 393 LYS A CA 1
ATOM 3240 C C . LYS A 1 393 ? 38.986 18.281 -60.569 1.00 90.50 393 LYS A C 1
ATOM 3242 O O . LYS A 1 393 ? 39.568 17.850 -61.562 1.00 90.50 393 LYS A O 1
ATOM 3247 N N . GLU A 1 394 ? 39.024 19.566 -60.236 1.00 88.50 394 GLU A N 1
ATOM 3248 C CA . GLU A 1 394 ? 39.841 20.551 -60.943 1.00 88.50 394 GLU A CA 1
ATOM 3249 C C . GLU A 1 394 ? 41.340 20.310 -60.718 1.00 88.50 394 GLU A C 1
ATOM 3251 O O . GLU A 1 394 ? 42.110 20.307 -61.679 1.00 88.50 394 GLU A O 1
ATOM 3256 N N . ALA A 1 395 ? 41.745 19.998 -59.483 1.00 85.75 395 ALA A N 1
ATOM 3257 C CA . ALA A 1 395 ? 43.118 19.621 -59.161 1.00 85.75 395 ALA A CA 1
ATOM 3258 C C . ALA A 1 395 ? 43.558 18.354 -59.914 1.00 85.75 395 ALA A C 1
ATOM 3260 O O . ALA A 1 395 ? 44.662 18.306 -60.454 1.00 85.75 395 ALA A O 1
ATOM 3261 N N . GLU A 1 396 ? 42.691 17.346 -60.023 1.00 86.44 396 GLU A N 1
ATOM 3262 C CA . GLU A 1 396 ? 42.956 16.138 -60.810 1.00 86.44 396 GLU A CA 1
ATOM 3263 C C . GLU A 1 396 ? 43.159 16.464 -62.300 1.00 86.44 396 GLU A C 1
ATOM 3265 O O . GLU A 1 396 ? 44.134 16.027 -62.916 1.00 86.44 396 GLU A O 1
ATOM 3270 N N . GLN A 1 397 ? 42.298 17.306 -62.881 1.00 85.69 397 GLN A N 1
ATOM 3271 C CA . GLN A 1 397 ? 42.463 17.759 -64.265 1.00 85.69 397 GLN A CA 1
ATOM 3272 C C . GLN A 1 397 ? 43.748 18.567 -64.467 1.00 85.69 397 GLN A C 1
ATOM 3274 O O . GLN A 1 397 ? 44.402 18.419 -65.503 1.00 85.69 397 GLN A O 1
ATOM 3279 N N . ALA A 1 398 ? 44.130 19.397 -63.496 1.00 86.81 398 ALA A N 1
ATOM 3280 C CA . ALA A 1 398 ? 45.383 20.141 -63.521 1.00 86.81 398 ALA A CA 1
ATOM 3281 C C . 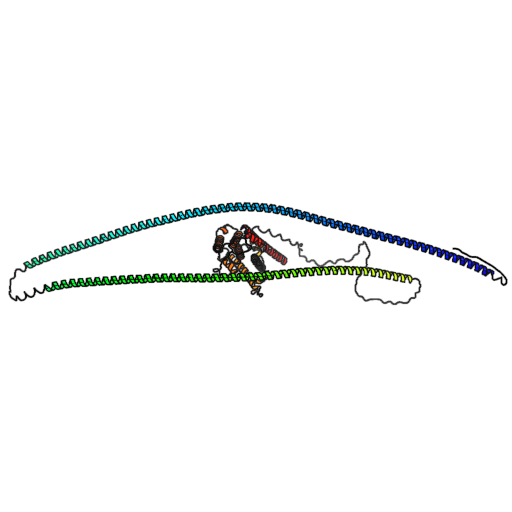ALA A 1 398 ? 46.598 19.202 -63.475 1.00 86.81 398 ALA A C 1
ATOM 3283 O O . ALA A 1 398 ? 47.521 19.378 -64.269 1.00 86.81 398 ALA A O 1
ATOM 3284 N N . ARG A 1 399 ? 46.568 18.148 -62.644 1.00 88.50 399 ARG A N 1
ATOM 3285 C CA . ARG A 1 399 ? 47.620 17.116 -62.616 1.00 88.50 399 ARG A CA 1
ATOM 3286 C C . ARG A 1 399 ? 47.757 16.410 -63.961 1.00 88.50 399 ARG A C 1
ATOM 3288 O O . ARG A 1 399 ? 48.867 16.297 -64.470 1.00 88.50 399 ARG A O 1
ATOM 3295 N N . ILE A 1 400 ? 46.641 16.020 -64.578 1.00 87.12 400 ILE A N 1
ATOM 3296 C CA . ILE A 1 400 ? 46.644 15.380 -65.903 1.00 87.12 400 ILE A CA 1
ATOM 3297 C C . ILE A 1 400 ? 47.207 16.326 -66.977 1.00 87.12 400 ILE A C 1
ATOM 3299 O O . ILE A 1 400 ? 47.919 15.888 -67.883 1.00 87.12 400 ILE A O 1
ATOM 3303 N N . ARG A 1 401 ? 46.902 17.630 -66.913 1.00 88.25 401 ARG A N 1
ATOM 3304 C CA . ARG A 1 401 ? 47.474 18.626 -67.838 1.00 88.25 401 ARG A CA 1
ATOM 3305 C C . ARG A 1 401 ? 48.979 18.789 -67.627 1.00 88.25 401 ARG A C 1
ATOM 3307 O O . ARG A 1 401 ? 49.711 18.749 -68.611 1.00 88.25 401 ARG A O 1
ATOM 3314 N N . ALA A 1 402 ? 49.427 18.905 -66.379 1.00 85.44 402 ALA A N 1
ATOM 3315 C CA . ALA A 1 402 ? 50.841 19.026 -66.035 1.00 85.44 402 ALA A CA 1
ATOM 3316 C C . ALA A 1 402 ? 51.643 17.790 -66.470 1.00 85.44 402 ALA A C 1
ATOM 3318 O O . ALA A 1 402 ? 52.733 17.922 -67.019 1.00 85.44 402 ALA A O 1
ATOM 3319 N N . GLU A 1 403 ? 51.083 16.590 -66.309 1.00 86.31 403 GLU A N 1
ATOM 3320 C CA . GLU A 1 403 ? 51.706 15.347 -66.768 1.00 86.31 403 GLU A CA 1
ATOM 3321 C C . GLU A 1 403 ? 51.848 15.314 -68.295 1.00 86.31 403 GLU A C 1
ATOM 3323 O O . GLU A 1 403 ? 52.923 15.016 -68.818 1.00 86.31 403 GLU A O 1
ATOM 3328 N N . LYS A 1 404 ? 50.796 15.690 -69.033 1.00 87.81 404 LYS A N 1
ATOM 3329 C CA . LYS A 1 404 ? 50.852 15.789 -70.501 1.00 87.81 404 LYS A CA 1
ATOM 3330 C C . LYS A 1 404 ? 51.860 16.832 -70.972 1.00 87.81 404 LYS A C 1
ATOM 3332 O O . LYS A 1 404 ? 52.547 16.614 -71.969 1.00 87.81 404 LYS A O 1
ATOM 3337 N N . GLU A 1 405 ? 51.960 17.957 -70.272 1.00 86.62 405 GLU A N 1
ATOM 3338 C CA . GLU A 1 405 ? 52.942 18.992 -70.578 1.00 86.62 405 GLU A CA 1
ATOM 3339 C C . GLU A 1 405 ? 54.371 18.514 -70.289 1.00 86.62 405 GLU A C 1
ATOM 3341 O O . GLU A 1 405 ? 55.254 18.694 -71.126 1.00 86.62 405 GLU A O 1
ATOM 3346 N N . ALA A 1 406 ? 54.596 17.819 -69.171 1.00 81.31 406 ALA A N 1
ATOM 3347 C CA . ALA A 1 406 ? 55.880 17.205 -68.845 1.00 81.31 406 ALA A CA 1
ATOM 3348 C C . ALA A 1 406 ? 56.287 16.148 -69.885 1.00 81.31 406 ALA A C 1
ATOM 3350 O O . ALA A 1 406 ? 57.432 16.134 -70.335 1.00 81.31 406 ALA A O 1
ATOM 3351 N N . GLN A 1 407 ? 55.346 15.316 -70.343 1.00 82.94 407 GLN A N 1
ATOM 3352 C CA . GLN A 1 407 ? 55.574 14.357 -71.429 1.00 82.94 407 GLN A CA 1
ATOM 3353 C C . GLN A 1 407 ? 55.927 15.063 -72.746 1.00 82.94 407 GLN A C 1
ATOM 3355 O O . GLN A 1 407 ? 56.840 14.631 -73.453 1.00 82.94 407 GLN A O 1
ATOM 3360 N N . ARG A 1 408 ? 55.256 16.178 -73.065 1.00 83.56 408 ARG A N 1
ATOM 3361 C CA . ARG A 1 408 ? 55.559 16.997 -74.248 1.00 83.56 408 ARG A CA 1
ATOM 3362 C C . ARG A 1 408 ? 56.957 17.614 -74.161 1.00 83.56 408 ARG A C 1
ATOM 3364 O O . ARG A 1 408 ? 57.718 17.488 -75.115 1.00 83.56 408 ARG A O 1
ATOM 3371 N N . ARG A 1 409 ? 57.329 18.192 -73.014 1.00 81.25 409 ARG A N 1
ATOM 3372 C CA . ARG A 1 409 ? 58.679 18.733 -72.771 1.00 81.25 409 ARG A CA 1
ATOM 3373 C C . ARG A 1 409 ? 59.748 17.637 -72.834 1.00 81.25 409 ARG A C 1
ATOM 3375 O O . ARG A 1 409 ? 60.797 17.839 -73.433 1.00 81.25 409 ARG A O 1
ATOM 3382 N N . ALA A 1 410 ? 59.479 16.448 -72.295 1.00 79.12 410 ALA A N 1
ATOM 3383 C CA . ALA A 1 410 ? 60.393 15.308 -72.385 1.00 79.12 410 ALA A CA 1
ATOM 3384 C C . ALA A 1 410 ? 60.590 14.824 -73.835 1.00 79.12 410 ALA A C 1
ATOM 3386 O O . ALA A 1 410 ? 61.700 14.445 -74.219 1.00 79.12 410 ALA A O 1
ATOM 3387 N N . LEU A 1 411 ? 59.534 14.858 -74.656 1.00 77.62 411 LEU A N 1
ATOM 3388 C CA . LEU A 1 411 ? 59.623 14.582 -76.091 1.00 77.62 411 LEU A CA 1
ATOM 3389 C C . LEU A 1 411 ? 60.416 15.666 -76.829 1.00 77.62 411 LEU A C 1
ATOM 3391 O O . LEU A 1 411 ? 61.271 15.325 -77.640 1.00 77.62 411 LEU A O 1
ATOM 3395 N N . GLU A 1 412 ? 60.208 16.945 -76.515 1.00 76.75 412 GLU A N 1
ATOM 3396 C CA . GLU A 1 412 ? 60.990 18.055 -77.080 1.00 76.75 412 GLU A CA 1
ATOM 3397 C C . GLU A 1 412 ? 62.482 17.941 -76.727 1.00 76.75 412 GLU A C 1
ATOM 3399 O O . GLU A 1 412 ? 63.329 18.072 -77.608 1.00 76.75 412 GLU A O 1
ATOM 3404 N N . VAL A 1 413 ? 62.825 17.578 -75.485 1.00 72.94 413 VAL A N 1
ATOM 3405 C CA . VAL A 1 413 ? 64.217 17.316 -75.068 1.00 72.94 413 VAL A CA 1
ATOM 3406 C C . VAL A 1 413 ? 64.812 16.103 -75.796 1.00 72.94 413 VAL A C 1
ATOM 3408 O O . VAL A 1 413 ? 65.985 16.125 -76.175 1.00 72.94 413 VAL A O 1
ATOM 3411 N N . LYS A 1 414 ? 64.028 15.043 -76.043 1.00 70.75 414 LYS A N 1
ATOM 3412 C CA . LYS A 1 414 ? 64.471 13.894 -76.857 1.00 70.75 414 LYS A CA 1
ATOM 3413 C C . LYS A 1 414 ? 64.710 14.281 -78.317 1.00 70.75 414 LYS A C 1
ATOM 3415 O O . LYS A 1 414 ? 65.708 13.846 -78.887 1.00 70.75 414 LYS A O 1
ATOM 3420 N N . ILE A 1 415 ? 63.848 15.117 -78.895 1.00 69.19 415 ILE A N 1
ATOM 3421 C CA . ILE A 1 415 ? 64.001 15.636 -80.261 1.00 69.19 415 ILE A CA 1
ATOM 3422 C C . ILE A 1 415 ? 65.231 16.550 -80.345 1.00 69.19 415 ILE A C 1
ATOM 3424 O O . ILE A 1 415 ? 66.018 16.407 -81.275 1.00 69.19 415 ILE A O 1
ATOM 3428 N N . ALA A 1 416 ? 65.476 17.403 -79.346 1.00 63.66 416 ALA A N 1
ATOM 3429 C CA . ALA A 1 416 ? 66.682 18.230 -79.266 1.00 63.66 416 ALA A CA 1
ATOM 3430 C C . ALA A 1 416 ? 67.966 17.385 -79.128 1.00 63.66 416 ALA A C 1
ATOM 3432 O O . ALA A 1 416 ? 68.961 17.654 -79.799 1.00 63.66 416 ALA A O 1
ATOM 3433 N N . ARG A 1 417 ? 67.941 16.300 -78.336 1.00 60.09 417 ARG A N 1
ATOM 3434 C CA . ARG A 1 417 ? 69.051 15.328 -78.250 1.00 60.09 417 ARG A CA 1
ATOM 3435 C C . ARG A 1 417 ? 69.268 14.537 -79.544 1.00 60.09 417 ARG A C 1
ATOM 3437 O O . ARG A 1 417 ? 70.409 14.209 -79.858 1.00 60.09 417 ARG A O 1
ATOM 3444 N N . GLN A 1 418 ? 68.211 14.227 -80.296 1.00 59.03 418 GLN A N 1
ATOM 3445 C CA . GLN A 1 418 ? 68.325 13.596 -81.617 1.00 59.03 418 GLN A CA 1
ATOM 3446 C C . GLN A 1 418 ? 68.830 14.576 -82.684 1.00 59.03 418 GLN A C 1
ATOM 3448 O O . GLN A 1 418 ? 69.650 14.184 -83.509 1.00 59.03 418 GLN A O 1
ATOM 3453 N N . ALA A 1 419 ? 68.426 15.848 -82.629 1.00 58.09 419 ALA A N 1
ATOM 3454 C CA . ALA A 1 419 ? 68.923 16.906 -83.510 1.00 58.09 419 ALA A CA 1
ATOM 3455 C C . ALA A 1 419 ? 70.391 17.285 -83.220 1.00 58.09 419 ALA A C 1
ATOM 3457 O O . ALA A 1 419 ? 71.110 17.705 -84.121 1.00 58.09 419 ALA A O 1
ATOM 3458 N N . GLY A 1 420 ? 70.867 17.073 -81.988 1.00 51.62 420 GLY A N 1
ATOM 3459 C CA . GLY A 1 420 ? 72.275 17.235 -81.607 1.00 51.62 420 GLY A CA 1
ATOM 3460 C C . GLY A 1 420 ? 73.198 16.067 -81.988 1.00 51.62 420 GLY A C 1
ATOM 3461 O O . GLY A 1 420 ? 74.402 16.155 -81.767 1.00 51.62 420 GLY A O 1
ATOM 3462 N N . ARG A 1 421 ? 72.677 14.970 -82.563 1.00 49.59 421 ARG A N 1
ATOM 3463 C CA . ARG A 1 421 ? 73.456 13.763 -82.920 1.00 49.59 421 ARG A CA 1
ATOM 3464 C C . ARG A 1 421 ? 73.981 13.740 -84.361 1.00 49.59 421 ARG A C 1
ATOM 3466 O O . ARG A 1 421 ? 74.413 12.696 -84.840 1.00 49.59 421 ARG A O 1
ATOM 3473 N N . SER A 1 422 ? 74.003 14.887 -85.033 1.00 43.31 422 SER A N 1
ATOM 3474 C CA . SER A 1 422 ? 74.603 15.058 -86.359 1.00 43.31 422 SER A CA 1
ATOM 3475 C C . SER A 1 422 ? 75.644 16.176 -86.356 1.00 43.31 422 SER A C 1
ATOM 3477 O O . SER A 1 422 ? 75.455 17.207 -86.996 1.00 43.31 422 SER A O 1
ATOM 3479 N N . ARG A 1 423 ? 76.737 15.975 -85.613 1.00 37.94 423 ARG A N 1
ATOM 3480 C CA . ARG A 1 423 ? 78.081 16.513 -85.890 1.00 37.94 423 ARG A CA 1
ATOM 3481 C C . ARG A 1 423 ? 79.082 15.755 -85.005 1.00 37.94 423 ARG A C 1
ATOM 3483 O O . ARG A 1 423 ? 78.907 15.703 -83.793 1.00 37.94 423 ARG A O 1
ATOM 3490 N N . GLY A 1 424 ? 80.059 15.092 -85.637 1.00 34.06 424 GLY A N 1
ATOM 3491 C CA . GLY A 1 424 ? 81.195 14.436 -84.968 1.00 34.06 424 GLY A CA 1
ATOM 3492 C C . GLY A 1 424 ? 82.026 15.450 -84.176 1.00 34.06 424 GLY A C 1
ATOM 3493 O O . GLY A 1 424 ? 81.827 16.648 -84.323 1.00 34.06 424 GLY A O 1
ATOM 3494 N N . GLY A 1 425 ? 82.970 15.098 -83.318 1.00 34.81 425 GLY A N 1
ATOM 3495 C CA . GLY A 1 425 ? 83.665 13.861 -82.998 1.00 34.81 425 GLY A CA 1
ATOM 3496 C C . GLY A 1 425 ? 84.901 14.263 -82.170 1.00 34.81 425 GLY A C 1
ATOM 3497 O O . GLY A 1 425 ? 85.255 15.438 -82.134 1.00 34.81 425 GLY A O 1
ATOM 3498 N N . SER A 1 426 ? 85.565 13.270 -81.578 1.00 33.00 426 SER A N 1
ATOM 3499 C CA . SER A 1 426 ? 86.892 13.314 -80.930 1.00 33.00 426 SER A CA 1
ATOM 3500 C C . SER A 1 426 ? 86.954 13.438 -79.400 1.00 33.00 426 SER A C 1
ATOM 3502 O O . SER A 1 426 ? 86.456 14.373 -78.782 1.00 33.00 426 SER A O 1
ATOM 3504 N N . ARG A 1 427 ? 87.645 12.443 -78.822 1.00 37.12 427 ARG A N 1
ATOM 3505 C CA . ARG A 1 427 ? 88.231 12.395 -77.467 1.00 37.12 427 ARG A CA 1
ATOM 3506 C C . ARG A 1 427 ? 89.469 13.328 -77.413 1.00 37.12 427 ARG A C 1
ATOM 3508 O O . ARG A 1 427 ? 89.904 13.778 -78.476 1.00 37.12 427 ARG A O 1
ATOM 3515 N N . PRO A 1 428 ? 90.060 13.592 -76.228 1.00 45.78 428 PRO A N 1
ATOM 3516 C CA . PRO A 1 428 ? 91.044 12.656 -75.661 1.00 45.78 428 PRO A CA 1
ATOM 3517 C C . PRO A 1 428 ? 90.931 12.442 -74.135 1.00 45.78 428 PRO A C 1
ATOM 3519 O O . PRO A 1 428 ? 90.065 12.990 -73.463 1.00 45.78 428 PRO A O 1
ATOM 3522 N N . ALA A 1 429 ? 91.772 11.530 -73.643 1.00 35.16 429 ALA A N 1
ATOM 3523 C CA . ALA A 1 429 ? 91.828 10.958 -72.299 1.00 35.16 429 ALA A CA 1
ATOM 3524 C C . ALA A 1 429 ? 92.760 11.718 -71.331 1.00 35.16 429 ALA A C 1
ATOM 3526 O O . ALA A 1 429 ? 93.534 12.550 -71.790 1.00 35.16 429 ALA A O 1
ATOM 3527 N N . LEU A 1 430 ? 92.685 11.344 -70.038 1.00 33.03 430 LEU A N 1
ATOM 3528 C CA . LEU A 1 430 ? 93.669 11.364 -68.917 1.00 33.03 430 LEU A CA 1
ATOM 3529 C C . LEU A 1 430 ? 92.882 11.638 -67.609 1.00 33.03 430 LEU A C 1
ATOM 3531 O O . LEU A 1 430 ? 91.931 12.405 -67.642 1.00 33.03 430 LEU A O 1
ATOM 3535 N N . ALA A 1 431 ? 93.148 11.101 -66.418 1.00 32.25 431 ALA A N 1
ATOM 3536 C CA . ALA A 1 431 ? 94.035 10.068 -65.894 1.00 32.25 431 ALA A CA 1
ATOM 3537 C C . ALA A 1 431 ? 93.493 9.664 -64.495 1.00 32.25 431 ALA A C 1
ATOM 3539 O O . ALA A 1 431 ? 92.618 10.321 -63.937 1.00 32.25 431 ALA A O 1
ATOM 3540 N N . ALA A 1 432 ? 94.001 8.558 -63.959 1.00 35.62 432 ALA A N 1
ATOM 3541 C CA . ALA A 1 432 ? 93.551 7.855 -62.759 1.00 35.62 432 ALA A CA 1
ATOM 3542 C C . ALA A 1 432 ? 93.766 8.582 -61.412 1.00 35.62 432 ALA A C 1
ATOM 3544 O O . ALA A 1 432 ? 94.761 9.280 -61.239 1.00 35.62 432 ALA A O 1
ATOM 3545 N N . ARG A 1 433 ? 92.949 8.241 -60.399 1.00 33.00 433 ARG A N 1
ATOM 3546 C CA . ARG A 1 433 ? 93.452 7.827 -59.072 1.00 33.00 433 ARG A CA 1
ATOM 3547 C C . ARG A 1 433 ? 92.391 7.081 -58.258 1.00 33.00 433 ARG A C 1
ATOM 3549 O O . ARG A 1 433 ? 91.234 7.480 -58.203 1.00 33.00 433 ARG A O 1
ATOM 3556 N N . ALA A 1 434 ? 92.827 5.983 -57.652 1.00 38.31 434 ALA A N 1
ATOM 3557 C CA . ALA A 1 434 ? 92.091 5.156 -56.707 1.00 38.31 434 ALA A CA 1
ATOM 3558 C C . ALA A 1 434 ? 92.068 5.785 -55.304 1.00 38.31 434 ALA A C 1
ATOM 3560 O O . ALA A 1 434 ? 93.031 6.454 -54.948 1.00 38.31 434 ALA A O 1
ATOM 3561 N N . TYR A 1 435 ? 91.042 5.483 -54.501 1.00 33.38 435 TYR A N 1
ATOM 3562 C CA . TYR A 1 435 ? 91.183 5.126 -53.081 1.00 33.38 435 TYR A CA 1
ATOM 3563 C C . TYR A 1 435 ? 89.945 4.346 -52.610 1.00 33.38 435 TYR A C 1
ATOM 3565 O O . TYR A 1 435 ? 88.838 4.543 -53.112 1.00 33.38 435 TYR A O 1
ATOM 3573 N N . ARG A 1 436 ? 90.181 3.401 -51.698 1.00 34.41 436 ARG A N 1
ATOM 3574 C CA . ARG A 1 436 ? 89.222 2.458 -51.113 1.00 34.41 436 ARG A CA 1
ATOM 3575 C C . ARG A 1 436 ? 88.743 2.911 -49.726 1.00 34.41 436 ARG A C 1
ATOM 3577 O O . ARG A 1 436 ? 89.463 3.629 -49.047 1.00 34.41 436 ARG A O 1
ATOM 3584 N N . ALA A 1 437 ? 87.642 2.262 -49.335 1.00 32.78 437 ALA A N 1
ATOM 3585 C CA . ALA A 1 437 ? 87.265 1.785 -47.999 1.00 32.78 437 ALA A CA 1
ATOM 3586 C C . ALA A 1 437 ? 86.624 2.768 -46.997 1.00 32.78 437 ALA A C 1
ATOM 3588 O O . ALA A 1 437 ? 87.177 3.802 -46.653 1.00 32.78 437 ALA A O 1
ATOM 3589 N N . ASP A 1 438 ? 85.463 2.304 -46.521 1.00 37.03 438 ASP A N 1
ATOM 3590 C CA . ASP A 1 438 ? 84.863 2.463 -45.194 1.00 37.03 438 ASP A CA 1
ATOM 3591 C C . ASP A 1 438 ? 84.378 3.847 -44.731 1.00 37.03 438 ASP A C 1
ATOM 3593 O O . ASP A 1 438 ? 85.140 4.655 -44.217 1.00 37.03 438 ASP A O 1
ATOM 3597 N N . ALA A 1 439 ? 83.052 4.046 -44.802 1.00 37.19 439 ALA A N 1
ATOM 3598 C CA . ALA A 1 439 ? 82.230 4.609 -43.716 1.00 37.19 439 ALA A CA 1
ATOM 3599 C C . ALA A 1 439 ? 80.722 4.541 -44.067 1.00 37.19 439 ALA A C 1
ATOM 3601 O O . ALA A 1 439 ? 80.216 5.247 -44.936 1.00 37.19 439 ALA A O 1
ATOM 3602 N N . ILE A 1 440 ? 80.015 3.658 -43.363 1.00 37.09 440 ILE A N 1
ATOM 3603 C CA . ILE A 1 440 ? 78.551 3.583 -43.132 1.00 37.09 440 ILE A CA 1
ATOM 3604 C C . ILE A 1 440 ? 78.155 4.837 -42.264 1.00 37.09 440 ILE A C 1
ATOM 3606 O O . ILE A 1 440 ? 79.095 5.435 -41.736 1.00 37.09 440 ILE A O 1
ATOM 3610 N N . PRO A 1 441 ? 76.887 5.249 -41.949 1.00 48.50 441 PRO A N 1
ATOM 3611 C CA . PRO A 1 441 ? 75.546 4.753 -42.328 1.00 48.50 441 PRO A CA 1
ATOM 3612 C C . PRO A 1 441 ? 74.402 5.769 -42.625 1.00 48.50 441 PRO A C 1
ATOM 3614 O O . PRO A 1 441 ? 74.412 6.917 -42.202 1.00 48.50 441 PRO A O 1
ATOM 3617 N N . ASN A 1 442 ? 73.318 5.180 -43.164 1.00 38.09 442 ASN A N 1
ATOM 3618 C CA . ASN A 1 442 ? 71.877 5.379 -42.885 1.00 38.09 442 ASN A CA 1
ATOM 3619 C C . ASN A 1 442 ? 71.166 6.695 -43.263 1.00 38.09 442 ASN A C 1
ATOM 3621 O O . ASN A 1 442 ? 71.374 7.735 -42.659 1.00 38.09 442 ASN A O 1
ATOM 3625 N N . GLN A 1 443 ? 70.148 6.587 -44.127 1.00 34.56 443 GLN A N 1
ATOM 3626 C CA . GLN A 1 443 ? 68.724 6.431 -43.747 1.00 34.56 443 GLN A CA 1
ATOM 3627 C C . GLN A 1 443 ? 67.869 6.459 -45.033 1.00 34.56 443 GLN A C 1
ATOM 3629 O O . GLN A 1 443 ? 67.877 7.419 -45.791 1.00 34.56 443 GLN A O 1
ATOM 3634 N N . SER A 1 444 ? 67.357 5.298 -45.451 1.00 35.16 444 SER A N 1
ATOM 3635 C CA . SER A 1 444 ? 65.936 4.907 -45.379 1.00 35.16 444 SER A CA 1
ATOM 3636 C C . SER A 1 444 ? 64.965 5.780 -46.180 1.00 35.16 444 SER A C 1
ATOM 3638 O O . SER A 1 444 ? 64.752 6.941 -45.849 1.00 35.16 444 SER A O 1
ATOM 3640 N N . GLY A 1 445 ? 64.252 5.162 -47.129 1.00 32.72 445 GLY A N 1
ATOM 3641 C CA . GLY A 1 445 ? 62.954 5.699 -47.543 1.00 32.72 445 GLY A CA 1
ATOM 3642 C C . GLY A 1 445 ? 62.487 5.391 -48.961 1.00 32.72 445 GLY A C 1
ATOM 3643 O O . GLY A 1 445 ? 62.432 6.284 -49.792 1.00 32.72 445 GLY A O 1
ATOM 3644 N N . THR A 1 446 ? 62.023 4.157 -49.180 1.00 36.38 446 THR A N 1
ATOM 3645 C CA . THR A 1 446 ? 60.826 3.822 -49.990 1.00 36.38 446 THR A CA 1
ATOM 3646 C C . THR A 1 446 ? 60.693 4.331 -51.437 1.00 36.38 446 THR A C 1
ATOM 3648 O O . THR A 1 446 ? 60.286 5.458 -51.694 1.00 36.38 446 THR A O 1
ATOM 3651 N N . SER A 1 447 ? 60.802 3.408 -52.396 1.00 34.59 447 SER A N 1
ATOM 3652 C CA . SER A 1 447 ? 59.745 3.069 -53.383 1.00 34.59 447 SER A CA 1
ATOM 3653 C C . SER A 1 447 ? 60.280 1.949 -54.288 1.00 34.59 447 SER A C 1
ATOM 3655 O O . SER A 1 447 ? 61.285 2.094 -54.966 1.00 34.59 447 SER A O 1
ATOM 3657 N N . ARG A 1 448 ? 59.823 0.707 -54.103 1.00 34.44 448 ARG A N 1
ATOM 3658 C CA . ARG A 1 448 ? 58.716 0.077 -54.841 1.00 34.44 448 ARG A CA 1
ATOM 3659 C C . ARG A 1 448 ? 58.843 0.285 -56.355 1.00 34.44 448 ARG A C 1
ATOM 3661 O O . ARG A 1 448 ? 58.350 1.274 -56.879 1.00 34.44 448 ARG A O 1
ATOM 3668 N N . ASN A 1 449 ? 59.420 -0.705 -57.033 1.00 32.56 449 ASN A N 1
ATOM 3669 C CA . ASN A 1 449 ? 59.066 -1.008 -58.413 1.00 32.56 449 ASN A CA 1
ATOM 3670 C C . ASN A 1 449 ? 58.673 -2.488 -58.552 1.00 32.56 449 ASN A C 1
ATOM 3672 O O . ASN A 1 449 ? 59.185 -3.321 -57.800 1.00 32.56 449 ASN A O 1
ATOM 3676 N N . PRO A 1 450 ? 57.721 -2.782 -59.452 1.00 50.25 450 PRO A N 1
ATOM 3677 C CA . PRO A 1 450 ? 57.119 -4.092 -59.660 1.00 50.25 450 PRO A CA 1
ATOM 3678 C C . PRO A 1 450 ? 57.861 -4.864 -60.760 1.00 50.25 450 PRO A C 1
ATOM 3680 O O . PRO A 1 450 ? 58.372 -4.236 -61.678 1.00 50.25 450 PRO A O 1
ATOM 3683 N N . ASP A 1 451 ? 57.902 -6.195 -60.683 1.00 32.59 451 ASP A N 1
ATOM 3684 C CA . ASP A 1 451 ? 57.522 -7.107 -61.780 1.00 32.59 451 ASP A CA 1
ATOM 3685 C C . ASP A 1 451 ? 57.909 -8.565 -61.494 1.00 32.59 451 ASP A C 1
ATOM 3687 O O . ASP A 1 451 ? 58.899 -8.837 -60.820 1.00 32.59 451 ASP A O 1
ATOM 3691 N N . GLY A 1 452 ? 57.145 -9.482 -62.100 1.00 32.75 452 GLY A N 1
ATOM 3692 C CA . GLY A 1 452 ? 57.562 -10.859 -62.408 1.00 32.75 452 GLY A CA 1
ATOM 3693 C C . GLY A 1 452 ? 57.199 -11.898 -61.343 1.00 32.75 452 GLY A C 1
ATOM 3694 O O . GLY A 1 452 ? 57.871 -12.030 -60.332 1.00 32.75 452 GLY A O 1
ATOM 3695 N N . SER A 1 453 ? 56.046 -12.564 -61.417 1.00 31.38 453 SER A N 1
ATOM 3696 C CA . SER A 1 453 ? 55.731 -13.723 -62.275 1.00 31.38 453 SER A CA 1
ATOM 3697 C C . SER A 1 453 ? 56.457 -15.030 -61.907 1.00 31.38 453 SER A C 1
ATOM 3699 O O . SER A 1 453 ? 57.614 -15.228 -62.247 1.00 31.38 453 SER A O 1
ATOM 3701 N N . LEU A 1 454 ? 55.653 -15.933 -61.333 1.00 33.59 454 LEU A N 1
ATOM 3702 C CA . LEU A 1 454 ? 55.577 -17.383 -61.562 1.00 33.59 454 LEU A CA 1
ATOM 3703 C C . LEU A 1 454 ? 56.773 -18.303 -61.226 1.00 33.59 454 LEU A C 1
ATOM 3705 O O . LEU A 1 454 ? 57.759 -18.375 -61.941 1.00 33.59 454 LEU A O 1
ATOM 3709 N N . ALA A 1 455 ? 56.461 -19.180 -60.263 1.00 32.94 455 ALA A N 1
ATOM 3710 C CA . ALA A 1 455 ? 56.662 -20.633 -60.265 1.00 32.94 455 ALA A CA 1
ATOM 3711 C C . ALA A 1 455 ? 58.043 -21.235 -59.933 1.00 32.94 455 ALA A C 1
ATOM 3713 O O . ALA A 1 455 ? 59.055 -20.951 -60.554 1.00 32.94 455 ALA A O 1
ATOM 3714 N N . ASN A 1 456 ? 57.962 -22.208 -59.013 1.00 33.06 456 ASN A N 1
ATOM 3715 C CA . ASN A 1 456 ? 58.827 -23.369 -58.792 1.00 33.06 456 ASN A CA 1
ATOM 3716 C C . ASN A 1 456 ? 60.333 -23.140 -58.581 1.00 33.06 456 ASN A C 1
ATOM 3718 O O . ASN A 1 456 ? 61.092 -22.949 -59.520 1.00 33.06 456 ASN A O 1
ATOM 3722 N N . SER A 1 457 ? 60.816 -23.428 -57.373 1.00 32.84 457 SER A N 1
ATOM 3723 C CA . SER A 1 457 ? 61.544 -24.682 -57.112 1.00 32.84 457 SER A CA 1
ATOM 3724 C C . SER A 1 457 ? 62.031 -24.747 -55.659 1.00 32.84 457 SER A C 1
ATOM 3726 O O . SER A 1 457 ? 62.133 -23.752 -54.950 1.00 32.84 457 SER A O 1
ATOM 3728 N N . SER A 1 458 ? 62.230 -25.979 -55.211 1.00 32.25 458 SER A N 1
ATOM 3729 C CA . SER A 1 458 ? 62.583 -26.425 -53.868 1.00 32.25 458 SER A CA 1
ATOM 3730 C C . SER A 1 458 ? 64.070 -26.268 -53.512 1.00 32.25 458 SER A C 1
ATOM 3732 O O . SER A 1 458 ? 64.891 -26.410 -54.410 1.00 32.25 458 SER A O 1
ATOM 3734 N N . LYS A 1 459 ? 64.365 -26.267 -52.194 1.00 33.91 459 LYS A N 1
ATOM 3735 C CA . LYS A 1 459 ? 65.625 -26.707 -51.523 1.00 33.91 459 LYS A CA 1
ATOM 3736 C C . LYS A 1 459 ? 66.842 -25.801 -51.792 1.00 33.91 459 LYS A C 1
ATOM 3738 O O . LYS A 1 459 ? 67.163 -25.514 -52.928 1.00 33.91 459 LYS A O 1
ATOM 3743 N N . PHE A 1 460 ? 67.567 -25.268 -50.810 1.00 31.44 460 PHE A N 1
ATOM 3744 C CA . PHE A 1 460 ? 68.196 -25.852 -49.614 1.00 31.44 460 PHE A CA 1
ATOM 3745 C C . PHE A 1 460 ? 68.169 -24.809 -48.469 1.00 31.44 460 PHE A C 1
ATOM 3747 O O . PHE A 1 460 ? 68.316 -23.619 -48.718 1.00 31.44 460 PHE A O 1
ATOM 3754 N N . ALA A 1 461 ? 67.738 -25.165 -47.256 1.00 32.19 461 ALA A N 1
ATOM 3755 C CA . ALA A 1 461 ? 68.512 -25.802 -46.179 1.00 32.19 461 ALA A CA 1
ATOM 3756 C C . ALA A 1 461 ? 69.520 -24.866 -45.485 1.00 32.19 461 ALA A C 1
ATOM 3758 O O . ALA A 1 461 ? 70.604 -24.621 -46.000 1.00 32.19 461 ALA A O 1
ATOM 3759 N N . ASN A 1 462 ? 69.149 -24.388 -44.292 1.00 32.06 462 ASN A N 1
ATOM 3760 C CA . ASN A 1 462 ? 69.866 -24.622 -43.029 1.00 32.06 462 ASN A CA 1
ATOM 3761 C C . ASN A 1 462 ? 69.304 -23.703 -41.936 1.00 32.06 462 ASN A C 1
ATOM 3763 O O . ASN A 1 462 ? 69.574 -22.511 -41.944 1.00 32.06 462 ASN A O 1
ATOM 3767 N N . LEU A 1 463 ? 68.560 -24.271 -40.985 1.00 33.72 463 LEU A N 1
ATOM 3768 C CA . LEU A 1 463 ? 68.824 -24.079 -39.557 1.00 33.72 463 LEU A CA 1
ATOM 3769 C C . LEU A 1 463 ? 68.084 -25.182 -38.790 1.00 33.72 463 LEU A C 1
ATOM 3771 O O . LEU A 1 463 ? 66.858 -25.279 -38.815 1.00 33.72 463 LEU A O 1
ATOM 3775 N N . ARG A 1 464 ? 68.877 -26.074 -38.195 1.00 33.59 464 ARG A N 1
ATOM 3776 C CA . ARG A 1 464 ? 68.449 -27.189 -37.353 1.00 33.59 464 ARG A CA 1
ATOM 3777 C C . ARG A 1 464 ? 68.439 -26.711 -35.898 1.00 33.59 464 ARG A C 1
ATOM 3779 O O . ARG A 1 464 ? 69.289 -25.917 -35.508 1.00 33.59 464 ARG A O 1
ATOM 3786 N N . LEU A 1 465 ? 67.456 -27.225 -35.165 1.00 38.31 465 LEU A N 1
ATOM 3787 C CA . LEU A 1 465 ? 67.244 -27.208 -33.715 1.00 38.31 465 LEU A CA 1
ATOM 3788 C C . LEU A 1 465 ? 68.520 -27.220 -32.855 1.00 38.31 465 LEU A C 1
ATOM 3790 O O . LEU A 1 465 ? 69.487 -27.900 -33.206 1.00 38.31 465 LEU A O 1
ATOM 3794 N N . PRO A 1 466 ? 68.397 -26.711 -31.623 1.00 41.41 466 PRO A N 1
ATOM 3795 C CA . PRO A 1 466 ? 68.866 -27.448 -30.465 1.00 41.41 466 PRO A CA 1
ATOM 3796 C C . PRO A 1 466 ? 67.702 -27.826 -29.546 1.00 41.41 466 PRO A C 1
ATOM 3798 O O . PRO A 1 466 ? 66.834 -27.019 -29.220 1.00 41.41 466 PRO A O 1
ATOM 3801 N N . ASP A 1 467 ? 67.730 -29.095 -29.167 1.00 37.66 467 ASP A N 1
ATOM 3802 C CA . ASP A 1 467 ? 66.959 -29.709 -28.097 1.00 37.66 467 ASP A CA 1
ATOM 3803 C C . ASP A 1 467 ? 67.800 -29.688 -26.802 1.00 37.66 467 ASP A C 1
ATOM 3805 O O . ASP A 1 467 ? 69.024 -29.548 -26.872 1.00 37.66 467 ASP A O 1
ATOM 3809 N N . GLN A 1 468 ? 67.135 -29.940 -25.671 1.00 43.25 468 GLN A N 1
ATOM 3810 C CA . GLN A 1 468 ? 67.642 -30.216 -24.311 1.00 43.25 468 GLN A CA 1
ATOM 3811 C C . GLN A 1 468 ? 67.725 -29.058 -23.300 1.00 43.25 468 GLN A C 1
ATOM 3813 O O . GLN A 1 468 ? 68.731 -28.364 -23.200 1.00 43.25 468 GLN A O 1
ATOM 3818 N N . LEU A 1 469 ? 66.704 -28.996 -22.431 1.00 34.78 469 LEU A N 1
ATOM 3819 C CA . LEU A 1 469 ? 66.792 -28.713 -20.986 1.00 34.78 469 LEU A CA 1
ATOM 3820 C C . LEU A 1 469 ? 65.702 -29.543 -20.244 1.00 34.78 469 LEU A C 1
ATOM 3822 O O . LEU A 1 469 ? 64.789 -30.048 -20.898 1.00 34.78 469 LEU A O 1
ATOM 3826 N N . PRO A 1 470 ? 65.844 -29.810 -18.928 1.00 42.62 470 PRO A N 1
ATOM 3827 C CA . PRO A 1 470 ? 65.746 -31.161 -18.364 1.00 42.62 470 PRO A CA 1
ATOM 3828 C C . PRO A 1 470 ? 64.344 -31.597 -17.910 1.00 42.62 470 PRO A C 1
ATOM 3830 O O . PRO A 1 470 ? 63.482 -30.787 -17.583 1.00 42.62 470 PRO A O 1
ATOM 3833 N N . ARG A 1 471 ? 64.168 -32.924 -17.828 1.00 41.31 471 ARG A N 1
ATOM 3834 C CA . ARG A 1 471 ? 63.040 -33.603 -17.178 1.00 41.31 471 ARG A CA 1
ATOM 3835 C C . ARG A 1 471 ? 63.081 -33.383 -15.664 1.00 41.31 471 ARG A C 1
ATOM 3837 O O . ARG A 1 471 ? 63.993 -33.874 -15.005 1.00 41.31 471 ARG A O 1
ATOM 3844 N N . THR A 1 472 ? 62.054 -32.743 -15.118 1.00 36.50 472 THR A N 1
ATOM 3845 C CA . THR A 1 472 ? 61.575 -33.018 -13.760 1.00 36.50 472 THR A CA 1
ATOM 3846 C C . THR A 1 472 ? 60.440 -34.028 -13.870 1.00 36.50 472 THR A C 1
ATOM 3848 O O . THR A 1 472 ? 59.388 -33.749 -14.445 1.00 36.50 472 THR A O 1
ATOM 3851 N N . GLU A 1 473 ? 60.697 -35.235 -13.385 1.00 45.03 473 GLU A N 1
ATOM 3852 C CA . GLU A 1 473 ? 59.698 -36.277 -13.179 1.00 45.03 473 GLU A CA 1
ATOM 3853 C C . GLU A 1 473 ? 58.771 -35.843 -12.031 1.00 45.03 473 GLU A C 1
ATOM 3855 O O . GLU A 1 473 ? 59.268 -35.438 -10.981 1.00 45.03 473 GLU A O 1
ATOM 3860 N N . GLY A 1 474 ? 57.445 -35.915 -12.218 1.00 50.00 474 GLY A N 1
ATOM 3861 C CA . GLY A 1 474 ? 56.509 -35.895 -11.084 1.00 50.00 474 GLY A CA 1
ATOM 3862 C C . GLY A 1 474 ? 55.266 -35.000 -11.129 1.00 50.00 474 GLY A C 1
ATOM 3863 O O . GLY A 1 474 ? 54.610 -34.915 -10.099 1.00 50.00 474 GLY A O 1
ATOM 3864 N N . GLU A 1 475 ? 54.877 -34.377 -12.245 1.00 41.81 475 GLU A N 1
ATOM 3865 C CA . GLU A 1 475 ? 53.547 -33.745 -12.342 1.00 41.81 475 GLU A CA 1
ATOM 3866 C C . GLU A 1 475 ? 52.763 -34.325 -13.520 1.00 41.81 475 GLU A C 1
ATOM 3868 O O . GLU A 1 475 ? 53.023 -34.027 -14.686 1.00 41.81 475 GLU A O 1
ATOM 3873 N N . GLU A 1 476 ? 51.796 -35.192 -13.205 1.00 43.12 476 GLU A N 1
ATOM 3874 C CA . GLU A 1 476 ? 50.713 -35.542 -14.121 1.00 43.12 476 GLU A CA 1
ATOM 3875 C C . GLU A 1 476 ? 50.047 -34.247 -14.593 1.00 43.12 476 GLU A C 1
ATOM 3877 O O . GLU A 1 476 ? 49.295 -33.601 -13.861 1.00 43.12 476 GLU A O 1
ATOM 3882 N N . ILE A 1 477 ? 50.322 -33.863 -15.838 1.00 45.91 477 ILE A N 1
ATOM 3883 C CA . ILE A 1 477 ? 49.597 -32.799 -16.520 1.00 45.91 477 ILE A CA 1
ATOM 3884 C C . ILE A 1 477 ? 48.160 -33.297 -16.673 1.00 45.91 477 ILE A C 1
ATOM 3886 O O . ILE A 1 477 ? 47.847 -34.060 -17.590 1.00 45.91 477 ILE A O 1
ATOM 3890 N N . GLN A 1 478 ? 47.285 -32.891 -15.750 1.00 49.06 478 GLN A N 1
ATOM 3891 C CA . GLN A 1 478 ? 45.856 -33.132 -15.886 1.00 49.06 478 GLN A CA 1
ATOM 3892 C C . GLN A 1 478 ? 45.405 -32.531 -17.223 1.00 49.06 478 GLN A C 1
ATOM 3894 O O . GLN A 1 478 ? 45.679 -31.355 -17.487 1.00 49.06 478 GLN A O 1
ATOM 3899 N N . PRO A 1 479 ? 44.734 -33.304 -18.095 1.00 47.28 479 PRO A N 1
ATOM 3900 C CA . PRO A 1 479 ? 44.249 -32.764 -19.351 1.00 47.28 479 PRO A CA 1
ATOM 3901 C C . PRO A 1 479 ? 43.303 -31.604 -19.047 1.00 47.28 479 PRO A C 1
ATOM 3903 O O . PRO A 1 479 ? 42.429 -31.728 -18.187 1.00 47.28 479 PRO A O 1
ATOM 3906 N N . TYR A 1 480 ? 43.487 -30.485 -19.754 1.00 55.56 480 TYR A N 1
ATOM 3907 C CA . TYR A 1 480 ? 42.629 -29.307 -19.661 1.00 55.56 480 TYR A CA 1
ATOM 3908 C C . TYR A 1 480 ? 41.162 -29.734 -19.769 1.00 55.56 480 TYR A C 1
ATOM 3910 O O . TYR A 1 480 ? 40.658 -30.057 -20.848 1.00 55.56 480 TYR A O 1
ATOM 3918 N N . ARG A 1 481 ? 40.483 -29.767 -18.620 1.00 48.69 481 ARG A N 1
ATOM 3919 C CA . ARG A 1 481 ? 39.046 -29.967 -18.547 1.00 48.69 481 ARG A CA 1
ATOM 3920 C C . ARG A 1 481 ? 38.443 -28.605 -18.896 1.00 48.69 481 ARG A C 1
ATOM 3922 O O . ARG A 1 481 ? 38.671 -27.659 -18.140 1.00 48.69 481 ARG A O 1
ATOM 3929 N N . PRO A 1 482 ? 37.715 -28.458 -20.020 1.00 54.41 482 PRO A N 1
ATOM 3930 C CA . PRO A 1 482 ? 36.987 -27.220 -20.278 1.00 54.41 482 PRO A CA 1
ATOM 3931 C C . PRO A 1 482 ? 36.126 -26.917 -19.045 1.00 54.41 482 PRO A C 1
ATOM 3933 O O . PRO A 1 482 ? 35.626 -27.877 -18.444 1.00 54.41 482 PRO A O 1
ATOM 3936 N N . PRO A 1 483 ? 35.963 -25.644 -18.632 1.00 52.59 483 PRO A N 1
ATOM 3937 C CA . PRO A 1 483 ? 35.131 -25.321 -17.483 1.00 52.59 483 PRO A CA 1
ATOM 3938 C C . PRO A 1 483 ? 33.772 -25.963 -17.730 1.00 52.59 483 PRO A C 1
ATOM 3940 O O . PRO A 1 483 ? 33.082 -25.630 -18.695 1.00 52.59 483 PRO A O 1
ATOM 3943 N N . THR A 1 484 ? 33.436 -26.968 -16.921 1.00 50.38 484 THR A N 1
ATOM 3944 C CA . THR A 1 484 ? 32.146 -27.638 -16.999 1.00 50.38 484 THR A CA 1
ATOM 3945 C C . THR A 1 484 ? 31.113 -26.544 -16.825 1.00 50.38 484 THR A C 1
ATOM 3947 O O . THR A 1 484 ? 31.039 -25.951 -15.747 1.00 50.38 484 THR A O 1
ATOM 3950 N N . VAL A 1 485 ? 30.375 -26.229 -17.895 1.00 56.47 485 VAL A N 1
ATOM 3951 C CA . VAL A 1 485 ? 29.206 -25.357 -17.821 1.00 56.47 485 VAL A CA 1
ATOM 3952 C C . VAL A 1 485 ? 28.375 -25.931 -16.690 1.00 56.47 485 VAL A C 1
ATOM 3954 O O . VAL A 1 485 ? 27.965 -27.093 -16.765 1.00 56.47 485 VAL A O 1
ATOM 3957 N N . ALA A 1 486 ? 28.258 -25.175 -15.596 1.00 53.81 486 ALA A N 1
ATOM 3958 C CA . ALA A 1 486 ? 27.534 -25.641 -14.429 1.00 53.81 486 ALA A CA 1
ATOM 3959 C C . ALA A 1 486 ? 26.160 -26.127 -14.907 1.00 53.81 486 ALA A C 1
ATOM 3961 O O . ALA A 1 486 ? 25.563 -25.459 -15.763 1.00 53.81 486 ALA A O 1
ATOM 3962 N N . PRO A 1 487 ? 25.677 -27.288 -14.427 1.00 55.44 487 PRO A N 1
ATOM 3963 C CA . PRO A 1 487 ? 24.334 -27.724 -14.764 1.00 55.44 487 PRO A CA 1
ATOM 3964 C C . PRO A 1 487 ? 23.377 -26.554 -14.499 1.00 55.44 487 PRO A C 1
ATOM 3966 O O . PRO A 1 487 ? 23.554 -25.858 -13.490 1.00 55.44 487 PRO A O 1
ATOM 3969 N N . PRO A 1 488 ? 22.429 -26.273 -15.417 1.00 57.50 488 PRO A N 1
ATOM 3970 C CA . PRO A 1 488 ? 21.476 -25.194 -15.213 1.00 57.50 488 PRO A CA 1
ATOM 3971 C C . PRO A 1 488 ? 20.839 -25.372 -13.832 1.00 57.50 488 PRO A C 1
ATOM 3973 O O . PRO A 1 488 ? 20.563 -26.518 -13.450 1.00 57.50 488 PRO A O 1
ATOM 3976 N N . PRO A 1 489 ? 20.653 -24.281 -13.063 1.00 62.66 489 PRO A N 1
ATOM 3977 C CA . PRO A 1 489 ? 20.047 -24.388 -11.748 1.00 62.66 489 PRO A CA 1
ATOM 3978 C C . PRO A 1 489 ? 18.722 -25.151 -11.879 1.00 62.66 489 PRO A C 1
ATOM 3980 O O . PRO A 1 489 ? 18.017 -24.975 -12.883 1.00 62.66 489 PRO A O 1
ATOM 3983 N N . PRO A 1 490 ? 18.403 -26.037 -10.918 1.00 61.72 490 PRO A N 1
ATOM 3984 C CA . PRO A 1 490 ? 17.166 -26.800 -10.964 1.00 61.72 490 PRO A CA 1
ATOM 3985 C C . PRO A 1 490 ? 15.979 -25.843 -11.148 1.00 61.72 490 PRO A C 1
ATOM 3987 O O . PRO A 1 490 ? 16.016 -24.722 -10.626 1.00 61.72 490 PRO A O 1
ATOM 3990 N N . PRO A 1 491 ? 14.941 -26.243 -11.908 1.00 61.12 491 PRO A N 1
ATOM 3991 C CA . PRO A 1 491 ? 13.780 -25.393 -12.125 1.00 61.12 491 PRO A CA 1
ATOM 3992 C C . PRO A 1 491 ? 13.212 -24.943 -10.768 1.00 61.12 491 PRO A C 1
ATOM 3994 O O . PRO A 1 491 ? 13.133 -25.769 -9.852 1.00 61.12 491 PRO A O 1
ATOM 3997 N N . PRO A 1 492 ? 12.835 -23.658 -10.611 1.00 58.47 492 PRO A N 1
ATOM 3998 C CA . PRO A 1 492 ? 12.317 -23.163 -9.345 1.00 58.47 492 PRO A CA 1
ATOM 3999 C C . PRO A 1 492 ? 11.110 -24.000 -8.906 1.00 58.47 492 PRO A C 1
ATOM 4001 O O . PRO A 1 492 ? 10.265 -24.317 -9.750 1.00 58.47 492 PRO A O 1
ATOM 4004 N N . PRO A 1 493 ? 10.993 -24.345 -7.614 1.00 61.16 493 PRO A N 1
ATOM 4005 C CA . PRO A 1 493 ? 9.838 -25.085 -7.127 1.00 61.16 493 PRO A CA 1
ATOM 4006 C C . PRO A 1 493 ? 8.545 -24.304 -7.408 1.00 61.16 493 PRO A C 1
ATOM 4008 O O . PRO A 1 493 ? 8.497 -23.078 -7.278 1.00 61.16 493 PRO A O 1
ATOM 4011 N N . GLU A 1 494 ? 7.481 -25.012 -7.802 1.00 63.94 494 GLU A N 1
ATOM 4012 C CA . GLU A 1 494 ? 6.215 -24.396 -8.233 1.00 63.94 494 GLU A CA 1
ATOM 4013 C C . GLU A 1 494 ? 5.479 -23.666 -7.091 1.00 63.94 494 GLU A C 1
ATOM 4015 O O . GLU A 1 494 ? 4.620 -22.814 -7.339 1.00 63.94 494 GLU A O 1
ATOM 4020 N N . ARG A 1 495 ? 5.803 -23.975 -5.825 1.00 81.50 495 ARG A N 1
ATOM 4021 C CA . ARG A 1 495 ? 5.161 -23.389 -4.638 1.00 81.50 495 ARG A CA 1
ATOM 4022 C C . ARG A 1 495 ? 6.004 -22.255 -4.055 1.00 81.50 495 ARG A C 1
ATOM 4024 O O . ARG A 1 495 ? 7.194 -22.412 -3.800 1.00 81.50 495 ARG A O 1
ATOM 4031 N N . LEU A 1 496 ? 5.351 -21.123 -3.771 1.00 85.25 496 LEU A N 1
ATOM 4032 C CA . LEU A 1 496 ? 6.000 -19.917 -3.234 1.00 85.25 496 LEU A CA 1
ATOM 4033 C C . LEU A 1 496 ? 6.741 -20.168 -1.906 1.00 85.25 496 LEU A C 1
ATOM 4035 O O . LEU A 1 496 ? 7.807 -19.598 -1.708 1.00 85.25 496 LEU A O 1
ATOM 4039 N N . ASP A 1 497 ? 6.208 -21.028 -1.030 1.00 85.25 497 ASP A N 1
ATOM 4040 C CA . ASP A 1 497 ? 6.807 -21.361 0.276 1.00 85.25 497 ASP A CA 1
ATOM 4041 C C . ASP A 1 497 ? 8.166 -22.064 0.148 1.00 85.25 497 ASP A C 1
ATOM 4043 O O . ASP A 1 497 ? 9.134 -21.725 0.831 1.00 85.25 497 ASP A O 1
ATOM 4047 N N . GLU A 1 498 ? 8.239 -23.050 -0.746 1.00 87.00 498 GLU A N 1
ATOM 4048 C CA . GLU A 1 498 ? 9.451 -23.829 -1.013 1.00 87.00 498 GLU A CA 1
ATOM 4049 C C . GLU A 1 498 ? 10.507 -22.944 -1.675 1.00 87.00 498 GLU A C 1
ATOM 4051 O O . GLU A 1 498 ? 11.670 -22.947 -1.269 1.00 87.00 498 GLU A O 1
ATOM 4056 N N . ARG A 1 499 ? 10.082 -22.117 -2.638 1.00 89.50 499 ARG A N 1
ATOM 4057 C CA . ARG A 1 499 ? 10.965 -21.172 -3.325 1.00 89.50 499 ARG A CA 1
ATOM 4058 C C . ARG A 1 499 ? 11.541 -20.134 -2.371 1.00 89.50 499 ARG A C 1
ATOM 4060 O O . ARG A 1 499 ? 12.740 -19.880 -2.407 1.00 89.50 499 ARG A O 1
ATOM 4067 N N . HIS A 1 500 ? 10.711 -19.575 -1.492 1.00 90.75 500 HIS A N 1
ATOM 4068 C CA . HIS A 1 500 ? 11.172 -18.635 -0.476 1.00 90.75 500 HIS A CA 1
ATOM 4069 C C . HIS A 1 500 ? 12.202 -19.279 0.453 1.00 90.75 500 HIS A C 1
ATOM 4071 O O . HIS A 1 500 ? 13.264 -18.711 0.676 1.00 90.75 500 HIS A O 1
ATOM 4077 N N . SER A 1 501 ? 11.918 -20.492 0.936 1.00 89.38 501 SER A N 1
ATOM 4078 C CA . SER A 1 501 ? 12.810 -21.219 1.845 1.00 89.38 501 SER A CA 1
ATOM 4079 C C . SER A 1 501 ? 14.170 -21.520 1.198 1.00 89.38 501 SER A C 1
ATOM 4081 O O . SER A 1 501 ? 15.202 -21.400 1.855 1.00 89.38 501 SER A O 1
ATOM 4083 N N . ALA A 1 502 ? 14.190 -21.854 -0.098 1.00 90.31 502 ALA A N 1
ATOM 4084 C CA . ALA A 1 502 ? 15.423 -22.047 -0.863 1.00 90.31 502 ALA A CA 1
ATOM 4085 C C . ALA A 1 502 ? 16.228 -20.744 -1.025 1.00 90.31 502 ALA A C 1
ATOM 4087 O O . ALA A 1 502 ? 17.451 -20.752 -0.894 1.00 90.31 502 ALA A O 1
ATOM 4088 N N . ILE A 1 503 ? 15.553 -19.621 -1.284 1.00 91.06 503 ILE A N 1
ATOM 4089 C CA . ILE A 1 503 ? 16.196 -18.302 -1.386 1.00 91.06 503 ILE A CA 1
ATOM 4090 C C . ILE A 1 503 ? 16.786 -17.879 -0.039 1.00 91.06 503 ILE A C 1
ATOM 4092 O O . ILE A 1 503 ? 17.923 -17.420 -0.001 1.00 91.06 503 ILE A O 1
ATOM 4096 N N . GLU A 1 504 ? 16.055 -18.067 1.060 1.00 91.06 504 GLU A N 1
ATOM 4097 C CA . GLU A 1 504 ? 16.529 -17.747 2.411 1.00 91.06 504 GLU A CA 1
ATOM 4098 C C . GLU A 1 504 ? 17.761 -18.578 2.795 1.00 91.06 504 GLU A C 1
ATOM 4100 O O . GLU A 1 504 ? 18.725 -18.033 3.332 1.00 91.06 504 GLU A O 1
ATOM 4105 N N . ALA A 1 505 ? 17.780 -19.873 2.457 1.00 91.88 505 ALA A N 1
ATOM 4106 C CA . ALA A 1 505 ? 18.954 -20.724 2.651 1.00 91.88 505 ALA A CA 1
ATOM 4107 C C . ALA A 1 505 ? 20.172 -20.202 1.868 1.00 91.88 505 ALA A C 1
ATOM 4109 O O . ALA A 1 505 ? 21.244 -20.025 2.445 1.00 91.88 505 ALA A O 1
ATOM 4110 N N . ARG A 1 506 ? 19.995 -19.859 0.583 1.00 92.25 506 ARG A N 1
ATOM 4111 C CA . ARG A 1 506 ? 21.069 -19.268 -0.236 1.00 92.25 506 ARG A CA 1
ATOM 4112 C C . ARG A 1 506 ? 21.543 -17.928 0.322 1.00 92.25 506 ARG A C 1
ATOM 4114 O O . ARG A 1 506 ? 22.741 -17.681 0.377 1.00 92.25 506 ARG A O 1
ATOM 4121 N N . LEU A 1 507 ? 20.626 -17.067 0.767 1.00 90.81 507 LEU A N 1
ATOM 4122 C CA . LEU A 1 507 ? 20.967 -15.789 1.392 1.00 90.81 507 LEU A CA 1
ATOM 4123 C C . LEU A 1 507 ? 21.789 -15.989 2.668 1.00 90.81 507 LEU A C 1
ATOM 4125 O O . LEU A 1 507 ? 22.762 -15.261 2.868 1.00 90.81 507 LEU A O 1
ATOM 4129 N N . ALA A 1 508 ? 21.457 -16.980 3.497 1.00 91.38 508 ALA A N 1
ATOM 4130 C CA . ALA A 1 508 ? 22.205 -17.289 4.715 1.00 91.38 508 ALA A CA 1
ATOM 4131 C C . ALA A 1 508 ? 23.668 -17.697 4.443 1.00 91.38 508 ALA A C 1
ATOM 4133 O O . ALA A 1 508 ? 24.534 -17.416 5.268 1.00 91.38 508 ALA A O 1
ATOM 4134 N N . GLU A 1 509 ? 23.959 -18.290 3.281 1.00 90.44 509 GLU A N 1
ATOM 4135 C CA . GLU A 1 509 ? 25.312 -18.685 2.854 1.00 90.44 509 GLU A CA 1
ATOM 4136 C C . GLU A 1 509 ? 26.153 -17.523 2.276 1.00 90.44 509 GLU A C 1
ATOM 4138 O O . GLU A 1 509 ? 27.363 -17.662 2.062 1.00 90.44 509 GLU A O 1
ATOM 4143 N N . THR A 1 510 ? 25.539 -16.364 2.008 1.00 91.00 510 THR A N 1
ATOM 4144 C CA . THR A 1 510 ? 26.230 -15.185 1.453 1.00 91.00 510 THR A CA 1
ATOM 4145 C C . THR A 1 510 ? 26.872 -14.288 2.521 1.00 91.00 510 THR A C 1
ATOM 4147 O O . THR A 1 510 ? 26.508 -14.305 3.702 1.00 91.00 510 THR A O 1
ATOM 4150 N N . SER A 1 511 ? 27.838 -13.457 2.105 1.00 91.94 511 SER A N 1
ATOM 4151 C CA . SER A 1 511 ? 28.510 -12.507 3.004 1.00 91.94 511 SER A CA 1
ATOM 4152 C C . SER A 1 511 ? 27.535 -11.503 3.634 1.00 91.94 511 SER A C 1
ATOM 4154 O O . SER A 1 511 ? 26.524 -11.124 3.040 1.00 91.94 511 SER A O 1
ATOM 4156 N N . GLU A 1 512 ? 27.842 -11.043 4.852 1.00 91.75 512 GLU A N 1
ATOM 4157 C CA . GLU A 1 512 ? 27.031 -10.031 5.551 1.00 91.75 512 GLU A CA 1
ATOM 4158 C C . GLU A 1 512 ? 26.935 -8.719 4.770 1.00 91.75 512 GLU A C 1
ATOM 4160 O O . GLU A 1 512 ? 25.867 -8.113 4.704 1.00 91.75 512 GLU A O 1
ATOM 4165 N N . GLU A 1 513 ? 28.019 -8.320 4.104 1.00 90.81 513 GLU A N 1
ATOM 4166 C CA . GLU A 1 513 ? 28.049 -7.139 3.240 1.00 90.81 513 GLU A CA 1
ATOM 4167 C C . GLU A 1 513 ? 27.048 -7.239 2.086 1.00 90.81 513 GLU A C 1
ATOM 4169 O O . GLU A 1 513 ? 26.317 -6.284 1.827 1.00 90.81 513 GLU A O 1
ATOM 4174 N N . PHE A 1 514 ? 26.972 -8.403 1.428 1.00 92.25 514 PHE A N 1
ATOM 4175 C CA . PHE A 1 514 ? 26.022 -8.637 0.342 1.00 92.25 514 PHE A CA 1
ATOM 4176 C C . PHE A 1 514 ? 24.583 -8.602 0.854 1.00 92.25 514 PHE A C 1
ATOM 4178 O O . PHE A 1 514 ? 23.732 -7.953 0.250 1.00 92.25 514 PHE A O 1
ATOM 4185 N N . ARG A 1 515 ? 24.310 -9.246 1.997 1.00 92.56 515 ARG A N 1
ATOM 4186 C CA . ARG A 1 515 ? 22.981 -9.221 2.627 1.00 92.56 515 ARG A CA 1
ATOM 4187 C C . ARG A 1 515 ? 22.556 -7.803 3.001 1.00 92.56 515 ARG A C 1
ATOM 4189 O O . ARG A 1 515 ? 21.405 -7.437 2.767 1.00 92.56 515 ARG A O 1
ATOM 4196 N N . ARG A 1 516 ? 23.476 -6.998 3.542 1.00 91.56 516 ARG A N 1
ATOM 4197 C CA . ARG A 1 516 ? 23.230 -5.593 3.892 1.00 91.56 516 ARG A CA 1
ATOM 4198 C C . ARG A 1 516 ? 22.935 -4.748 2.652 1.00 91.56 516 ARG A C 1
ATOM 4200 O O . ARG A 1 516 ? 21.913 -4.070 2.626 1.00 91.56 516 ARG A O 1
ATOM 4207 N N . ASP A 1 517 ? 23.781 -4.837 1.625 1.00 91.50 517 ASP A N 1
ATOM 4208 C CA . ASP A 1 517 ? 23.612 -4.115 0.355 1.00 91.50 517 ASP A CA 1
ATOM 4209 C C . ASP A 1 517 ? 22.306 -4.502 -0.354 1.00 91.50 517 ASP A C 1
ATOM 4211 O O . ASP A 1 517 ? 21.562 -3.641 -0.827 1.00 91.50 517 ASP A O 1
ATOM 4215 N N . TYR A 1 518 ? 21.984 -5.798 -0.380 1.00 92.00 518 TYR A N 1
ATOM 4216 C CA . TYR A 1 518 ? 20.724 -6.283 -0.929 1.00 92.00 518 TYR A CA 1
ATOM 4217 C C . TYR A 1 518 ? 19.526 -5.731 -0.156 1.00 92.00 518 TYR A C 1
ATOM 4219 O O . TYR A 1 518 ? 18.603 -5.204 -0.777 1.00 92.00 518 TYR A O 1
ATOM 4227 N N . LYS A 1 519 ? 19.541 -5.817 1.182 1.00 91.88 519 LYS A N 1
ATOM 4228 C CA . LYS A 1 519 ? 18.453 -5.313 2.028 1.00 91.88 519 LYS A CA 1
ATOM 4229 C C . LYS A 1 519 ? 18.226 -3.819 1.798 1.00 91.88 519 LYS A C 1
ATOM 4231 O O . LYS A 1 519 ? 17.090 -3.405 1.586 1.00 91.88 519 LYS A O 1
ATOM 4236 N N . GLU A 1 520 ? 19.295 -3.029 1.760 1.00 92.69 520 GLU A N 1
ATOM 4237 C CA . GLU A 1 520 ? 19.218 -1.588 1.521 1.00 92.69 520 GLU A CA 1
ATOM 4238 C C . GLU A 1 520 ? 18.620 -1.263 0.142 1.00 92.69 520 GLU A C 1
ATOM 4240 O O . GLU A 1 520 ? 17.670 -0.484 0.042 1.00 92.69 520 GLU A O 1
ATOM 4245 N N . LYS A 1 521 ? 19.095 -1.920 -0.925 1.00 93.38 521 LYS A N 1
ATOM 4246 C CA . LYS A 1 521 ? 18.558 -1.740 -2.287 1.00 93.38 521 LYS A CA 1
ATOM 4247 C C . LYS A 1 521 ? 17.115 -2.219 -2.423 1.00 93.38 521 LYS A C 1
ATOM 4249 O O . LYS A 1 521 ? 16.334 -1.623 -3.167 1.00 93.38 521 LYS A O 1
ATOM 4254 N N . PHE A 1 522 ? 16.755 -3.290 -1.722 1.00 93.81 522 PHE A N 1
ATOM 4255 C CA . PHE A 1 522 ? 15.390 -3.800 -1.684 1.00 93.81 522 PHE A CA 1
ATOM 4256 C C . PHE A 1 522 ? 14.450 -2.793 -1.011 1.00 93.81 522 PHE A C 1
ATOM 4258 O O . PHE A 1 522 ? 13.399 -2.473 -1.564 1.00 93.81 522 PHE A O 1
ATOM 4265 N N . GLU A 1 523 ? 14.850 -2.221 0.126 1.00 94.94 523 GLU A N 1
ATOM 4266 C CA . GLU A 1 523 ? 14.095 -1.170 0.819 1.00 94.94 523 GLU A CA 1
ATOM 4267 C C . GLU A 1 523 ? 13.987 0.112 -0.017 1.00 94.94 523 GLU A C 1
ATOM 4269 O O . GLU A 1 523 ? 12.899 0.676 -0.126 1.00 94.94 523 GLU A O 1
ATOM 4274 N N . MET A 1 524 ? 15.065 0.532 -0.690 1.00 95.44 524 MET A N 1
ATOM 4275 C CA . MET A 1 524 ? 15.026 1.633 -1.664 1.00 95.44 524 MET A CA 1
ATOM 4276 C C . MET A 1 524 ? 13.996 1.382 -2.766 1.00 95.44 524 MET A C 1
ATOM 4278 O O . MET A 1 524 ? 13.189 2.258 -3.081 1.00 95.44 524 MET A O 1
ATOM 4282 N N . SER A 1 525 ? 14.013 0.180 -3.352 1.00 95.25 525 SER A N 1
ATOM 4283 C CA . SER A 1 525 ? 13.070 -0.214 -4.400 1.00 95.25 525 SER A CA 1
ATOM 4284 C C . SER A 1 525 ? 11.630 -0.211 -3.889 1.00 95.25 525 SER A C 1
ATOM 4286 O O . SER A 1 525 ? 10.736 0.287 -4.580 1.00 95.25 525 SER A O 1
ATOM 4288 N N . TRP A 1 526 ? 11.411 -0.699 -2.667 1.00 96.69 526 TRP A N 1
ATOM 4289 C CA . TRP A 1 526 ? 10.109 -0.684 -2.013 1.00 96.69 526 TRP A CA 1
ATOM 4290 C C . TRP A 1 526 ? 9.597 0.753 -1.847 1.00 96.69 526 TRP A C 1
ATOM 4292 O O . TRP A 1 526 ? 8.527 1.079 -2.366 1.00 96.69 526 TRP A O 1
ATOM 4302 N N . ILE A 1 527 ? 10.380 1.637 -1.221 1.00 97.44 527 ILE A N 1
ATOM 4303 C CA . ILE A 1 527 ? 10.003 3.039 -0.981 1.00 97.44 527 ILE A CA 1
ATOM 4304 C C . ILE A 1 527 ? 9.711 3.765 -2.299 1.00 97.44 527 ILE A C 1
ATOM 4306 O O . ILE A 1 527 ? 8.694 4.459 -2.412 1.00 97.44 527 ILE A O 1
ATOM 4310 N N . HIS A 1 528 ? 10.573 3.583 -3.303 1.00 97.06 528 HIS A N 1
ATOM 4311 C CA . HIS A 1 528 ? 10.406 4.167 -4.631 1.00 97.06 528 HIS A CA 1
ATOM 4312 C C . HIS A 1 528 ? 9.075 3.751 -5.264 1.00 97.06 528 HIS A C 1
ATOM 4314 O O . HIS A 1 528 ? 8.300 4.598 -5.708 1.00 97.06 528 HIS A O 1
ATOM 4320 N N . HIS A 1 529 ? 8.791 2.447 -5.306 1.00 96.75 529 HIS A N 1
ATOM 4321 C CA . HIS A 1 529 ? 7.594 1.942 -5.967 1.00 96.75 529 HIS A CA 1
ATOM 4322 C C . HIS A 1 529 ? 6.310 2.296 -5.214 1.00 96.75 529 HIS A C 1
ATOM 4324 O O . HIS A 1 529 ? 5.350 2.730 -5.852 1.00 96.75 529 HIS A O 1
ATOM 4330 N N . ASP A 1 530 ? 6.300 2.216 -3.882 1.00 95.62 530 ASP A N 1
ATOM 4331 C CA . ASP A 1 530 ? 5.130 2.599 -3.091 1.00 95.62 530 ASP A CA 1
ATOM 4332 C C . ASP A 1 530 ? 4.813 4.092 -3.215 1.00 95.62 530 ASP A C 1
ATOM 4334 O O . ASP A 1 530 ? 3.639 4.457 -3.287 1.00 95.62 530 ASP A O 1
ATOM 4338 N N . SER A 1 531 ? 5.827 4.954 -3.287 1.00 95.06 531 SER A N 1
ATOM 4339 C CA . SER A 1 531 ? 5.630 6.403 -3.433 1.00 95.06 531 SER A CA 1
ATOM 4340 C C . SER A 1 531 ? 5.219 6.773 -4.861 1.00 95.06 531 SER A C 1
ATOM 4342 O O . SER A 1 531 ? 4.294 7.566 -5.060 1.00 95.06 531 SER A O 1
ATOM 4344 N N . ALA A 1 532 ? 5.798 6.110 -5.867 1.00 94.81 532 ALA A N 1
ATOM 4345 C CA . ALA A 1 532 ? 5.454 6.323 -7.272 1.00 94.81 532 ALA A CA 1
ATOM 4346 C C . ALA A 1 532 ? 4.008 5.910 -7.592 1.00 94.81 532 ALA A C 1
ATOM 4348 O O . ALA A 1 532 ? 3.360 6.523 -8.447 1.00 94.81 532 ALA A O 1
ATOM 4349 N N . LEU A 1 533 ? 3.465 4.913 -6.881 1.00 91.81 533 LEU A N 1
ATOM 4350 C CA . LEU A 1 533 ? 2.043 4.575 -6.958 1.00 91.81 533 LEU A CA 1
ATOM 4351 C C . LEU A 1 533 ? 1.159 5.727 -6.470 1.00 91.81 533 LEU A C 1
ATOM 4353 O O . LEU A 1 533 ? 0.152 6.013 -7.115 1.00 91.81 533 LEU A O 1
ATOM 4357 N N . GLU A 1 534 ? 1.538 6.440 -5.409 1.00 88.56 534 GLU A N 1
ATOM 4358 C CA . GLU A 1 534 ? 0.805 7.631 -4.946 1.00 88.56 534 GLU A CA 1
ATOM 4359 C C . GLU A 1 534 ? 1.018 8.853 -5.862 1.00 88.56 534 GLU A C 1
ATOM 4361 O O . GLU A 1 534 ? 0.195 9.764 -5.896 1.00 88.56 534 GLU A O 1
ATOM 4366 N N . GLY A 1 535 ? 2.050 8.820 -6.711 1.00 89.50 535 GLY A N 1
ATOM 4367 C CA . GLY A 1 535 ? 2.352 9.851 -7.708 1.00 89.50 535 GLY A CA 1
ATOM 4368 C C . GLY A 1 535 ? 3.618 10.655 -7.422 1.00 89.50 535 GLY A C 1
ATOM 4369 O O . GLY A 1 535 ? 3.888 11.599 -8.159 1.00 89.50 535 GLY A O 1
ATOM 4370 N N . VAL A 1 536 ? 4.391 10.274 -6.402 1.00 92.62 536 VAL A N 1
ATOM 4371 C CA . VAL A 1 536 ? 5.676 10.890 -6.053 1.00 92.62 536 VAL A CA 1
ATOM 4372 C C . VAL A 1 536 ? 6.802 9.969 -6.506 1.00 92.62 536 VAL A C 1
ATOM 4374 O O . VAL A 1 536 ? 6.909 8.841 -6.037 1.00 92.62 536 VAL A O 1
ATOM 4377 N N . VAL A 1 537 ? 7.631 10.423 -7.443 1.00 94.25 537 VAL A N 1
ATOM 4378 C CA . VAL A 1 537 ? 8.739 9.624 -7.981 1.00 94.25 537 VAL A CA 1
ATOM 4379 C C . VAL A 1 537 ? 10.045 10.196 -7.457 1.00 94.25 537 VAL A C 1
ATOM 4381 O O . VAL A 1 537 ? 10.435 11.283 -7.868 1.00 94.25 537 VAL A O 1
ATOM 4384 N N . TYR A 1 538 ? 10.700 9.453 -6.568 1.00 95.12 538 TYR A N 1
ATOM 4385 C CA . TYR A 1 538 ? 12.020 9.812 -6.060 1.00 95.12 538 TYR A CA 1
ATOM 4386 C C . TYR A 1 538 ? 13.116 9.361 -7.023 1.00 95.12 538 TYR A C 1
ATOM 4388 O O . TYR A 1 538 ? 13.031 8.293 -7.636 1.00 95.12 538 TYR A O 1
ATOM 4396 N N . THR A 1 539 ? 14.173 10.151 -7.141 1.00 94.38 539 THR A N 1
ATOM 4397 C CA . THR A 1 539 ? 15.374 9.756 -7.870 1.00 94.38 539 THR A CA 1
ATOM 4398 C C . THR A 1 539 ? 16.229 8.809 -7.029 1.00 94.38 539 THR A C 1
ATOM 4400 O O . THR A 1 539 ? 16.129 8.750 -5.802 1.00 94.38 539 THR A O 1
ATOM 4403 N N . PHE A 1 540 ? 17.116 8.063 -7.691 1.00 93.38 540 PHE A N 1
ATOM 4404 C CA . PHE A 1 540 ? 18.058 7.191 -6.989 1.00 93.38 540 PHE A CA 1
ATOM 4405 C C . PHE A 1 540 ? 18.965 7.974 -6.027 1.00 93.38 540 PHE A C 1
ATOM 4407 O O . PHE A 1 540 ? 19.233 7.494 -4.932 1.00 93.38 540 PHE A O 1
ATOM 4414 N N . GLN A 1 541 ? 19.385 9.187 -6.403 1.00 91.50 541 GLN A N 1
ATOM 4415 C CA . GLN A 1 541 ? 20.225 10.035 -5.555 1.00 91.50 541 GLN A CA 1
ATOM 4416 C C . GLN A 1 541 ? 19.482 10.478 -4.292 1.00 91.50 541 GLN A C 1
ATOM 4418 O O . GLN A 1 541 ? 20.035 10.365 -3.207 1.00 91.50 541 GLN A O 1
ATOM 4423 N N . GLU A 1 542 ? 18.217 10.893 -4.410 1.00 93.69 542 GLU A N 1
ATOM 4424 C CA . GLU A 1 542 ? 17.392 11.278 -3.254 1.00 93.69 542 GLU A CA 1
ATOM 4425 C C . GLU A 1 542 ? 17.231 10.112 -2.269 1.00 93.69 542 GLU A C 1
ATOM 4427 O O . GLU A 1 542 ? 17.432 10.275 -1.067 1.00 93.69 542 GLU A O 1
ATOM 4432 N N . LEU A 1 543 ? 16.934 8.910 -2.780 1.00 94.88 543 LEU A N 1
ATOM 4433 C CA . LEU A 1 543 ? 16.819 7.693 -1.970 1.00 94.88 543 LEU A CA 1
ATOM 4434 C C . LEU A 1 543 ? 18.142 7.331 -1.294 1.00 94.88 543 LEU A C 1
ATOM 4436 O O . LEU A 1 543 ? 18.154 7.016 -0.106 1.00 94.88 543 LEU A O 1
ATOM 4440 N N . GLN A 1 544 ? 19.248 7.391 -2.037 1.00 92.81 544 GLN A N 1
ATOM 4441 C CA . GLN A 1 544 ? 20.577 7.091 -1.518 1.00 92.81 544 GLN A CA 1
ATOM 4442 C C . GLN A 1 544 ? 20.980 8.071 -0.420 1.00 92.81 544 GLN A C 1
ATOM 4444 O O . GLN A 1 544 ? 21.328 7.643 0.674 1.00 92.81 544 GLN A O 1
ATOM 4449 N N . THR A 1 545 ? 20.841 9.373 -0.661 1.00 92.50 545 THR A N 1
ATOM 4450 C CA . THR A 1 545 ? 21.149 10.413 0.326 1.00 92.50 545 THR A CA 1
ATOM 4451 C C . THR A 1 545 ? 20.274 10.312 1.577 1.00 92.50 545 THR A C 1
ATOM 4453 O O . THR A 1 545 ? 20.743 10.571 2.684 1.00 92.50 545 THR A O 1
ATOM 4456 N N . ALA A 1 546 ? 19.003 9.937 1.432 1.00 93.25 546 ALA A N 1
ATOM 4457 C CA . ALA A 1 546 ? 18.092 9.825 2.563 1.00 93.25 546 ALA A CA 1
ATOM 4458 C C . ALA A 1 546 ? 18.387 8.617 3.465 1.00 93.25 546 ALA A C 1
ATOM 4460 O O . ALA A 1 546 ? 18.187 8.721 4.678 1.00 93.25 546 ALA A O 1
ATOM 4461 N N . ILE A 1 547 ? 18.807 7.491 2.878 1.00 91.88 547 ILE A N 1
ATOM 4462 C CA . ILE A 1 547 ? 18.984 6.202 3.565 1.00 91.88 547 ILE A CA 1
ATOM 4463 C C . ILE A 1 547 ? 20.409 6.010 4.090 1.00 91.88 547 ILE A C 1
ATOM 4465 O O . ILE A 1 547 ? 20.581 5.282 5.069 1.00 91.88 547 ILE A O 1
ATOM 4469 N N . ASP A 1 548 ? 21.402 6.663 3.480 1.00 89.12 548 ASP A N 1
ATOM 4470 C CA . ASP A 1 548 ? 22.801 6.561 3.889 1.00 89.12 548 ASP A CA 1
ATOM 4471 C C . ASP A 1 548 ? 22.977 6.954 5.374 1.00 89.12 548 ASP A C 1
ATOM 4473 O O . ASP A 1 548 ? 22.716 8.106 5.744 1.00 89.12 548 ASP A O 1
ATOM 4477 N N . PRO A 1 549 ? 23.444 6.029 6.240 1.00 83.94 549 PRO A N 1
ATOM 4478 C CA . PRO A 1 549 ? 23.644 6.298 7.663 1.00 83.94 549 PRO A CA 1
ATOM 4479 C C . PRO A 1 549 ? 24.671 7.397 7.955 1.00 83.94 549 PRO A C 1
ATOM 4481 O O . PRO A 1 549 ? 24.658 7.963 9.046 1.00 83.94 549 PRO A O 1
ATOM 4484 N N . SER A 1 550 ? 25.579 7.685 7.016 1.00 85.50 550 SER A N 1
ATOM 4485 C CA . SER A 1 550 ? 26.603 8.722 7.178 1.00 85.50 550 SER A CA 1
ATOM 4486 C C . SER A 1 550 ? 26.049 10.141 7.018 1.00 85.50 550 SER A C 1
ATOM 4488 O O . SER A 1 550 ? 26.650 11.101 7.504 1.00 85.50 550 SER A O 1
ATOM 4490 N N . ILE A 1 551 ? 24.884 10.288 6.382 1.00 84.25 551 ILE A N 1
ATOM 4491 C CA . ILE A 1 551 ? 24.287 11.582 6.057 1.00 84.25 551 ILE A CA 1
ATOM 4492 C C . ILE A 1 551 ? 23.147 11.859 7.036 1.00 84.25 551 ILE A C 1
ATOM 4494 O O . ILE A 1 551 ? 21.977 11.662 6.733 1.00 84.25 551 ILE A O 1
ATOM 4498 N N . THR A 1 552 ? 23.452 12.355 8.235 1.00 77.69 552 THR A N 1
ATOM 4499 C CA . THR A 1 552 ? 22.399 12.687 9.216 1.00 77.69 552 THR A CA 1
ATOM 4500 C C . THR A 1 552 ? 21.646 13.962 8.833 1.00 77.69 552 THR A C 1
ATOM 4502 O O . THR A 1 552 ? 20.417 14.005 8.904 1.00 77.69 552 THR A O 1
ATOM 4505 N N . ILE A 1 553 ? 22.366 14.988 8.376 1.00 80.12 553 ILE A N 1
ATOM 4506 C CA . ILE A 1 553 ? 21.805 16.278 7.965 1.00 80.12 553 ILE A CA 1
ATOM 4507 C C . ILE A 1 553 ? 22.065 16.442 6.473 1.00 80.12 553 ILE A C 1
ATOM 4509 O O . ILE A 1 553 ? 23.209 16.388 6.027 1.00 80.12 553 ILE A O 1
ATOM 4513 N N . VAL A 1 554 ? 20.993 16.625 5.706 1.00 85.06 554 VAL A N 1
ATOM 4514 C CA . VAL A 1 554 ? 21.099 16.891 4.272 1.00 85.06 554 VAL A CA 1
ATOM 4515 C C . VAL A 1 554 ? 21.550 18.345 4.105 1.00 85.06 554 VAL A C 1
ATOM 4517 O O . VAL A 1 554 ? 20.863 19.236 4.603 1.00 85.06 554 VAL A O 1
ATOM 4520 N N . PRO A 1 555 ? 22.694 18.612 3.450 1.00 76.56 555 PRO A N 1
ATOM 4521 C CA . PRO A 1 555 ? 23.234 19.968 3.346 1.00 76.56 555 PRO A CA 1
ATOM 4522 C C . PRO A 1 555 ? 22.376 20.876 2.454 1.00 76.56 555 PRO A C 1
ATOM 4524 O O . PRO A 1 555 ? 22.349 22.088 2.648 1.00 76.56 555 PRO A O 1
ATOM 4527 N N . ASP A 1 556 ? 21.664 20.295 1.486 1.00 85.81 556 ASP A N 1
ATOM 4528 C CA . ASP A 1 556 ? 20.719 21.014 0.641 1.00 85.81 556 ASP A CA 1
ATOM 4529 C C . ASP A 1 556 ? 19.345 21.105 1.322 1.00 85.81 556 ASP A C 1
ATOM 4531 O O . ASP A 1 556 ? 18.605 20.122 1.425 1.00 85.81 556 ASP A O 1
ATOM 4535 N N . SER A 1 557 ? 18.990 22.315 1.756 1.00 85.94 557 SER A N 1
ATOM 4536 C CA . SER A 1 557 ? 17.706 22.611 2.397 1.00 85.94 557 SER A CA 1
ATOM 4537 C C . SER A 1 557 ? 16.500 22.290 1.504 1.00 85.94 557 SER A C 1
ATOM 4539 O O . SER A 1 557 ? 15.433 21.972 2.027 1.00 85.94 557 SER A O 1
ATOM 4541 N N . SER A 1 558 ? 16.650 22.322 0.174 1.00 87.81 558 SER A N 1
ATOM 4542 C CA . SER A 1 558 ? 15.562 21.982 -0.752 1.00 87.81 558 SER A CA 1
ATOM 4543 C C . SER A 1 558 ? 15.274 20.478 -0.807 1.00 87.81 558 SER A C 1
ATOM 4545 O O . SER A 1 558 ? 14.129 20.072 -1.006 1.00 87.81 558 SER A O 1
ATOM 4547 N N . LEU A 1 559 ? 16.297 19.655 -0.564 1.00 89.12 559 LEU A N 1
ATOM 4548 C CA . LEU A 1 559 ? 16.215 18.198 -0.558 1.00 89.12 559 LEU A CA 1
ATOM 4549 C C . LEU A 1 559 ? 15.780 17.642 0.809 1.00 89.12 559 LEU A C 1
ATOM 4551 O O . LEU A 1 559 ? 15.281 16.520 0.905 1.00 89.12 559 LEU A O 1
ATOM 4555 N N . GLN A 1 560 ? 15.931 18.433 1.873 1.00 89.06 560 GLN A N 1
ATOM 4556 C CA . GLN A 1 560 ? 15.622 18.019 3.238 1.00 89.06 560 GLN A CA 1
ATOM 4557 C C . GLN A 1 560 ? 14.184 17.479 3.419 1.00 89.06 560 GLN A C 1
ATOM 4559 O O . GLN A 1 560 ? 14.066 16.377 3.958 1.00 89.06 560 GLN A O 1
ATOM 4564 N N . PRO A 1 561 ? 13.103 18.132 2.935 1.00 91.44 561 PRO A N 1
ATOM 4565 C CA . PRO A 1 561 ? 11.743 17.606 3.097 1.00 91.44 561 PRO A CA 1
ATOM 4566 C C . PRO A 1 561 ? 11.545 16.243 2.421 1.00 91.44 561 PRO A C 1
ATOM 4568 O O . PRO A 1 561 ? 10.948 15.339 2.999 1.00 91.44 561 PRO A O 1
ATOM 4571 N N . VAL A 1 562 ? 12.105 16.069 1.219 1.00 93.25 562 VAL A N 1
ATOM 4572 C CA . VAL A 1 562 ? 12.028 14.815 0.453 1.00 93.25 562 VAL A CA 1
ATOM 4573 C C . VAL A 1 562 ? 12.770 13.692 1.180 1.00 93.25 562 VAL A C 1
ATOM 4575 O O . VAL A 1 562 ? 12.245 12.590 1.340 1.00 93.25 562 VAL A O 1
ATOM 4578 N N . CYS A 1 563 ? 13.974 13.972 1.683 1.00 93.75 563 CYS A N 1
ATOM 4579 C CA . CYS A 1 563 ? 14.738 13.008 2.469 1.00 93.75 563 CYS A CA 1
ATOM 4580 C C . CYS A 1 563 ? 14.040 12.642 3.784 1.00 93.75 563 CYS A C 1
ATOM 4582 O O . CYS A 1 563 ? 14.072 11.480 4.187 1.00 93.75 563 CYS A O 1
ATOM 4584 N N . GLU A 1 564 ? 13.387 13.597 4.449 1.00 92.94 564 GLU A N 1
ATOM 4585 C CA . GLU A 1 564 ? 12.591 13.329 5.648 1.00 92.94 564 GLU A CA 1
ATOM 4586 C C . GLU A 1 564 ? 11.396 12.413 5.346 1.00 92.94 564 GLU A C 1
ATOM 4588 O O . GLU A 1 564 ? 11.169 11.460 6.092 1.00 92.94 564 GLU A O 1
ATOM 4593 N N . GLU A 1 565 ? 10.679 12.622 4.237 1.00 94.38 565 GLU A N 1
ATOM 4594 C CA . GLU A 1 565 ? 9.605 11.719 3.794 1.00 94.38 565 GLU A CA 1
ATOM 4595 C C . GLU A 1 565 ? 10.117 10.294 3.531 1.00 94.38 565 GLU A C 1
ATOM 4597 O O . GLU A 1 565 ? 9.526 9.318 4.004 1.00 94.38 565 GLU A O 1
ATOM 4602 N N . ILE A 1 566 ? 11.244 10.162 2.823 1.00 96.31 566 ILE A N 1
ATOM 4603 C CA . ILE A 1 566 ? 11.877 8.865 2.544 1.00 96.31 566 ILE A CA 1
ATOM 4604 C C . ILE A 1 566 ? 12.282 8.171 3.851 1.00 96.31 566 ILE A C 1
ATOM 4606 O O . ILE A 1 566 ? 12.012 6.980 4.027 1.00 96.31 566 ILE A O 1
ATOM 4610 N N . ARG A 1 567 ? 12.875 8.907 4.801 1.00 95.69 567 ARG A N 1
ATOM 4611 C CA . ARG A 1 567 ? 13.266 8.379 6.119 1.00 95.69 567 ARG A CA 1
ATOM 4612 C C . ARG A 1 567 ? 12.067 7.922 6.937 1.00 95.69 567 ARG A C 1
ATOM 4614 O O . ARG A 1 567 ? 12.127 6.843 7.517 1.00 95.69 567 ARG A O 1
ATOM 4621 N N . ARG A 1 568 ? 10.970 8.684 6.953 1.00 95.94 568 ARG A N 1
ATOM 4622 C CA . ARG A 1 568 ? 9.716 8.276 7.615 1.00 95.94 568 ARG A CA 1
ATOM 4623 C C . ARG A 1 568 ? 9.146 7.003 6.994 1.00 95.94 568 ARG A C 1
ATOM 4625 O O . ARG A 1 568 ? 8.697 6.109 7.707 1.00 95.94 568 ARG A O 1
ATOM 4632 N N . HIS A 1 569 ? 9.214 6.872 5.670 1.00 97.25 569 HIS A N 1
ATOM 4633 C CA . HIS A 1 569 ? 8.787 5.651 4.993 1.00 97.25 569 HIS A CA 1
ATOM 4634 C C . HIS A 1 569 ? 9.684 4.456 5.348 1.00 97.25 569 HIS A C 1
ATOM 4636 O O . HIS A 1 569 ? 9.169 3.385 5.666 1.00 97.25 569 HIS A O 1
ATOM 4642 N N . LYS A 1 570 ? 11.009 4.643 5.389 1.00 96.94 570 LYS A N 1
ATOM 4643 C CA . LYS A 1 570 ? 11.944 3.617 5.872 1.00 96.94 570 LYS A CA 1
ATOM 4644 C C . LYS A 1 570 ? 11.633 3.207 7.315 1.00 96.94 570 LYS A C 1
ATOM 4646 O O . LYS A 1 570 ? 11.480 2.022 7.579 1.00 96.94 570 LYS A O 1
ATOM 4651 N N . GLN A 1 571 ? 11.417 4.170 8.213 1.00 97.06 571 GLN A N 1
ATOM 4652 C CA . GLN A 1 571 ? 11.008 3.905 9.597 1.00 97.06 571 GLN A CA 1
ATOM 4653 C C . GLN A 1 571 ? 9.695 3.113 9.672 1.00 97.06 571 GLN A C 1
ATOM 4655 O O . GLN A 1 571 ? 9.541 2.248 10.531 1.00 97.06 571 GLN A O 1
ATOM 4660 N N . ALA A 1 572 ? 8.743 3.372 8.771 1.00 97.88 572 ALA A N 1
ATOM 4661 C CA . ALA A 1 572 ? 7.502 2.605 8.702 1.00 97.88 572 ALA A CA 1
ATOM 4662 C C . ALA A 1 572 ? 7.735 1.160 8.223 1.00 97.88 572 ALA A C 1
ATOM 4664 O O . ALA A 1 572 ? 7.064 0.247 8.705 1.00 97.88 572 ALA A O 1
ATOM 4665 N N . ILE A 1 573 ? 8.690 0.934 7.315 1.00 97.69 573 ILE A N 1
ATOM 4666 C CA . ILE A 1 573 ? 9.123 -0.409 6.898 1.00 97.69 573 ILE A CA 1
ATOM 4667 C C . ILE A 1 573 ? 9.818 -1.135 8.060 1.00 97.69 573 ILE A C 1
ATOM 4669 O O . ILE A 1 573 ? 9.470 -2.280 8.348 1.00 97.69 573 ILE A O 1
ATOM 4673 N N . ASP A 1 574 ? 10.724 -0.466 8.775 1.00 97.19 574 ASP A N 1
ATOM 4674 C CA . ASP A 1 574 ? 11.403 -1.018 9.955 1.00 97.19 574 ASP A CA 1
ATOM 4675 C C . ASP A 1 574 ? 10.396 -1.408 11.045 1.00 97.19 574 ASP A C 1
ATOM 4677 O O . ASP A 1 574 ? 10.445 -2.511 11.592 1.00 97.19 574 ASP A O 1
ATOM 4681 N N . LEU A 1 575 ? 9.401 -0.551 11.285 1.00 97.19 575 LEU A N 1
ATOM 4682 C CA . LEU A 1 575 ? 8.290 -0.836 12.187 1.00 97.19 575 LEU A CA 1
ATOM 4683 C C . LEU A 1 575 ? 7.491 -2.072 11.744 1.00 97.19 575 LEU A C 1
ATOM 4685 O O . LEU A 1 575 ? 7.074 -2.881 12.574 1.00 97.19 575 LEU A O 1
ATOM 4689 N N . VAL A 1 576 ? 7.254 -2.233 10.439 1.00 97.25 576 VAL A N 1
ATOM 4690 C CA . VAL A 1 576 ? 6.577 -3.415 9.890 1.00 97.25 576 VAL A CA 1
ATOM 4691 C C . VAL A 1 576 ? 7.409 -4.681 10.118 1.00 97.25 576 VAL A C 1
ATOM 4693 O O . VAL A 1 576 ? 6.829 -5.701 10.503 1.00 97.25 576 VAL A O 1
ATOM 4696 N N . TYR A 1 577 ? 8.734 -4.627 9.953 1.00 96.31 577 TYR A N 1
ATOM 4697 C CA . TYR A 1 577 ? 9.622 -5.741 10.298 1.00 96.31 577 TYR A CA 1
ATOM 4698 C C . TYR A 1 577 ? 9.549 -6.082 11.794 1.00 96.31 577 TYR A C 1
ATOM 4700 O O . TYR A 1 577 ? 9.289 -7.237 12.134 1.00 96.31 577 TYR A O 1
ATOM 4708 N N . GLU A 1 578 ? 9.653 -5.091 12.684 1.00 96.44 578 GLU A N 1
ATOM 4709 C CA . GLU A 1 578 ? 9.560 -5.286 14.142 1.00 96.44 578 GLU A CA 1
ATOM 4710 C C . GLU A 1 578 ? 8.211 -5.917 14.549 1.00 96.44 578 GLU A C 1
ATOM 4712 O O . GLU A 1 578 ? 8.128 -6.873 15.328 1.00 96.44 578 GLU A O 1
ATOM 4717 N N . MET A 1 579 ? 7.105 -5.428 13.980 1.00 95.12 579 MET A N 1
ATOM 4718 C CA . MET A 1 579 ? 5.773 -5.990 14.226 1.00 95.12 579 MET A CA 1
ATOM 4719 C C . MET A 1 579 ? 5.623 -7.422 13.687 1.00 95.12 579 MET A C 1
ATOM 4721 O O . MET A 1 579 ? 4.800 -8.203 14.201 1.00 95.12 579 MET A O 1
ATOM 4725 N N . ALA A 1 580 ? 6.379 -7.776 12.646 1.00 95.31 580 ALA A N 1
ATOM 4726 C CA . ALA A 1 580 ? 6.335 -9.094 12.035 1.00 95.31 580 ALA A CA 1
ATOM 4727 C C . ALA A 1 580 ? 7.030 -10.168 12.885 1.00 95.31 580 ALA A C 1
ATOM 4729 O O . ALA A 1 580 ? 6.529 -11.296 12.934 1.00 95.31 580 ALA A O 1
ATOM 4730 N N . GLU A 1 581 ? 8.085 -9.817 13.629 1.00 93.94 581 GLU A N 1
ATOM 4731 C CA . GLU A 1 581 ? 8.806 -10.733 14.532 1.00 93.94 581 GLU A CA 1
ATOM 4732 C C . GLU A 1 581 ? 7.865 -11.424 15.528 1.00 93.94 581 GLU A C 1
ATOM 4734 O O . GLU A 1 581 ? 7.963 -12.624 15.803 1.00 93.94 581 GLU A O 1
ATOM 4739 N N . LYS A 1 582 ? 6.860 -10.689 16.016 1.00 92.38 582 LYS A N 1
ATOM 4740 C CA . LYS A 1 582 ? 5.838 -11.187 16.947 1.00 92.38 582 LYS A CA 1
ATOM 4741 C C . LYS A 1 582 ? 4.782 -12.035 16.223 1.00 92.38 582 LYS A C 1
ATOM 4743 O O . LYS A 1 582 ? 3.597 -11.694 16.249 1.00 92.38 582 LYS A O 1
ATOM 4748 N N . LYS A 1 583 ? 5.167 -13.145 15.577 1.00 86.56 583 LYS A N 1
ATOM 4749 C CA . LYS A 1 583 ? 4.325 -13.957 14.657 1.00 86.56 583 LYS A CA 1
ATOM 4750 C C . LYS A 1 583 ? 2.931 -14.315 15.194 1.00 86.56 583 LYS A C 1
ATOM 4752 O O . LYS A 1 583 ? 1.958 -14.282 14.448 1.00 86.56 583 LYS A O 1
ATOM 4757 N N . ARG A 1 584 ? 2.813 -14.622 16.493 1.00 85.19 584 ARG A N 1
ATOM 4758 C CA . ARG A 1 584 ? 1.545 -15.025 17.139 1.00 85.19 584 ARG A CA 1
ATOM 4759 C C . ARG A 1 584 ? 0.672 -13.859 17.616 1.00 85.19 584 ARG A C 1
ATOM 4761 O O . ARG A 1 584 ? -0.488 -14.084 17.952 1.00 85.19 584 ARG A O 1
ATOM 4768 N N . ALA A 1 585 ? 1.208 -12.639 17.671 1.00 89.75 585 ALA A N 1
ATOM 4769 C CA . ALA A 1 585 ? 0.459 -11.483 18.149 1.00 89.75 585 ALA A CA 1
ATOM 4770 C C . ALA A 1 585 ? -0.626 -11.074 17.131 1.00 89.75 585 ALA A C 1
ATOM 4772 O O . ALA A 1 585 ? -0.318 -10.971 15.936 1.00 89.75 585 ALA A O 1
ATOM 4773 N N . PRO A 1 586 ? -1.873 -10.820 17.578 1.00 91.88 586 PRO A N 1
ATOM 4774 C CA . PRO A 1 586 ? -2.955 -10.403 16.696 1.00 91.88 586 PRO A CA 1
ATOM 4775 C C . PRO A 1 586 ? -2.674 -9.024 16.099 1.00 91.88 586 PRO A C 1
ATOM 4777 O O . PRO A 1 586 ? -2.059 -8.162 16.731 1.00 91.88 586 PRO A O 1
ATOM 4780 N N . ILE A 1 587 ? -3.159 -8.792 14.881 1.00 94.25 587 ILE A N 1
ATOM 4781 C CA . ILE A 1 587 ? -3.074 -7.470 14.262 1.00 94.25 587 ILE A CA 1
ATOM 4782 C C . ILE A 1 587 ? -4.193 -6.612 14.847 1.00 94.25 587 ILE A C 1
ATOM 4784 O O . ILE A 1 587 ? -5.359 -6.984 14.771 1.00 94.25 587 ILE A O 1
ATOM 4788 N N . THR A 1 588 ? -3.853 -5.472 15.442 1.00 95.38 588 THR A N 1
ATOM 4789 C CA . THR A 1 588 ? -4.811 -4.567 16.084 1.00 95.38 588 THR A CA 1
ATOM 4790 C C . THR A 1 588 ? -4.990 -3.286 15.274 1.00 95.38 588 THR A C 1
ATOM 4792 O O . THR A 1 588 ? -4.190 -2.960 14.394 1.00 95.38 588 THR A O 1
ATOM 4795 N N . LEU A 1 589 ? -6.033 -2.520 15.606 1.00 95.19 589 LEU A N 1
ATOM 4796 C CA . LEU A 1 589 ? -6.243 -1.186 15.042 1.00 95.19 589 LEU A CA 1
ATOM 4797 C C . LEU A 1 589 ? -5.041 -0.258 15.290 1.00 95.19 589 LEU A C 1
ATOM 4799 O O . LEU A 1 589 ? -4.708 0.569 14.443 1.00 95.19 589 LEU A O 1
ATOM 4803 N N . ASP A 1 590 ? -4.376 -0.418 16.431 1.00 94.50 590 ASP A N 1
ATOM 4804 C CA . ASP A 1 590 ? -3.227 0.397 16.805 1.00 94.50 590 ASP A CA 1
ATOM 4805 C C . ASP A 1 590 ? -2.021 0.155 15.898 1.00 94.50 590 ASP A C 1
ATOM 4807 O O . ASP A 1 590 ? -1.224 1.067 15.723 1.00 94.50 590 ASP A O 1
ATOM 4811 N N . HIS A 1 591 ? -1.872 -1.033 15.302 1.00 95.25 591 HIS A N 1
ATOM 4812 C CA . HIS A 1 591 ? -0.818 -1.263 14.309 1.00 95.25 591 HIS A CA 1
ATOM 4813 C C . HIS A 1 591 ? -1.053 -0.413 13.056 1.00 95.25 591 HIS A C 1
ATOM 4815 O O . HIS A 1 591 ? -0.141 0.274 12.612 1.00 95.25 591 HIS A O 1
ATOM 4821 N N . ILE A 1 592 ? -2.290 -0.370 12.544 1.00 96.56 592 ILE A N 1
ATOM 4822 C CA . ILE A 1 592 ? -2.653 0.458 11.379 1.00 96.56 592 ILE A CA 1
ATOM 4823 C C . ILE A 1 592 ? -2.406 1.942 11.675 1.00 96.56 592 ILE A C 1
ATOM 4825 O O . ILE A 1 592 ? -1.837 2.659 10.856 1.00 96.56 592 ILE A O 1
ATOM 4829 N N . LYS A 1 593 ? -2.814 2.401 12.863 1.00 96.25 593 LYS A N 1
ATOM 4830 C CA . LYS A 1 593 ? -2.595 3.784 13.297 1.00 96.25 593 LYS A CA 1
ATOM 4831 C C . LYS A 1 593 ? -1.116 4.111 13.492 1.00 96.25 593 LYS A C 1
ATOM 4833 O O . LYS A 1 593 ? -0.706 5.185 13.084 1.00 96.25 593 LYS A O 1
ATOM 4838 N N . ARG A 1 594 ? -0.323 3.209 14.082 1.00 96.12 594 ARG A N 1
ATOM 4839 C CA . ARG A 1 594 ? 1.129 3.393 14.240 1.00 96.12 594 ARG A CA 1
ATOM 4840 C C . ARG A 1 594 ? 1.821 3.529 12.892 1.00 96.12 594 ARG A C 1
ATOM 4842 O O . ARG A 1 594 ? 2.549 4.489 12.719 1.00 96.12 594 ARG A O 1
ATOM 4849 N N . ILE A 1 595 ? 1.522 2.644 11.938 1.00 97.12 595 ILE A N 1
ATOM 4850 C CA . ILE A 1 595 ? 2.068 2.733 10.575 1.00 97.12 595 ILE A CA 1
ATOM 4851 C C . ILE A 1 595 ? 1.761 4.107 9.962 1.00 97.12 595 ILE A C 1
ATOM 4853 O O . ILE A 1 595 ? 2.656 4.754 9.430 1.00 97.12 595 ILE A O 1
ATOM 4857 N N . TYR A 1 596 ? 0.515 4.580 10.075 1.00 97.25 596 TYR A N 1
ATOM 4858 C CA . TYR A 1 596 ? 0.143 5.907 9.581 1.00 97.25 596 TYR A CA 1
ATOM 4859 C C . TYR A 1 596 ? 0.888 7.042 10.300 1.00 97.25 596 TYR A C 1
ATOM 4861 O O . TYR A 1 596 ? 1.392 7.941 9.642 1.00 97.25 596 TYR A O 1
ATOM 4869 N N . LEU A 1 597 ? 0.994 6.993 11.629 1.00 96.38 597 LEU A N 1
ATOM 4870 C CA . LEU A 1 597 ? 1.676 8.022 12.421 1.00 96.38 597 LEU A CA 1
ATOM 4871 C C . LEU A 1 597 ? 3.194 8.041 12.214 1.00 96.38 597 LEU A C 1
ATOM 4873 O O . LEU A 1 597 ? 3.807 9.086 12.372 1.00 96.38 597 LEU A O 1
ATOM 4877 N N . THR A 1 598 ? 3.810 6.921 11.836 1.00 96.62 598 THR A N 1
ATOM 4878 C CA . THR A 1 598 ? 5.225 6.909 11.439 1.00 96.62 598 THR A CA 1
ATOM 4879 C C . THR A 1 598 ? 5.438 7.647 10.117 1.00 96.62 598 THR A C 1
ATOM 4881 O O . THR A 1 598 ? 6.433 8.347 9.965 1.00 96.62 598 THR A O 1
ATOM 4884 N N . LEU A 1 599 ? 4.486 7.548 9.182 1.00 95.69 599 LEU A N 1
ATOM 4885 C CA . LEU A 1 599 ? 4.502 8.329 7.939 1.00 95.69 599 LEU A CA 1
ATOM 4886 C C . LEU A 1 599 ? 4.164 9.812 8.193 1.00 95.69 599 LEU A C 1
ATOM 4888 O O . LEU A 1 599 ? 4.799 10.696 7.621 1.00 95.69 599 LEU A O 1
ATOM 4892 N N . HIS A 1 600 ? 3.204 10.069 9.086 1.00 94.50 600 HIS A N 1
ATOM 4893 C CA . HIS A 1 600 ? 2.640 11.388 9.392 1.00 94.50 600 HIS A CA 1
ATOM 4894 C C . HIS A 1 600 ? 2.669 11.707 10.901 1.00 94.50 600 HIS A C 1
ATOM 4896 O O . HIS A 1 600 ? 1.615 11.739 11.548 1.00 94.50 600 HIS A O 1
ATOM 4902 N N . PRO A 1 601 ? 3.852 11.942 11.498 1.00 92.19 601 PRO A N 1
ATOM 4903 C CA . PRO A 1 601 ? 3.984 12.283 12.917 1.00 92.19 601 PRO A CA 1
ATOM 4904 C C . PRO A 1 601 ? 3.269 13.589 13.299 1.00 92.19 601 PRO A C 1
ATOM 4906 O O . PRO 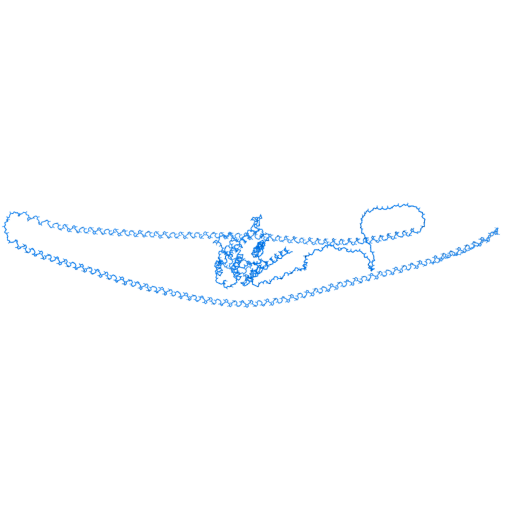A 1 601 ? 2.852 13.755 14.444 1.00 92.19 601 PRO A O 1
ATOM 4909 N N . GLU A 1 602 ? 3.065 14.506 12.351 1.00 89.88 602 GLU A N 1
ATOM 4910 C CA . GLU A 1 602 ? 2.339 15.764 12.560 1.00 89.88 602 GLU A CA 1
ATOM 4911 C C . GLU A 1 602 ? 0.845 15.584 12.897 1.00 89.88 602 GLU A C 1
ATOM 4913 O O . GLU A 1 602 ? 0.219 16.492 13.445 1.00 89.88 602 GLU A O 1
ATOM 4918 N N . GLU A 1 603 ? 0.266 14.411 12.619 1.00 87.88 603 GLU A N 1
ATOM 4919 C CA . GLU A 1 603 ? -1.138 14.084 12.920 1.00 87.88 603 GLU A CA 1
ATOM 4920 C C . GLU A 1 603 ? -1.373 13.732 14.409 1.00 87.88 603 GLU A C 1
ATOM 4922 O O . GLU A 1 603 ? -2.518 13.549 14.851 1.00 87.88 603 GLU A O 1
ATOM 4927 N N . GLY A 1 604 ? -0.298 13.676 15.207 1.00 88.06 604 GLY A N 1
ATOM 4928 C CA . GLY A 1 604 ? -0.316 13.524 16.662 1.00 88.06 604 GLY A CA 1
ATOM 4929 C C . GLY A 1 604 ? -0.125 12.083 17.145 1.00 88.06 604 GLY A C 1
ATOM 4930 O O . GLY A 1 604 ? 0.689 11.332 16.623 1.00 88.06 604 GLY A O 1
ATOM 4931 N N . ASP A 1 605 ? -0.885 11.686 18.166 1.00 90.56 605 ASP A N 1
ATOM 4932 C CA . ASP A 1 605 ? -0.759 10.393 18.841 1.00 90.56 605 ASP A CA 1
ATOM 4933 C C . ASP A 1 605 ? -1.818 9.368 18.404 1.00 90.56 605 ASP A C 1
ATOM 4935 O O . ASP A 1 605 ? -2.881 9.677 17.861 1.00 90.56 605 ASP A O 1
ATOM 4939 N N . LEU A 1 606 ? -1.603 8.106 18.787 1.00 87.62 606 LEU A N 1
ATOM 4940 C CA . LEU A 1 606 ? -2.526 6.974 18.593 1.00 87.62 606 LEU A CA 1
ATOM 4941 C C . LEU A 1 606 ? -3.994 7.262 18.966 1.00 87.62 606 LEU A C 1
ATOM 4943 O O . LEU A 1 606 ? -4.931 6.758 18.325 1.00 87.62 606 LEU A O 1
ATOM 4947 N N . LYS A 1 607 ? -4.200 8.057 20.022 1.00 85.94 607 LYS A N 1
ATOM 4948 C CA . LYS A 1 607 ? -5.528 8.435 20.525 1.00 85.94 607 LYS A CA 1
ATOM 4949 C C . LYS A 1 607 ? -6.136 9.606 19.754 1.00 85.94 607 LYS A C 1
ATOM 4951 O O . LYS A 1 607 ? -7.359 9.668 19.649 1.00 85.94 607 LYS A O 1
ATOM 4956 N N . THR A 1 608 ? -5.312 10.508 19.226 1.00 87.50 608 THR A N 1
ATOM 4957 C CA . THR A 1 608 ? -5.758 11.734 18.554 1.00 87.50 608 THR A CA 1
ATOM 4958 C C . THR A 1 608 ? -5.875 11.577 17.048 1.00 87.50 608 THR A C 1
ATOM 4960 O O . THR A 1 608 ? -6.592 12.372 16.445 1.00 87.50 608 THR A O 1
ATOM 4963 N N . VAL A 1 609 ? -5.226 10.564 16.458 1.00 89.94 609 VAL A N 1
ATOM 4964 C CA . VAL A 1 609 ? -5.223 10.335 15.010 1.00 89.94 609 VAL A CA 1
ATOM 4965 C C . VAL A 1 609 ? -6.650 10.271 14.468 1.00 89.94 609 VAL A C 1
ATOM 4967 O O . VAL A 1 609 ? -7.500 9.501 14.943 1.00 89.94 609 VAL A O 1
ATOM 4970 N N . LYS A 1 610 ? -6.930 11.125 13.486 1.00 90.31 610 LYS A N 1
ATOM 4971 C CA . LYS A 1 610 ? -8.274 11.306 12.939 1.00 90.31 610 LYS A CA 1
ATOM 4972 C C . LYS A 1 610 ? -8.405 10.527 11.641 1.00 90.31 610 LYS A C 1
ATOM 4974 O O . LYS A 1 610 ? -7.496 10.477 10.821 1.00 90.31 610 LYS A O 1
ATOM 4979 N N . TYR A 1 611 ? -9.576 9.934 11.443 1.00 93.81 611 TYR A N 1
ATOM 4980 C CA . TYR A 1 611 ? -9.966 9.477 10.116 1.00 93.81 611 TYR A CA 1
ATOM 4981 C C . TYR A 1 611 ? -10.358 10.670 9.249 1.00 93.81 611 TYR A C 1
ATOM 4983 O O . TYR A 1 611 ? -10.753 11.723 9.764 1.00 93.81 611 TYR A O 1
ATOM 4991 N N . ARG A 1 612 ? -10.292 10.488 7.929 1.00 92.44 612 ARG A N 1
ATOM 4992 C CA . ARG A 1 612 ? -10.743 11.514 6.983 1.00 92.44 612 ARG A CA 1
ATOM 4993 C C . ARG A 1 612 ? -12.212 11.881 7.225 1.00 92.44 612 ARG A C 1
ATOM 4995 O O . ARG A 1 612 ? -13.024 11.038 7.616 1.00 92.44 612 ARG A O 1
ATOM 5002 N N . LYS A 1 613 ? -12.555 13.140 6.962 1.00 91.12 613 LYS A N 1
ATOM 5003 C CA . LYS A 1 613 ? -13.919 13.678 7.131 1.00 91.12 613 LYS A CA 1
ATOM 5004 C C . LYS A 1 613 ? -14.666 13.837 5.812 1.00 91.12 613 LYS A C 1
ATOM 5006 O O . LYS A 1 613 ? -15.879 14.022 5.813 1.00 91.12 613 LYS A O 1
ATOM 5011 N N . ASP A 1 614 ? -13.947 13.764 4.709 1.00 86.94 614 ASP A N 1
ATOM 5012 C CA . ASP A 1 614 ? -14.416 13.940 3.349 1.00 86.94 614 ASP A CA 1
ATOM 5013 C C . ASP A 1 614 ? -14.096 12.700 2.506 1.00 86.94 614 ASP A C 1
ATOM 5015 O O . ASP A 1 614 ? -13.278 11.851 2.867 1.00 86.94 614 ASP A O 1
ATOM 5019 N N . ILE A 1 615 ? -14.818 12.554 1.397 1.00 84.75 615 ILE A N 1
ATOM 5020 C CA . ILE A 1 615 ? -14.561 11.502 0.417 1.00 84.75 615 ILE A CA 1
ATOM 5021 C C . ILE A 1 615 ? -13.568 12.089 -0.593 1.00 84.75 615 ILE A C 1
ATOM 5023 O O . ILE A 1 615 ? -13.951 13.022 -1.306 1.00 84.75 615 ILE A O 1
ATOM 5027 N N . PRO A 1 616 ? -12.326 11.575 -0.676 1.00 76.12 616 PRO A N 1
ATOM 5028 C CA . PRO A 1 616 ? -11.314 12.129 -1.561 1.00 76.12 616 PRO A CA 1
ATOM 5029 C C . PRO A 1 616 ? -11.796 12.086 -3.007 1.00 76.12 616 PRO A C 1
ATOM 5031 O O . PRO A 1 616 ? -12.237 11.045 -3.501 1.00 76.12 616 PRO A O 1
ATOM 5034 N N . GLN A 1 617 ? -11.686 13.213 -3.707 1.00 62.84 617 GLN A N 1
ATOM 5035 C CA . GLN A 1 617 ? -12.045 13.321 -5.118 1.00 62.84 617 GLN A CA 1
ATOM 5036 C C . GLN A 1 617 ? -10.886 12.807 -5.984 1.00 62.84 617 GLN A C 1
ATOM 5038 O O . GLN A 1 617 ? -10.240 13.546 -6.724 1.00 62.84 617 GLN A O 1
ATOM 5043 N N . HIS A 1 618 ? -10.549 11.530 -5.835 1.00 55.19 618 HIS A N 1
ATOM 5044 C CA . HIS A 1 618 ? -9.375 10.973 -6.485 1.00 55.19 618 HIS A CA 1
ATOM 5045 C C . HIS A 1 618 ? -9.694 10.599 -7.941 1.00 55.19 618 HIS A C 1
ATOM 5047 O O . HIS A 1 618 ? -10.565 9.778 -8.215 1.00 55.19 618 HIS A O 1
ATOM 5053 N N . ARG A 1 619 ? -8.978 11.198 -8.903 1.00 50.06 619 ARG A N 1
ATOM 5054 C CA . ARG A 1 619 ? -9.318 11.156 -10.344 1.00 50.06 619 ARG A CA 1
ATOM 5055 C C . ARG A 1 619 ? -9.151 9.790 -11.036 1.00 50.06 619 ARG A C 1
ATOM 5057 O O . ARG A 1 619 ? -9.541 9.668 -12.192 1.00 50.06 619 ARG A O 1
ATOM 5064 N N . LEU A 1 620 ? -8.587 8.775 -10.371 1.00 50.59 620 LEU A N 1
ATOM 5065 C CA . LEU A 1 620 ? -8.208 7.491 -10.995 1.00 50.59 620 LEU A CA 1
ATOM 5066 C C . LEU A 1 620 ? -8.830 6.239 -10.340 1.00 50.59 620 LEU A C 1
ATOM 5068 O O . LEU A 1 620 ? -8.971 5.208 -11.011 1.00 50.59 620 LEU A O 1
ATOM 5072 N N . TYR A 1 621 ? -9.252 6.325 -9.073 1.00 56.41 621 TYR A N 1
ATOM 5073 C CA . TYR A 1 621 ? -9.850 5.219 -8.321 1.00 56.41 621 TYR A CA 1
ATOM 5074 C C . TYR A 1 621 ? -11.370 5.231 -8.506 1.00 56.41 621 TYR A C 1
ATOM 5076 O O . TYR A 1 621 ? -12.097 5.940 -7.822 1.00 56.41 621 TYR A O 1
ATOM 5084 N N . PHE A 1 622 ? -11.878 4.450 -9.453 1.00 56.00 622 PHE A N 1
ATOM 5085 C CA . PHE A 1 622 ? -13.326 4.267 -9.618 1.00 56.00 622 PHE A CA 1
ATOM 5086 C C . PHE A 1 622 ? -13.834 3.133 -8.715 1.00 56.00 622 PHE A C 1
ATOM 5088 O O . PHE A 1 622 ? -14.518 2.227 -9.185 1.00 56.00 622 PHE A O 1
ATOM 5095 N N . HIS A 1 623 ? -13.474 3.144 -7.430 1.00 66.38 623 HIS A N 1
ATOM 5096 C CA . HIS A 1 623 ? -14.121 2.299 -6.427 1.00 66.38 623 HIS A CA 1
ATOM 5097 C C . HIS A 1 623 ? -14.737 3.181 -5.344 1.00 66.38 623 HIS A C 1
ATOM 5099 O O . HIS A 1 623 ? -14.147 4.165 -4.911 1.00 66.38 623 HIS A O 1
ATOM 5105 N N . GLU A 1 624 ? -15.963 2.857 -4.938 1.00 74.44 624 GLU A N 1
ATOM 5106 C CA . GLU A 1 624 ? -16.679 3.635 -3.929 1.00 74.44 624 GLU A CA 1
ATOM 5107 C C . GLU A 1 624 ? -15.987 3.495 -2.568 1.00 74.44 624 GLU A C 1
ATOM 5109 O O . GLU A 1 624 ? -15.968 2.412 -1.970 1.00 74.44 624 GLU A O 1
ATOM 5114 N N . TYR A 1 625 ? -15.425 4.600 -2.074 1.00 86.75 625 TYR A N 1
ATOM 5115 C CA . TYR A 1 625 ? -14.891 4.668 -0.721 1.00 86.75 625 TYR A CA 1
ATOM 5116 C C . TYR A 1 625 ? -16.009 4.582 0.319 1.00 86.75 625 TYR A C 1
ATOM 5118 O O . TYR A 1 625 ? -17.140 5.026 0.107 1.00 86.75 625 TYR A O 1
ATOM 5126 N N . ALA A 1 626 ? -15.682 4.053 1.497 1.00 90.19 626 ALA A N 1
ATOM 5127 C CA . ALA A 1 626 ? -16.585 4.125 2.637 1.00 90.19 626 ALA A CA 1
ATOM 5128 C C . ALA A 1 626 ? -16.924 5.592 2.982 1.00 90.19 626 ALA A C 1
ATOM 5130 O O . ALA A 1 626 ? -16.052 6.456 2.902 1.00 90.19 626 ALA A O 1
ATOM 5131 N N . PRO A 1 627 ? -18.159 5.903 3.395 1.00 91.75 627 PRO A N 1
ATOM 5132 C CA . PRO A 1 627 ? -18.458 7.234 3.898 1.00 91.75 627 PRO A CA 1
ATOM 5133 C C . PRO A 1 627 ? -17.791 7.443 5.280 1.00 91.75 627 PRO A C 1
ATOM 5135 O O . PRO A 1 627 ? -17.549 6.454 5.990 1.00 91.75 627 PRO A O 1
ATOM 5138 N N . PRO A 1 628 ? -17.461 8.693 5.664 1.00 92.69 628 PRO A N 1
ATOM 5139 C CA . PRO A 1 628 ? -16.670 9.000 6.862 1.00 92.69 628 PRO A CA 1
ATOM 5140 C C . PRO A 1 628 ? -17.201 8.409 8.175 1.00 92.69 628 PRO A C 1
ATOM 5142 O O . PRO A 1 628 ? -16.439 7.904 8.998 1.00 92.69 628 PRO A O 1
ATOM 5145 N N . ASP A 1 629 ? -18.521 8.391 8.336 1.00 93.94 629 ASP A N 1
ATOM 5146 C CA . ASP A 1 629 ? -19.244 7.825 9.479 1.00 93.94 629 ASP A CA 1
ATOM 5147 C C . ASP A 1 629 ? -19.021 6.313 9.650 1.00 93.94 629 ASP A C 1
ATOM 5149 O O . ASP A 1 629 ? -19.096 5.788 10.761 1.00 93.94 629 ASP A O 1
ATOM 5153 N N . LYS A 1 630 ? -18.699 5.600 8.563 1.00 94.75 630 LYS A N 1
ATOM 5154 C CA . LYS A 1 630 ? -18.521 4.139 8.565 1.00 94.75 630 LYS A CA 1
ATOM 5155 C C . LYS A 1 630 ? -17.068 3.693 8.646 1.00 94.75 630 LYS A C 1
ATOM 5157 O O . LYS A 1 630 ? -16.835 2.492 8.774 1.00 94.75 630 LYS A O 1
ATOM 5162 N N . ILE A 1 631 ? -16.096 4.607 8.586 1.00 94.88 631 ILE A N 1
ATOM 5163 C CA . ILE A 1 631 ? -14.666 4.256 8.566 1.00 94.88 631 ILE A CA 1
ATOM 5164 C C . ILE A 1 631 ? -14.299 3.438 9.802 1.00 94.88 631 ILE A C 1
ATOM 5166 O O . ILE A 1 631 ? -13.838 2.307 9.676 1.00 94.88 631 ILE A O 1
ATOM 5170 N N . ALA A 1 632 ? -14.558 3.981 10.994 1.00 94.75 632 ALA A N 1
ATOM 5171 C CA . ALA A 1 632 ? -14.176 3.349 12.256 1.00 94.75 632 ALA A CA 1
ATOM 5172 C C . ALA A 1 632 ? -14.763 1.937 12.401 1.00 94.75 632 ALA A C 1
ATOM 5174 O O . ALA A 1 632 ? -14.083 1.019 12.858 1.00 94.75 632 ALA A O 1
ATOM 5175 N N . TYR A 1 633 ? -16.018 1.766 11.978 1.00 95.88 633 TYR A N 1
ATOM 5176 C CA . TYR A 1 633 ? -16.695 0.477 11.982 1.00 95.88 633 TYR A CA 1
ATOM 5177 C C . TYR A 1 633 ? -16.068 -0.495 10.978 1.00 95.88 633 TYR A C 1
ATOM 5179 O O . TYR A 1 633 ? -15.718 -1.609 11.355 1.00 95.88 633 TYR A O 1
ATOM 5187 N N . LYS A 1 634 ? -15.853 -0.079 9.724 1.00 95.88 634 LYS A N 1
ATOM 5188 C CA . LYS A 1 634 ? -15.294 -0.965 8.695 1.00 95.88 634 LYS A CA 1
ATOM 5189 C C . LYS A 1 634 ? -13.839 -1.354 8.955 1.00 95.88 634 LYS A C 1
ATOM 5191 O O . LYS A 1 634 ? -13.492 -2.507 8.734 1.00 95.88 634 LYS A O 1
ATOM 5196 N N . VAL A 1 635 ? -12.991 -0.447 9.456 1.00 96.19 635 VAL A N 1
ATOM 5197 C CA . VAL A 1 635 ? -11.619 -0.822 9.853 1.00 96.19 635 VAL A CA 1
ATOM 5198 C C . VAL A 1 635 ? -11.664 -1.867 10.967 1.00 96.19 635 VAL A C 1
ATOM 5200 O O . VAL A 1 635 ? -10.939 -2.856 10.909 1.00 96.19 635 VAL A O 1
ATOM 5203 N N . ARG A 1 636 ? -12.564 -1.705 11.946 1.00 96.12 636 ARG A N 1
ATOM 5204 C CA . ARG A 1 636 ? -12.765 -2.709 12.997 1.00 96.12 636 ARG A CA 1
ATOM 5205 C C . ARG A 1 636 ? -13.219 -4.050 12.420 1.00 96.12 636 ARG A C 1
ATOM 5207 O O . ARG A 1 636 ? -12.633 -5.058 12.778 1.00 96.12 636 ARG A O 1
ATOM 5214 N N . GLN A 1 637 ? -14.149 -4.064 11.463 1.00 96.06 637 GLN A N 1
ATOM 5215 C CA . GLN A 1 637 ? -14.555 -5.298 10.778 1.00 96.06 637 GLN A CA 1
ATOM 5216 C C . GLN A 1 637 ? -13.386 -6.002 10.076 1.00 96.06 637 GLN A C 1
ATOM 5218 O O . GLN A 1 637 ? -13.320 -7.227 10.100 1.00 96.06 637 GLN A O 1
ATOM 5223 N N . ILE A 1 638 ? -12.459 -5.253 9.467 1.00 96.19 638 ILE A N 1
ATOM 5224 C CA . ILE A 1 638 ? -11.256 -5.829 8.845 1.00 96.19 638 ILE A CA 1
ATOM 5225 C C . ILE A 1 638 ? -10.374 -6.494 9.908 1.00 96.19 638 ILE A C 1
ATOM 5227 O O . ILE A 1 638 ? -9.912 -7.613 9.702 1.00 96.19 638 ILE A O 1
ATOM 5231 N N . ILE A 1 639 ? -10.168 -5.832 11.049 1.00 96.25 639 ILE A N 1
ATOM 5232 C CA . ILE A 1 639 ? -9.389 -6.364 12.176 1.00 96.25 639 ILE A CA 1
ATOM 5233 C C . ILE A 1 639 ? -10.061 -7.596 12.799 1.00 96.25 639 ILE A C 1
ATOM 5235 O O . ILE A 1 639 ? -9.394 -8.600 13.052 1.00 96.25 639 ILE A O 1
ATOM 5239 N N . ASP A 1 640 ? -11.373 -7.547 13.014 1.00 95.19 640 ASP A N 1
ATOM 5240 C CA . ASP A 1 640 ? -12.151 -8.661 13.559 1.00 95.19 640 ASP A CA 1
ATOM 5241 C C . ASP A 1 640 ? -12.109 -9.864 12.608 1.00 95.19 640 ASP A C 1
ATOM 5243 O O . ASP A 1 640 ? -11.918 -11.000 13.041 1.00 95.19 640 ASP A O 1
ATOM 5247 N N . TRP A 1 641 ? -12.212 -9.613 11.298 1.00 95.31 641 TRP A N 1
ATOM 5248 C CA . TRP A 1 641 ? -12.055 -10.642 10.277 1.00 95.31 641 TRP A CA 1
ATOM 5249 C C . TRP A 1 641 ? -10.644 -11.238 10.289 1.00 95.31 641 TRP A C 1
ATOM 5251 O O . TRP A 1 641 ? -10.522 -12.460 10.354 1.00 95.31 641 TRP A O 1
ATOM 5261 N N . LEU A 1 642 ? -9.595 -10.403 10.293 1.00 93.75 642 LEU A N 1
ATOM 5262 C CA . LEU A 1 642 ? -8.186 -10.827 10.313 1.00 93.75 642 LEU A CA 1
ATOM 5263 C C . LEU A 1 642 ? -7.858 -11.734 11.504 1.00 93.75 642 LEU A C 1
ATOM 5265 O O . LEU A 1 642 ? -7.141 -12.722 11.350 1.00 93.75 642 LEU A O 1
ATOM 5269 N N . ASN A 1 643 ? -8.394 -11.414 12.681 1.00 92.56 643 ASN A N 1
ATOM 5270 C CA . ASN A 1 643 ? -8.174 -12.195 13.900 1.00 92.56 643 ASN A CA 1
ATOM 5271 C C . ASN A 1 643 ? -9.184 -13.343 14.080 1.00 92.56 643 ASN A C 1
ATOM 5273 O O . ASN A 1 643 ? -9.051 -14.148 15.007 1.00 92.56 643 ASN A O 1
ATOM 5277 N N . GLY A 1 644 ? -10.181 -13.434 13.201 1.00 91.31 644 GLY A N 1
ATOM 5278 C CA . GLY A 1 644 ? -11.226 -14.445 13.230 1.00 91.31 644 GLY A CA 1
ATOM 5279 C C . GLY A 1 644 ? -10.761 -15.845 12.798 1.00 91.31 644 GLY A C 1
ATOM 5280 O O . GLY A 1 644 ? -9.599 -16.079 12.452 1.00 91.31 644 GLY A O 1
ATOM 5281 N N . PRO A 1 645 ? -11.680 -16.827 12.795 1.00 88.00 645 PRO A N 1
ATOM 5282 C CA . PRO A 1 645 ? -11.371 -18.196 12.386 1.00 88.00 645 PRO A CA 1
ATOM 5283 C C . PRO A 1 645 ? -11.239 -18.358 10.862 1.00 88.00 645 PRO A C 1
ATOM 5285 O O . PRO A 1 645 ? -10.614 -19.312 10.405 1.00 88.00 645 PRO A O 1
ATOM 5288 N N . GLU A 1 646 ? -11.828 -17.464 10.063 1.00 86.88 646 GLU A N 1
ATOM 5289 C CA . GLU A 1 646 ? -11.884 -17.589 8.599 1.00 86.88 646 GLU A CA 1
ATOM 5290 C C . GLU A 1 646 ? -10.501 -17.467 7.923 1.00 86.88 646 GLU A C 1
ATOM 5292 O O . GLU A 1 646 ? -10.159 -18.377 7.163 1.00 86.88 646 GLU A O 1
ATOM 5297 N N . PRO A 1 647 ? -9.647 -16.461 8.220 1.00 86.44 647 PRO A N 1
ATOM 5298 C CA . PRO A 1 647 ? -8.297 -16.397 7.649 1.00 86.44 647 PRO A CA 1
ATOM 5299 C C . PRO A 1 647 ? -7.448 -17.627 7.976 1.00 86.44 647 PRO A C 1
ATOM 5301 O O . PRO A 1 647 ? -6.732 -18.135 7.115 1.00 86.44 647 PRO A O 1
ATOM 5304 N N . LYS A 1 648 ? -7.582 -18.160 9.198 1.00 80.38 648 LYS A N 1
ATOM 5305 C CA . LYS A 1 648 ? -6.883 -19.379 9.634 1.00 80.38 648 LYS A CA 1
ATOM 5306 C C . LYS A 1 648 ? -7.331 -20.609 8.836 1.00 80.38 648 LYS A C 1
ATOM 5308 O O . LYS A 1 648 ? -6.506 -21.450 8.491 1.00 80.38 648 LYS A O 1
ATOM 5313 N N . LYS A 1 649 ? -8.624 -20.703 8.502 1.00 78.81 649 LYS A N 1
ATOM 5314 C CA . LYS A 1 649 ? -9.180 -21.781 7.662 1.00 78.81 649 LYS A CA 1
ATOM 5315 C C . LYS A 1 649 ? -8.754 -21.678 6.198 1.00 78.81 649 LYS A C 1
ATOM 5317 O O . LYS A 1 649 ? -8.632 -22.705 5.541 1.00 78.81 649 LYS A O 1
ATOM 5322 N N . LEU A 1 650 ? -8.522 -20.465 5.694 1.00 78.44 650 LEU A N 1
ATOM 5323 C CA . LEU A 1 650 ? -8.190 -20.222 4.289 1.00 78.44 650 LEU A CA 1
ATOM 5324 C C . LEU A 1 650 ? -6.828 -20.807 3.877 1.00 78.44 650 LEU A C 1
ATOM 5326 O O . LEU A 1 650 ? -6.625 -21.046 2.690 1.00 78.44 650 LEU A O 1
ATOM 5330 N N . ARG A 1 651 ? -5.913 -21.030 4.840 1.00 77.25 651 ARG A N 1
ATOM 5331 C CA . ARG A 1 651 ? -4.570 -21.635 4.671 1.00 77.25 651 ARG A CA 1
ATOM 5332 C C . ARG A 1 651 ? -3.702 -21.032 3.551 1.00 77.25 651 ARG A C 1
ATOM 5334 O O . ARG A 1 651 ? -2.720 -21.637 3.146 1.00 77.25 651 ARG A O 1
ATOM 5341 N N . ASN A 1 652 ? -4.040 -19.842 3.058 1.00 88.25 652 ASN A N 1
ATOM 5342 C CA . ASN A 1 652 ? -3.290 -19.130 2.029 1.00 88.25 652 ASN A CA 1
ATOM 5343 C C . ASN A 1 652 ? -2.997 -17.704 2.527 1.00 88.25 652 ASN A C 1
ATOM 5345 O O . ASN A 1 652 ? -3.865 -16.830 2.402 1.00 88.25 652 ASN A O 1
ATOM 5349 N N . PRO A 1 653 ? -1.804 -17.469 3.103 1.00 91.12 653 PRO A N 1
ATOM 5350 C CA . PRO A 1 653 ? -1.411 -16.165 3.629 1.00 91.12 653 PRO A CA 1
ATOM 5351 C C . PRO A 1 653 ? -1.465 -15.042 2.597 1.00 91.12 653 PRO A C 1
ATOM 5353 O O . PRO A 1 653 ? -1.933 -13.948 2.909 1.00 91.12 653 PRO A O 1
ATOM 5356 N N . VAL A 1 654 ? -1.089 -15.328 1.346 1.00 93.75 654 VAL A N 1
ATOM 5357 C CA . VAL A 1 654 ? -1.119 -14.342 0.259 1.00 93.75 654 VAL A CA 1
ATOM 5358 C C . VAL A 1 654 ? -2.541 -13.857 -0.008 1.00 93.75 654 VAL A C 1
ATOM 5360 O O . VAL A 1 654 ? -2.788 -12.658 -0.134 1.00 93.75 654 VAL A O 1
ATOM 5363 N N . ARG A 1 655 ? -3.518 -14.771 -0.013 1.00 94.50 655 ARG A N 1
ATOM 5364 C CA . ARG A 1 655 ? -4.933 -14.412 -0.167 1.00 94.50 655 ARG A CA 1
ATOM 5365 C C . ARG A 1 655 ? -5.443 -13.577 1.010 1.00 94.50 655 ARG A C 1
ATOM 5367 O O . ARG A 1 655 ? -6.245 -12.667 0.796 1.00 94.50 655 ARG A O 1
ATOM 5374 N N . VAL A 1 656 ? -4.995 -13.870 2.233 1.00 95.19 656 VAL A N 1
ATOM 5375 C CA . VAL A 1 656 ? -5.361 -13.094 3.430 1.00 95.19 656 VAL A CA 1
ATOM 5376 C C . VAL A 1 656 ? -4.788 -11.678 3.352 1.00 95.19 656 VAL A C 1
ATOM 5378 O O . VAL A 1 656 ? -5.539 -10.717 3.526 1.00 95.19 656 VAL A O 1
ATOM 5381 N N . ALA A 1 657 ? -3.501 -11.543 3.020 1.00 96.31 657 ALA A N 1
ATOM 5382 C CA . ALA A 1 657 ? -2.827 -10.258 2.851 1.00 96.31 657 ALA A CA 1
ATOM 5383 C C . ALA A 1 657 ? -3.487 -9.410 1.750 1.00 96.31 657 ALA A C 1
ATOM 5385 O O . ALA A 1 657 ? -3.854 -8.258 1.982 1.00 96.31 657 ALA A O 1
ATOM 5386 N N . ALA A 1 658 ? -3.736 -10.011 0.582 1.00 96.12 658 ALA A N 1
ATOM 5387 C CA . ALA A 1 658 ? -4.414 -9.369 -0.541 1.00 96.12 658 ALA A CA 1
ATOM 5388 C C . ALA A 1 658 ? -5.830 -8.886 -0.183 1.00 96.12 658 ALA A C 1
ATOM 5390 O O . ALA A 1 658 ? -6.230 -7.792 -0.586 1.00 96.12 658 ALA A O 1
ATOM 5391 N N . ARG A 1 659 ? -6.594 -9.671 0.595 1.00 95.31 659 ARG A N 1
ATOM 5392 C CA . ARG A 1 659 ? -7.935 -9.274 1.056 1.00 95.31 659 ARG A CA 1
ATOM 5393 C C . ARG A 1 659 ? -7.878 -8.130 2.054 1.00 95.31 659 ARG A C 1
ATOM 5395 O O . ARG A 1 659 ? -8.654 -7.192 1.912 1.00 95.31 659 ARG A O 1
ATOM 5402 N N . ALA A 1 660 ? -6.963 -8.174 3.018 1.00 95.88 660 ALA A N 1
ATOM 5403 C CA . ALA A 1 660 ? -6.792 -7.092 3.985 1.00 95.88 660 ALA A CA 1
ATOM 5404 C C . ALA A 1 660 ? -6.443 -5.766 3.296 1.00 95.88 660 ALA A C 1
ATOM 5406 O O . ALA A 1 660 ? -7.078 -4.747 3.560 1.00 95.88 660 ALA A O 1
ATOM 5407 N N . HIS A 1 661 ? -5.500 -5.810 2.353 1.00 95.62 661 HIS A N 1
ATOM 5408 C CA . HIS A 1 661 ? -5.151 -4.691 1.483 1.00 95.62 661 HIS A CA 1
ATOM 5409 C C . HIS A 1 661 ? -6.364 -4.158 0.703 1.00 95.62 661 HIS A C 1
ATOM 5411 O O . HIS A 1 661 ? -6.666 -2.965 0.749 1.00 95.62 661 HIS A O 1
ATOM 5417 N N . TYR A 1 662 ? -7.083 -5.050 0.012 1.00 94.12 662 TYR A N 1
ATOM 5418 C CA . TYR A 1 662 ? -8.237 -4.695 -0.814 1.00 94.12 662 TYR A CA 1
ATOM 5419 C C . TYR A 1 662 ? -9.362 -4.046 0.003 1.00 94.12 662 TYR A C 1
ATOM 5421 O O . TYR A 1 662 ? -9.881 -2.998 -0.377 1.00 94.12 662 TYR A O 1
ATOM 5429 N N . GLU A 1 663 ? -9.718 -4.626 1.151 1.00 93.94 663 GLU A N 1
ATOM 5430 C CA . GLU A 1 663 ? -10.761 -4.081 2.021 1.00 93.94 663 GLU A CA 1
ATOM 5431 C C . GLU A 1 663 ? -10.335 -2.743 2.637 1.00 93.94 663 GLU A C 1
ATOM 5433 O O . GLU A 1 663 ? -11.121 -1.792 2.641 1.00 93.94 663 GLU A O 1
ATOM 5438 N N . LEU A 1 664 ? -9.083 -2.615 3.095 1.00 94.75 664 LEU A N 1
ATOM 5439 C CA . LEU A 1 664 ? -8.608 -1.372 3.704 1.00 94.75 664 LEU A CA 1
ATOM 5440 C C . LEU A 1 664 ? -8.588 -0.215 2.697 1.00 94.75 664 LEU A C 1
ATOM 5442 O O . LEU A 1 664 ? -8.993 0.891 3.049 1.00 94.75 664 LEU A O 1
ATOM 5446 N N . LEU A 1 665 ? -8.232 -0.467 1.434 1.00 92.25 665 LEU A N 1
ATOM 5447 C CA . LEU A 1 665 ? -8.290 0.538 0.364 1.00 92.25 665 LEU A CA 1
ATOM 5448 C C . LEU A 1 665 ? -9.708 0.959 -0.029 1.00 92.25 665 LEU A C 1
ATOM 5450 O O . LEU A 1 665 ? -9.908 2.087 -0.481 1.00 92.25 665 LEU A O 1
ATOM 5454 N N . ARG A 1 666 ? -10.710 0.091 0.147 1.00 90.44 666 ARG A N 1
ATOM 5455 C CA . ARG A 1 666 ? -12.126 0.471 -0.009 1.00 90.44 666 ARG A CA 1
ATOM 5456 C C . ARG A 1 666 ? -12.622 1.296 1.173 1.00 90.44 666 ARG A C 1
ATOM 5458 O O . ARG A 1 666 ? -13.535 2.110 1.031 1.00 90.44 666 ARG A O 1
ATOM 5465 N N . VAL A 1 667 ? -12.033 1.105 2.351 1.00 92.94 667 VAL A N 1
ATOM 5466 C CA . VAL A 1 667 ? -12.308 1.950 3.516 1.00 92.94 667 VAL A CA 1
ATOM 5467 C C . VAL A 1 667 ? -11.580 3.288 3.428 1.00 92.94 667 VAL A C 1
ATOM 5469 O O . VAL A 1 667 ? -12.176 4.288 3.821 1.00 92.94 667 VAL A O 1
ATOM 5472 N N . PHE A 1 668 ? -10.352 3.306 2.904 1.00 92.19 668 PHE A N 1
ATOM 5473 C CA . PHE A 1 668 ? -9.466 4.461 2.693 1.00 92.19 668 PHE A CA 1
ATOM 5474 C C . PHE A 1 668 ? -9.299 5.381 3.924 1.00 92.19 668 PHE A C 1
ATOM 5476 O O . PHE A 1 668 ? -9.536 6.578 3.833 1.00 92.19 668 PHE A O 1
ATOM 5483 N N . PRO A 1 669 ? -9.015 4.848 5.125 1.00 94.12 669 PRO A N 1
ATOM 5484 C CA . PRO A 1 669 ? -9.334 5.485 6.412 1.00 94.12 669 PRO A CA 1
ATOM 5485 C C . PRO A 1 669 ? -8.746 6.885 6.665 1.00 94.12 669 PRO A C 1
ATOM 5487 O O . PRO A 1 669 ? -9.404 7.693 7.326 1.00 94.12 669 PRO A O 1
ATOM 5490 N N . PHE A 1 670 ? -7.557 7.182 6.153 1.00 93.94 670 PHE A N 1
ATOM 5491 C CA . PHE A 1 670 ? -6.803 8.405 6.437 1.00 93.94 670 PHE A CA 1
ATOM 5492 C C . PHE A 1 670 ? -6.844 9.398 5.265 1.00 93.94 670 PHE A C 1
ATOM 5494 O O . PHE A 1 670 ? -7.061 8.968 4.127 1.00 93.94 670 PHE A O 1
ATOM 5501 N N . PRO A 1 671 ? -6.670 10.711 5.519 1.00 89.62 671 PRO A N 1
ATOM 5502 C CA . PRO A 1 671 ? -6.684 11.724 4.462 1.00 89.62 671 PRO A CA 1
ATOM 5503 C C . PRO A 1 671 ? -5.524 11.552 3.472 1.00 89.62 671 PRO A C 1
ATOM 5505 O O . PRO A 1 671 ? -5.753 11.601 2.266 1.00 89.62 671 PRO A O 1
ATOM 5508 N N . ASN A 1 672 ? -4.325 11.266 3.983 1.00 89.06 672 ASN A N 1
ATOM 5509 C CA . ASN A 1 672 ? -3.103 11.084 3.203 1.00 89.06 672 ASN A CA 1
ATOM 5510 C C . ASN A 1 672 ? -2.638 9.625 3.266 1.00 89.06 672 ASN A C 1
ATOM 5512 O O . ASN A 1 672 ? -2.987 8.904 4.200 1.00 89.06 672 ASN A O 1
ATOM 5516 N N . ASP A 1 673 ? -1.901 9.173 2.247 1.00 91.19 673 ASP A N 1
ATOM 5517 C CA . ASP A 1 673 ? -1.138 7.913 2.229 1.00 91.19 673 ASP A CA 1
ATOM 5518 C C . ASP A 1 673 ? -1.867 6.632 2.692 1.00 91.19 673 ASP A C 1
ATOM 5520 O O . ASP A 1 673 ? -1.246 5.613 3.002 1.00 91.19 673 ASP A O 1
ATOM 5524 N N . SER A 1 674 ? -3.204 6.608 2.637 1.00 92.56 674 SER A N 1
ATOM 5525 C CA . SER A 1 674 ? -4.003 5.406 2.918 1.00 92.56 674 SER A CA 1
ATOM 5526 C C . SER A 1 674 ? -3.599 4.221 2.030 1.00 92.56 674 SER A C 1
ATOM 5528 O O . SER A 1 674 ? -3.722 3.070 2.450 1.00 92.56 674 SER A O 1
ATOM 5530 N N . GLY A 1 675 ? -3.107 4.490 0.814 1.00 92.38 675 GLY A N 1
ATOM 5531 C CA . GLY A 1 675 ? -2.562 3.473 -0.081 1.00 92.38 675 GLY A CA 1
ATOM 5532 C C . GLY A 1 675 ? -1.261 2.854 0.430 1.00 92.38 675 GLY A C 1
ATOM 5533 O O . GLY A 1 675 ? -1.179 1.626 0.497 1.00 92.38 675 GLY A O 1
ATOM 5534 N N . LYS A 1 676 ? -0.294 3.672 0.875 1.00 95.19 676 LYS A N 1
ATOM 5535 C CA . LYS A 1 676 ? 0.949 3.189 1.507 1.00 95.19 676 LYS A CA 1
ATOM 5536 C C . LYS A 1 676 ? 0.640 2.372 2.759 1.00 95.19 676 LYS A C 1
ATOM 5538 O O . LYS A 1 676 ? 1.106 1.245 2.882 1.00 95.19 676 LYS A O 1
ATOM 5543 N N . VAL A 1 677 ? -0.242 2.866 3.635 1.00 97.06 677 VAL A N 1
ATOM 5544 C CA . VAL A 1 677 ? -0.655 2.134 4.849 1.00 97.06 677 VAL A CA 1
ATOM 5545 C C . VAL A 1 677 ? -1.265 0.770 4.509 1.00 97.06 677 VAL A C 1
ATOM 5547 O O . VAL A 1 677 ? -0.980 -0.222 5.181 1.00 97.06 677 VAL A O 1
ATOM 5550 N N . ALA A 1 678 ? -2.082 0.682 3.456 1.00 96.12 678 ALA A N 1
ATOM 5551 C CA . ALA A 1 678 ? -2.671 -0.586 3.035 1.00 96.12 678 ALA A CA 1
ATOM 5552 C C . ALA A 1 678 ? -1.639 -1.584 2.488 1.00 96.12 678 ALA A C 1
ATOM 5554 O O . ALA A 1 678 ? -1.755 -2.779 2.771 1.00 96.12 678 ALA A O 1
ATOM 5555 N N . ARG A 1 679 ? -0.631 -1.119 1.740 1.00 97.00 679 ARG A N 1
ATOM 5556 C CA . ARG A 1 679 ? 0.467 -1.964 1.235 1.00 97.00 679 ARG A CA 1
ATOM 5557 C C . ARG A 1 679 ? 1.429 -2.382 2.353 1.00 97.00 679 ARG A C 1
ATOM 5559 O O . ARG A 1 679 ? 1.792 -3.551 2.432 1.00 97.00 679 ARG A O 1
ATOM 5566 N N . LEU A 1 680 ? 1.728 -1.496 3.299 1.00 98.12 680 LEU A N 1
ATOM 5567 C CA . LEU A 1 680 ? 2.501 -1.825 4.502 1.00 98.12 680 LEU A CA 1
ATOM 5568 C C . LEU A 1 680 ? 1.775 -2.856 5.383 1.00 98.12 680 LEU A C 1
ATOM 5570 O O . LEU A 1 680 ? 2.391 -3.818 5.836 1.00 98.12 680 LEU A O 1
ATOM 5574 N N . LEU A 1 681 ? 0.452 -2.736 5.562 1.00 98.00 681 LEU A N 1
ATOM 5575 C CA . LEU A 1 681 ? -0.345 -3.747 6.271 1.00 98.00 681 LEU A CA 1
ATOM 5576 C C . LEU A 1 681 ? -0.346 -5.103 5.545 1.00 98.00 681 LEU A C 1
ATOM 5578 O O . LEU A 1 681 ? -0.268 -6.148 6.192 1.00 98.00 681 LEU A O 1
ATOM 5582 N N . MET A 1 682 ? -0.437 -5.097 4.213 1.00 97.62 682 MET A N 1
ATOM 5583 C CA . MET A 1 682 ? -0.314 -6.308 3.395 1.00 97.62 682 MET A CA 1
ATOM 5584 C C . MET A 1 682 ? 1.016 -7.013 3.666 1.00 97.62 682 MET A C 1
ATOM 5586 O O . MET A 1 682 ? 1.033 -8.209 3.957 1.00 97.62 682 MET A O 1
ATOM 5590 N N . ASN A 1 683 ? 2.111 -6.253 3.624 1.00 97.94 683 ASN A N 1
ATOM 5591 C CA . ASN A 1 683 ? 3.457 -6.775 3.814 1.00 97.94 683 ASN A CA 1
ATOM 5592 C C . ASN A 1 683 ? 3.698 -7.219 5.260 1.00 97.94 683 ASN A C 1
ATOM 5594 O O . ASN A 1 683 ? 4.312 -8.260 5.462 1.00 97.94 683 ASN A O 1
ATOM 5598 N N . LEU A 1 684 ? 3.100 -6.559 6.257 1.00 97.62 684 LEU A N 1
ATOM 5599 C CA . LEU A 1 684 ? 3.079 -7.055 7.635 1.00 97.62 684 LEU A CA 1
ATOM 5600 C C . LEU A 1 684 ? 2.448 -8.455 7.731 1.00 97.62 684 LEU A C 1
ATOM 5602 O O . LEU A 1 684 ? 2.984 -9.332 8.405 1.00 97.62 684 LEU A O 1
ATOM 5606 N N . ILE A 1 685 ? 1.317 -8.695 7.059 1.00 95.94 685 ILE A N 1
ATOM 5607 C CA . ILE A 1 685 ? 0.648 -10.008 7.073 1.00 95.94 685 ILE A CA 1
ATOM 5608 C C . ILE A 1 685 ? 1.508 -11.075 6.380 1.00 95.94 685 ILE A C 1
ATOM 5610 O O . ILE A 1 685 ? 1.611 -12.196 6.889 1.00 95.94 685 ILE A O 1
ATOM 5614 N N . LEU A 1 686 ? 2.130 -10.733 5.247 1.00 95.62 686 LEU A N 1
ATOM 5615 C CA . LEU A 1 686 ? 3.042 -11.625 4.522 1.00 95.62 686 LEU A CA 1
ATOM 5616 C C . LEU A 1 686 ? 4.254 -11.995 5.386 1.00 95.62 686 LEU A C 1
ATOM 5618 O O . LEU A 1 686 ? 4.493 -13.181 5.616 1.00 95.62 686 LEU A O 1
ATOM 5622 N N . LEU A 1 687 ? 4.930 -11.002 5.967 1.00 95.38 687 LEU A N 1
ATOM 5623 C CA . LEU A 1 687 ? 6.108 -11.195 6.815 1.00 95.38 687 LEU A CA 1
ATOM 5624 C C . LEU A 1 687 ? 5.798 -12.037 8.059 1.00 95.38 687 LEU A C 1
ATOM 5626 O O . LEU A 1 687 ? 6.523 -12.983 8.366 1.00 95.38 687 LEU A O 1
ATOM 5630 N N . LYS A 1 688 ? 4.671 -11.784 8.744 1.00 93.56 688 LYS A N 1
ATOM 5631 C CA . LYS A 1 688 ? 4.224 -12.626 9.876 1.00 93.56 688 LYS A CA 1
ATOM 5632 C C . LYS A 1 688 ? 4.002 -14.084 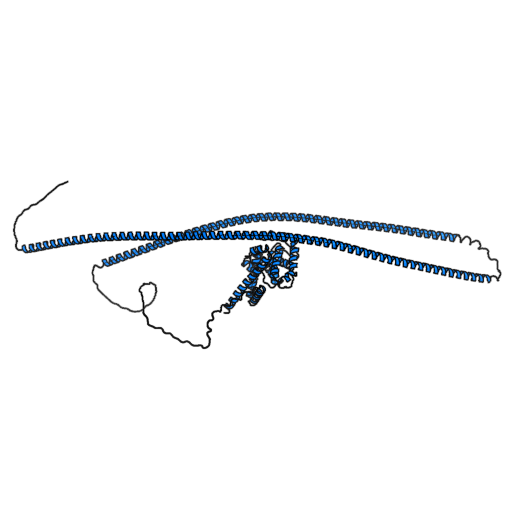9.480 1.00 93.56 688 LYS A C 1
ATOM 5634 O O . LYS A 1 688 ? 4.127 -14.974 10.323 1.00 93.56 688 LYS A O 1
ATOM 5639 N N . SER A 1 689 ? 3.658 -14.314 8.217 1.00 91.06 689 SER A N 1
ATOM 5640 C CA . SER A 1 689 ? 3.410 -15.638 7.650 1.00 91.06 689 SER A CA 1
ATOM 5641 C C . SER A 1 689 ? 4.663 -16.273 7.042 1.00 91.06 689 SER A C 1
ATOM 5643 O O . SER A 1 689 ? 4.566 -17.375 6.514 1.00 91.06 689 SER A O 1
ATOM 5645 N N . GLY A 1 690 ? 5.823 -15.612 7.127 1.00 90.25 690 GLY A N 1
ATOM 5646 C CA . GLY A 1 690 ? 7.086 -16.108 6.581 1.00 90.25 690 GLY A CA 1
ATOM 5647 C C . GLY A 1 690 ? 7.219 -15.947 5.068 1.00 90.25 690 GLY A C 1
ATOM 5648 O O . GLY A 1 690 ? 7.954 -16.715 4.466 1.00 90.25 690 GLY A O 1
ATOM 5649 N N . TYR A 1 691 ? 6.508 -14.993 4.463 1.00 91.75 691 TYR A N 1
ATOM 5650 C CA . TYR A 1 691 ? 6.654 -14.604 3.057 1.00 91.75 691 TYR A CA 1
ATOM 5651 C C . TYR A 1 691 ? 7.423 -13.283 2.950 1.00 91.75 691 TYR A C 1
ATOM 5653 O O . TYR A 1 691 ? 7.323 -12.458 3.865 1.00 91.75 691 TYR A O 1
ATOM 5661 N N . PRO A 1 692 ? 8.123 -13.023 1.832 1.00 92.88 692 PRO A N 1
ATOM 5662 C CA . PRO A 1 692 ? 8.751 -11.729 1.616 1.00 92.88 692 PRO A CA 1
ATOM 5663 C C . PRO A 1 692 ? 7.687 -10.642 1.371 1.00 92.88 692 PRO A C 1
ATOM 5665 O O . PRO A 1 692 ? 6.544 -10.949 1.001 1.00 92.88 692 PRO A O 1
ATOM 5668 N N . PRO A 1 693 ? 8.048 -9.359 1.515 1.00 95.50 693 PRO A N 1
ATOM 5669 C CA . PRO A 1 693 ? 7.185 -8.254 1.122 1.00 95.50 693 PRO A CA 1
ATOM 5670 C C . PRO A 1 693 ? 6.845 -8.308 -0.372 1.00 95.50 693 PRO A C 1
ATOM 5672 O O . PRO A 1 693 ? 7.710 -8.546 -1.215 1.00 95.50 693 PRO A O 1
ATOM 5675 N N . ALA A 1 694 ? 5.587 -8.038 -0.712 1.00 96.50 694 ALA A N 1
ATOM 5676 C CA . ALA A 1 694 ? 5.148 -7.895 -2.091 1.00 96.50 694 ALA A CA 1
ATOM 5677 C C . ALA A 1 694 ? 5.273 -6.426 -2.519 1.00 96.50 694 ALA A C 1
ATOM 5679 O O . ALA A 1 694 ? 4.516 -5.569 -2.053 1.00 96.50 694 ALA A O 1
ATOM 5680 N N . ILE A 1 695 ? 6.219 -6.140 -3.417 1.00 96.56 695 ILE A N 1
ATOM 5681 C CA . ILE A 1 695 ? 6.427 -4.800 -3.978 1.00 96.56 695 ILE A CA 1
ATOM 5682 C C . ILE A 1 695 ? 5.687 -4.701 -5.313 1.00 96.56 695 ILE A C 1
ATOM 5684 O O . ILE A 1 695 ? 6.032 -5.363 -6.293 1.00 96.56 695 ILE A O 1
ATOM 5688 N N . VAL A 1 696 ? 4.658 -3.857 -5.361 1.00 95.50 696 VAL A N 1
ATOM 5689 C CA . VAL A 1 696 ? 3.936 -3.572 -6.604 1.00 95.50 696 VAL A CA 1
ATOM 5690 C C . VAL A 1 696 ? 4.722 -2.539 -7.404 1.00 95.50 696 VAL A C 1
ATOM 5692 O O . VAL A 1 696 ? 4.806 -1.379 -7.010 1.00 95.50 696 VAL A O 1
ATOM 5695 N N . HIS A 1 697 ? 5.286 -2.939 -8.543 1.00 94.69 697 HIS A N 1
ATOM 5696 C CA . HIS A 1 697 ? 6.091 -2.034 -9.358 1.00 94.69 697 HIS A CA 1
ATOM 5697 C C . HIS A 1 697 ? 5.270 -0.855 -9.896 1.00 94.69 697 HIS A C 1
ATOM 5699 O O . HIS A 1 697 ? 4.152 -1.010 -10.386 1.00 94.69 697 HIS A O 1
ATOM 5705 N N . ALA A 1 698 ? 5.886 0.328 -9.908 1.00 93.44 698 ALA A N 1
ATOM 5706 C CA . ALA A 1 698 ? 5.278 1.561 -10.414 1.00 93.44 698 ALA A CA 1
ATOM 5707 C C . ALA A 1 698 ? 4.809 1.457 -11.881 1.00 93.44 698 ALA A C 1
ATOM 5709 O O . ALA A 1 698 ? 3.812 2.070 -12.260 1.00 93.44 698 ALA A O 1
ATOM 5710 N N . ALA A 1 699 ? 5.481 0.639 -12.700 1.00 93.38 699 ALA A N 1
ATOM 5711 C CA . ALA A 1 699 ? 5.076 0.362 -14.080 1.00 93.38 699 ALA A CA 1
ATOM 5712 C C . ALA A 1 699 ? 3.693 -0.316 -14.173 1.00 93.38 699 ALA A C 1
ATOM 5714 O O . ALA A 1 699 ? 2.981 -0.153 -15.161 1.00 93.38 699 ALA A O 1
ATOM 5715 N N . GLU A 1 700 ? 3.278 -1.032 -13.126 1.00 91.50 700 GLU A N 1
ATOM 5716 C CA . GLU A 1 700 ? 1.985 -1.709 -13.052 1.00 91.50 700 GLU A CA 1
ATOM 5717 C C . GLU A 1 700 ? 0.884 -0.842 -12.427 1.00 91.50 700 GLU A C 1
ATOM 5719 O O . GLU A 1 700 ? -0.215 -1.337 -12.185 1.00 91.50 700 GLU A O 1
ATOM 5724 N N . ARG A 1 701 ? 1.126 0.457 -12.194 1.00 90.56 701 ARG A N 1
ATOM 5725 C CA . ARG A 1 701 ? 0.168 1.375 -11.550 1.00 90.56 701 ARG A CA 1
ATOM 5726 C C . ARG A 1 701 ? -1.233 1.311 -12.158 1.00 90.56 701 ARG A C 1
ATOM 5728 O O . ARG A 1 701 ? -2.222 1.232 -11.432 1.00 90.56 701 ARG A O 1
ATOM 5735 N N . GLN A 1 702 ? -1.324 1.300 -13.487 1.00 89.12 702 GLN A N 1
ATOM 5736 C CA . GLN A 1 702 ? -2.607 1.209 -14.184 1.00 89.12 702 GLN A CA 1
ATOM 5737 C C . GLN A 1 702 ? -3.311 -0.126 -13.898 1.00 89.12 702 GLN A C 1
ATOM 5739 O O . GLN A 1 702 ? -4.485 -0.140 -13.528 1.00 89.12 702 GLN A O 1
ATOM 5744 N N . ARG A 1 703 ? -2.575 -1.240 -13.999 1.00 90.94 703 ARG A N 1
ATOM 5745 C CA . ARG A 1 703 ? -3.070 -2.593 -13.714 1.00 90.94 703 ARG A CA 1
ATOM 5746 C C . ARG A 1 703 ? -3.512 -2.732 -12.253 1.00 90.94 703 ARG A C 1
ATOM 5748 O O . ARG A 1 703 ? -4.559 -3.316 -11.990 1.00 90.94 703 ARG A O 1
ATOM 5755 N N . TYR A 1 704 ? -2.761 -2.149 -11.320 1.00 90.75 704 TYR A N 1
ATOM 5756 C CA . TYR A 1 704 ? -3.080 -2.109 -9.893 1.00 90.75 704 TYR A CA 1
ATOM 5757 C C . TYR A 1 704 ? -4.407 -1.395 -9.634 1.00 90.75 704 TYR A C 1
ATOM 5759 O O . TYR A 1 704 ? -5.295 -1.933 -8.973 1.00 90.75 704 TYR A O 1
ATOM 5767 N N . TYR A 1 705 ? -4.600 -0.215 -10.220 1.00 87.31 705 TYR A N 1
ATOM 5768 C CA . TYR A 1 705 ? -5.847 0.530 -10.067 1.00 87.31 705 TYR A CA 1
ATOM 5769 C C . TYR A 1 705 ? -7.042 -0.129 -10.754 1.00 87.31 705 TYR A C 1
ATOM 5771 O O . TYR A 1 705 ? -8.158 -0.061 -10.240 1.00 87.31 705 TYR A O 1
ATOM 5779 N N . GLU A 1 706 ? -6.841 -0.790 -11.891 1.00 86.94 706 GLU A N 1
ATOM 5780 C CA . GLU A 1 706 ? -7.883 -1.604 -12.521 1.00 86.94 706 GLU A CA 1
ATOM 5781 C C . GLU A 1 706 ? -8.253 -2.816 -11.659 1.00 86.94 706 GLU A C 1
ATOM 5783 O O . GLU A 1 706 ? -9.437 -3.119 -11.501 1.00 86.94 706 GLU A O 1
ATOM 5788 N N . ALA A 1 707 ? -7.270 -3.455 -11.021 1.00 88.75 707 ALA A N 1
ATOM 5789 C CA . ALA A 1 707 ? -7.502 -4.558 -10.098 1.00 88.75 707 ALA A CA 1
ATOM 5790 C C . ALA A 1 707 ? -8.314 -4.125 -8.864 1.00 88.75 707 ALA A C 1
ATOM 5792 O O . ALA A 1 707 ? -9.177 -4.880 -8.415 1.00 88.75 707 ALA A O 1
ATOM 5793 N N . LEU A 1 708 ? -8.112 -2.900 -8.361 1.00 87.19 708 LEU A N 1
ATOM 5794 C CA . LEU A 1 708 ? -8.899 -2.341 -7.251 1.00 87.19 708 LEU A CA 1
ATOM 5795 C C . LEU A 1 708 ? -10.369 -2.087 -7.621 1.00 87.19 708 LEU A C 1
ATOM 5797 O O . LEU A 1 708 ? -11.243 -2.213 -6.764 1.00 87.19 708 LEU A O 1
ATOM 5801 N N . LYS A 1 709 ? -10.656 -1.774 -8.892 1.00 83.81 709 LYS A N 1
ATOM 5802 C CA . LYS A 1 709 ? -12.034 -1.675 -9.415 1.00 83.81 709 LYS A CA 1
ATOM 5803 C C . LYS A 1 709 ? -12.680 -3.048 -9.612 1.00 83.81 709 LYS A C 1
ATOM 5805 O O . LYS A 1 709 ? -13.903 -3.159 -9.623 1.00 83.81 709 LYS A O 1
ATOM 5810 N N . GLY A 1 710 ? -11.855 -4.067 -9.839 1.00 81.06 710 GLY A N 1
ATOM 5811 C CA . GLY A 1 710 ? -12.273 -5.432 -10.113 1.00 81.06 710 GLY A CA 1
ATOM 5812 C C . GLY A 1 710 ? -12.526 -6.260 -8.852 1.00 81.06 710 GLY A C 1
ATOM 5813 O O . GLY A 1 710 ? -12.911 -5.761 -7.795 1.00 81.06 710 GLY A O 1
ATOM 5814 N N . ASN A 1 711 ? -12.324 -7.569 -8.991 1.00 85.19 711 ASN A N 1
ATOM 5815 C CA . ASN A 1 711 ? -12.529 -8.546 -7.927 1.00 85.19 711 ASN A CA 1
ATOM 5816 C C . ASN A 1 711 ? -11.222 -8.814 -7.162 1.00 85.19 711 ASN A C 1
ATOM 5818 O O . ASN A 1 711 ? -10.132 -8.769 -7.736 1.00 85.19 711 ASN A O 1
ATOM 5822 N N . LEU A 1 712 ? -11.350 -9.206 -5.894 1.00 89.94 712 LEU A N 1
ATOM 5823 C CA . LEU A 1 712 ? -10.265 -9.632 -5.014 1.00 89.94 712 LEU A CA 1
ATOM 5824 C C . LEU A 1 712 ? -9.310 -10.631 -5.688 1.00 89.94 712 LEU A C 1
ATOM 5826 O O . LEU A 1 712 ? -8.102 -10.538 -5.498 1.00 89.94 712 LEU A O 1
ATOM 5830 N N . SER A 1 713 ? -9.813 -11.551 -6.515 1.00 91.81 713 SER A N 1
ATOM 5831 C CA . SER A 1 713 ? -8.980 -12.536 -7.222 1.00 91.81 713 SER A CA 1
ATOM 5832 C C . SER A 1 713 ? -7.891 -11.909 -8.103 1.00 91.81 713 SER A C 1
ATOM 5834 O O . SER A 1 713 ? -6.821 -12.497 -8.246 1.00 91.81 713 SER A O 1
ATOM 5836 N N . ILE A 1 714 ? -8.132 -10.720 -8.670 1.00 92.38 714 ILE A N 1
ATOM 5837 C CA . ILE A 1 714 ? -7.143 -10.005 -9.491 1.00 92.38 714 ILE A CA 1
ATOM 5838 C C . ILE A 1 714 ? -6.030 -9.450 -8.600 1.00 92.38 714 ILE A C 1
ATOM 5840 O O . ILE A 1 714 ? -4.859 -9.605 -8.930 1.00 92.38 714 ILE A O 1
ATOM 5844 N N . ILE A 1 715 ? -6.385 -8.880 -7.444 1.00 92.88 715 ILE A N 1
ATOM 5845 C CA . ILE A 1 715 ? -5.412 -8.406 -6.451 1.00 92.88 715 ILE A CA 1
ATOM 5846 C C . ILE A 1 715 ? -4.593 -9.576 -5.905 1.00 92.88 715 ILE A C 1
ATOM 5848 O O . ILE A 1 715 ? -3.378 -9.473 -5.843 1.00 92.88 715 ILE A O 1
ATOM 5852 N N . VAL A 1 716 ? -5.216 -10.716 -5.586 1.00 94.88 716 VAL A N 1
ATOM 5853 C CA . VAL A 1 716 ? -4.494 -11.924 -5.136 1.00 94.88 716 VAL A CA 1
ATOM 5854 C C . VAL A 1 716 ? -3.460 -12.363 -6.173 1.00 94.88 716 VAL A C 1
ATOM 5856 O O . VAL A 1 716 ? -2.317 -12.638 -5.818 1.00 94.88 716 VAL A O 1
ATOM 5859 N N . ARG A 1 717 ? -3.842 -12.401 -7.457 1.00 93.75 717 ARG A N 1
ATOM 5860 C CA . ARG A 1 717 ? -2.907 -12.709 -8.544 1.00 93.75 717 ARG A CA 1
ATOM 5861 C C . ARG A 1 717 ? -1.786 -11.677 -8.622 1.00 93.75 717 ARG A C 1
ATOM 5863 O O . ARG A 1 717 ? -0.637 -12.061 -8.752 1.00 93.75 717 ARG A O 1
ATOM 5870 N N . MET A 1 718 ? -2.109 -10.395 -8.507 1.00 93.75 718 MET A N 1
ATOM 5871 C CA . MET A 1 718 ? -1.114 -9.331 -8.556 1.00 93.75 718 MET A CA 1
ATOM 5872 C C . MET A 1 718 ? -0.104 -9.428 -7.410 1.00 93.75 718 MET A C 1
ATOM 5874 O O . MET A 1 718 ? 1.084 -9.295 -7.656 1.00 93.75 718 MET A O 1
ATOM 5878 N N . VAL A 1 719 ? -0.547 -9.743 -6.190 1.00 95.25 719 VAL A N 1
ATOM 5879 C CA . VAL A 1 719 ? 0.357 -9.970 -5.051 1.00 95.25 719 VAL A CA 1
ATOM 5880 C C . VAL A 1 719 ? 1.251 -11.192 -5.294 1.00 95.25 719 VAL A C 1
ATOM 5882 O O . VAL A 1 719 ? 2.449 -11.115 -5.044 1.00 95.25 719 VAL A O 1
ATOM 5885 N N . ASN A 1 720 ? 0.711 -12.291 -5.837 1.00 94.25 720 ASN A N 1
ATOM 5886 C CA . ASN A 1 720 ? 1.525 -13.446 -6.243 1.00 94.25 720 ASN A CA 1
ATOM 5887 C C . ASN A 1 720 ? 2.571 -13.070 -7.306 1.00 94.25 720 ASN A C 1
ATOM 5889 O O . ASN A 1 720 ? 3.727 -13.475 -7.189 1.00 94.25 720 ASN A O 1
ATOM 5893 N N . ASP A 1 721 ? 2.176 -12.301 -8.323 1.00 94.00 721 ASP A N 1
ATOM 5894 C CA . ASP A 1 721 ? 3.075 -11.836 -9.381 1.00 94.00 721 ASP A CA 1
ATOM 5895 C C . ASP A 1 721 ? 4.180 -10.944 -8.781 1.00 94.00 721 ASP A C 1
ATOM 5897 O O . ASP A 1 721 ? 5.354 -11.146 -9.071 1.00 94.00 721 ASP A O 1
ATOM 5901 N N . SER A 1 722 ? 3.836 -10.023 -7.872 1.00 95.38 722 SER A N 1
ATOM 5902 C CA . SER A 1 722 ? 4.799 -9.161 -7.172 1.00 95.38 722 SER A CA 1
ATOM 5903 C C . SER A 1 722 ? 5.802 -9.954 -6.327 1.00 95.38 722 SER A C 1
ATOM 5905 O O . SER A 1 722 ? 6.997 -9.673 -6.388 1.00 95.38 722 SER A O 1
ATOM 5907 N N . ILE A 1 723 ? 5.352 -10.972 -5.584 1.00 94.69 723 ILE A N 1
ATOM 5908 C CA . ILE A 1 723 ? 6.244 -11.868 -4.824 1.00 94.69 723 ILE A CA 1
ATOM 5909 C C . ILE A 1 723 ? 7.162 -12.641 -5.780 1.00 94.69 723 ILE A C 1
ATOM 5911 O O . ILE A 1 723 ? 8.367 -12.726 -5.558 1.00 94.69 723 ILE A O 1
ATOM 5915 N N . THR A 1 724 ? 6.608 -13.164 -6.875 1.00 93.44 724 THR A N 1
ATOM 5916 C CA . THR A 1 724 ? 7.360 -13.933 -7.879 1.00 93.44 724 THR A CA 1
ATOM 5917 C C . THR A 1 724 ? 8.423 -13.080 -8.571 1.00 93.44 724 THR A C 1
ATOM 5919 O O . THR A 1 724 ? 9.545 -13.544 -8.768 1.00 93.44 724 THR A O 1
ATOM 5922 N N . ASN A 1 725 ? 8.103 -11.827 -8.900 1.00 92.62 725 ASN A N 1
ATOM 5923 C CA . ASN A 1 725 ? 9.056 -10.866 -9.456 1.00 92.62 725 ASN A CA 1
ATOM 5924 C C . ASN A 1 725 ? 10.165 -10.543 -8.445 1.00 92.62 725 ASN A C 1
ATOM 5926 O O . ASN A 1 725 ? 11.338 -10.483 -8.816 1.00 92.62 725 ASN A O 1
ATOM 5930 N N . GLY A 1 726 ? 9.807 -10.410 -7.162 1.00 92.19 726 GLY A N 1
ATOM 5931 C CA . GLY A 1 726 ? 10.765 -10.290 -6.063 1.00 92.19 726 GLY A CA 1
ATOM 5932 C C . GLY A 1 726 ? 11.740 -11.468 -6.022 1.00 92.19 726 GLY A C 1
ATOM 5933 O O . GLY A 1 726 ? 12.950 -11.249 -6.027 1.00 92.19 726 GLY A O 1
ATOM 5934 N N . PHE A 1 727 ? 11.231 -12.705 -6.090 1.00 92.56 727 PHE A N 1
ATOM 5935 C CA . PHE A 1 727 ? 12.053 -13.920 -6.157 1.00 92.56 727 PHE A CA 1
ATOM 5936 C C . PHE A 1 727 ? 12.995 -13.939 -7.359 1.00 92.56 727 PHE A C 1
ATOM 5938 O O . PHE A 1 727 ? 14.186 -14.176 -7.194 1.00 92.56 727 PHE A O 1
ATOM 5945 N N . GLN A 1 728 ? 12.499 -13.623 -8.556 1.00 91.69 728 GLN A N 1
ATOM 5946 C CA . GLN A 1 728 ? 13.340 -13.563 -9.757 1.00 91.69 728 GLN A CA 1
ATOM 5947 C C . GLN A 1 728 ? 14.459 -12.521 -9.624 1.00 91.69 728 GLN A C 1
ATOM 5949 O O . GLN A 1 728 ? 15.584 -12.751 -10.068 1.00 91.69 728 GLN A O 1
ATOM 5954 N N . SER A 1 729 ? 14.163 -11.374 -9.007 1.00 91.75 729 SER A N 1
ATOM 5955 C CA . SER A 1 729 ? 15.148 -10.316 -8.794 1.00 91.75 729 SER A CA 1
ATOM 5956 C C . SER A 1 729 ? 16.266 -10.754 -7.845 1.00 91.75 729 SER A C 1
ATOM 5958 O O . SER A 1 729 ? 17.436 -10.500 -8.136 1.00 91.75 729 SER A O 1
ATOM 5960 N N . ILE A 1 730 ? 15.934 -11.409 -6.725 1.00 91.81 730 ILE A N 1
ATOM 5961 C CA . ILE A 1 730 ? 16.945 -11.870 -5.762 1.00 91.81 730 ILE A CA 1
ATOM 5962 C C . ILE A 1 730 ? 17.723 -13.081 -6.266 1.00 91.81 730 ILE A C 1
ATOM 5964 O O . ILE A 1 730 ? 18.939 -13.104 -6.124 1.00 91.81 730 ILE A O 1
ATOM 5968 N N . GLU A 1 731 ? 17.070 -14.042 -6.918 1.00 92.50 731 GLU A N 1
ATOM 5969 C CA . GLU A 1 731 ? 17.747 -15.196 -7.518 1.00 92.50 731 GLU A CA 1
ATOM 5970 C C . GLU A 1 731 ? 18.796 -14.743 -8.531 1.00 92.50 731 GLU A C 1
ATOM 5972 O O . GLU A 1 731 ? 19.947 -15.151 -8.433 1.00 92.50 731 GLU A O 1
ATOM 5977 N N . LYS A 1 732 ? 18.448 -13.799 -9.416 1.00 92.69 732 LYS A N 1
ATOM 5978 C CA . LYS A 1 732 ? 19.412 -13.218 -10.357 1.00 92.69 732 LYS A CA 1
ATOM 5979 C C . LYS A 1 732 ? 20.606 -12.582 -9.637 1.00 92.69 732 LYS A C 1
ATOM 5981 O O . LYS A 1 732 ? 21.742 -12.716 -10.086 1.00 92.69 732 LYS A O 1
ATOM 5986 N N . LYS A 1 733 ? 20.367 -11.878 -8.527 1.00 91.00 733 LYS A N 1
ATOM 5987 C CA . LYS A 1 733 ? 21.432 -11.249 -7.729 1.00 91.00 733 LYS A CA 1
ATOM 5988 C C . LYS A 1 733 ? 22.321 -12.274 -7.029 1.00 91.00 733 LYS A C 1
ATOM 5990 O O . LYS A 1 733 ? 23.533 -12.075 -6.982 1.00 91.00 733 LYS A O 1
ATOM 5995 N N . LEU A 1 734 ? 21.738 -13.357 -6.523 1.00 92.19 734 LEU A N 1
ATOM 5996 C CA . LEU A 1 734 ? 22.468 -14.479 -5.937 1.00 92.19 734 LEU A CA 1
ATOM 5997 C C . LEU A 1 734 ? 23.305 -15.204 -6.995 1.00 92.19 734 LEU A C 1
ATOM 5999 O O . LEU A 1 734 ? 24.483 -15.448 -6.762 1.00 92.19 734 LEU A O 1
ATOM 6003 N N . ASP A 1 735 ? 22.750 -15.462 -8.180 1.00 91.62 735 ASP A N 1
ATOM 6004 C CA . ASP A 1 735 ? 23.468 -16.097 -9.290 1.00 91.62 735 ASP A CA 1
ATOM 6005 C C . ASP A 1 735 ? 24.667 -15.243 -9.743 1.00 91.62 735 ASP A C 1
ATOM 6007 O O . ASP A 1 735 ? 25.767 -15.762 -9.955 1.00 91.62 735 ASP A O 1
ATOM 6011 N N . GLU A 1 736 ? 24.488 -13.919 -9.847 1.00 90.50 736 GLU A N 1
ATOM 6012 C CA . GLU A 1 736 ? 25.568 -12.960 -10.132 1.00 90.50 736 GLU A CA 1
ATOM 6013 C C . GLU A 1 736 ? 26.665 -13.002 -9.050 1.00 90.50 736 GLU A C 1
ATOM 6015 O O . GLU A 1 736 ? 27.857 -13.004 -9.373 1.00 90.50 736 GLU A O 1
ATOM 6020 N N . TYR A 1 737 ? 26.276 -13.052 -7.772 1.00 89.50 737 TYR A N 1
ATOM 6021 C CA . TYR A 1 737 ? 27.197 -13.124 -6.635 1.00 89.50 737 TYR A CA 1
ATOM 6022 C C . TYR A 1 737 ? 27.980 -14.440 -6.608 1.00 89.50 737 TYR A C 1
ATOM 6024 O O . TYR A 1 737 ? 29.207 -14.431 -6.501 1.00 89.50 737 TYR A O 1
ATOM 6032 N N . GLU A 1 738 ? 27.294 -15.571 -6.763 1.00 88.50 738 GLU A N 1
ATOM 6033 C CA . GLU A 1 738 ? 27.903 -16.900 -6.800 1.00 88.50 738 GLU A CA 1
ATOM 6034 C C . GLU A 1 738 ? 28.848 -17.050 -7.992 1.00 88.50 738 GLU A C 1
ATOM 6036 O O . GLU A 1 738 ? 29.948 -17.576 -7.835 1.00 88.50 738 GLU A O 1
ATOM 6041 N N . THR A 1 739 ? 28.464 -16.544 -9.168 1.00 89.94 739 THR A N 1
ATOM 6042 C CA . THR A 1 739 ? 29.325 -16.551 -10.359 1.00 89.94 739 THR A CA 1
ATOM 6043 C C . THR A 1 739 ? 30.595 -15.743 -10.113 1.00 89.94 739 THR A C 1
ATOM 6045 O O . THR A 1 739 ? 31.687 -16.226 -10.402 1.00 89.94 739 THR A O 1
ATOM 6048 N N . ARG A 1 740 ? 30.474 -14.549 -9.513 1.00 87.88 740 ARG A N 1
ATOM 6049 C CA . ARG A 1 740 ? 31.628 -13.704 -9.175 1.00 87.88 740 ARG A CA 1
ATOM 6050 C C . ARG A 1 740 ? 32.536 -14.353 -8.129 1.00 87.88 740 ARG A C 1
ATOM 6052 O O . ARG A 1 740 ? 33.754 -14.281 -8.252 1.00 87.88 740 ARG A O 1
ATOM 6059 N N . LYS A 1 741 ? 31.956 -15.011 -7.122 1.00 84.75 741 LYS A N 1
ATOM 6060 C CA . LYS A 1 741 ? 32.700 -15.767 -6.104 1.00 84.75 741 LYS A CA 1
ATOM 6061 C C . LYS A 1 741 ? 33.446 -16.948 -6.729 1.00 84.75 741 LYS A C 1
ATOM 6063 O O . LYS A 1 741 ? 34.612 -17.160 -6.424 1.00 84.75 741 LYS A O 1
ATOM 6068 N N . ARG A 1 742 ? 32.806 -17.681 -7.648 1.00 84.19 742 ARG A N 1
ATOM 6069 C CA . ARG A 1 742 ? 33.437 -18.785 -8.391 1.00 84.19 742 ARG A CA 1
ATOM 6070 C C . ARG A 1 742 ? 34.570 -18.295 -9.289 1.00 84.19 742 ARG A C 1
ATOM 6072 O O . ARG A 1 742 ? 35.614 -18.921 -9.278 1.00 84.19 742 ARG A O 1
ATOM 6079 N N . SER A 1 743 ? 34.402 -17.177 -10.000 1.00 82.75 743 SER A N 1
ATOM 6080 C CA . SER A 1 743 ? 35.467 -16.595 -10.835 1.00 82.75 743 SER A CA 1
ATOM 6081 C C . SER A 1 743 ? 36.616 -15.967 -10.046 1.00 82.75 743 SER A C 1
ATOM 6083 O O . SER A 1 743 ? 37.634 -15.647 -10.633 1.00 82.75 743 SER A O 1
ATOM 6085 N N . PHE A 1 744 ? 36.418 -15.687 -8.756 1.00 74.62 744 PHE A N 1
ATOM 6086 C CA . PHE A 1 744 ? 37.475 -15.190 -7.874 1.00 74.62 744 PHE A CA 1
ATOM 6087 C C . PHE A 1 744 ? 38.242 -16.339 -7.202 1.00 74.62 744 PHE A C 1
ATOM 6089 O O . PHE A 1 744 ? 39.415 -16.190 -6.882 1.00 74.62 744 PHE A O 1
ATOM 6096 N N . ASN A 1 745 ? 37.571 -17.474 -6.980 1.00 64.19 745 ASN A N 1
ATOM 6097 C CA . ASN A 1 745 ? 38.161 -18.675 -6.386 1.00 64.19 745 ASN A CA 1
ATOM 6098 C C . ASN A 1 745 ? 38.799 -19.628 -7.416 1.00 64.19 745 ASN A C 1
ATOM 6100 O O . ASN A 1 745 ? 39.551 -20.512 -7.009 1.00 64.19 745 ASN A O 1
ATOM 6104 N N . ALA A 1 746 ? 38.441 -19.503 -8.696 1.00 52.75 746 ALA A N 1
ATOM 6105 C CA . ALA A 1 746 ? 39.053 -20.193 -9.834 1.00 52.75 746 ALA A CA 1
ATOM 6106 C C . ALA A 1 746 ? 40.091 -19.281 -10.483 1.00 52.75 746 ALA A C 1
ATOM 6108 O O . ALA A 1 746 ? 41.135 -19.816 -10.914 1.00 52.75 746 ALA A O 1
#

Radius of gyration: 75.85 Å; chains: 1; bounding box: 164×77×283 Å